Protein AF-A0A535X2G7-F1 (afdb_monomer_lite)

Sequence (741 aa):
MTVVRTGARASRVTGPAESAASYKRQLRITNAPHSSLSTTNTSLDGPLDIDTVLHLQRTVGNRAVSALLVQRRPAPASPAVHVAHQAKPRGATSKTAKPAKKKATPAPAKKKATDETEPTIETPAASVGGWTGATGINTGERDMLGIRRIPLAGIKSGYQDPDAAHQKAGVKDASRADTTESAEQEAVALVPSDVGSDDKPVEVLLHLHGYGIGYREQGPRPKGTPGWGPGEGKVRDVKIDMMERQIAESGRRIVGILPQGNLTSRFGEAFPVDDYVDQVFAKLTALKAWKIEPKRSGLILSGHSGGGLRISEMFGGPLEGSKAEQQKAPLAPQKLDLKELILFDAINNPSDLATISAWLLKKLDENRDAMKGKPAAERQTILSNGFRFRGYHTQIPAYKARYEALDASLAKWFKDKSNVKAVGGTYWATMLRSNYQVAPADKSETGYEAHEHVMGHGHRIAAALRALPPTEEQHAFLETVLKAAIAAKKTDYEKGKKDLPRDLEPDELDFVADTKIPMKKDAAAKATEMLTAARTALKSDRADAQKAVDAADADRQLKVKELAAATAAVKASKNADDLVALQDQKNAKEALATAAEQTYKAARNADVLHTTALGATSGYRAMAHQEELWRGYFFGHYYDTAKERANMKGGPHGPDAVAYMAWYVGQWVAPPGFSNHQNGMAIDLKQEREPGYPIRNSRDTSERNKWWKTWLWHWLDINAKSFTFKNYEKEPWHWDFRQAS

pLDDT: mean 79.98, std 22.62, range [23.5, 98.75]

Radius of gyration: 35.5 Å; chains: 1; bounding box: 120×79×98 Å

Structure (mmCIF, N/CA/C/O backbone):
data_AF-A0A535X2G7-F1
#
_entry.id   AF-A0A535X2G7-F1
#
loop_
_atom_site.group_PDB
_atom_site.id
_atom_site.type_symbol
_atom_site.label_atom_id
_atom_site.label_alt_id
_atom_site.label_comp_id
_atom_site.label_asym_id
_atom_site.label_entity_id
_atom_site.label_seq_id
_atom_site.pdbx_PDB_ins_code
_atom_site.Cartn_x
_atom_site.Cartn_y
_atom_site.Cartn_z
_atom_site.occupancy
_atom_site.B_iso_or_equiv
_atom_site.auth_seq_id
_atom_site.auth_comp_id
_atom_site.auth_asym_id
_atom_site.auth_atom_id
_atom_site.pdbx_PDB_model_num
ATOM 1 N N . MET A 1 1 ? -49.413 38.032 60.420 1.00 38.62 1 MET A N 1
ATOM 2 C CA . MET A 1 1 ? -48.737 39.105 59.660 1.00 38.62 1 MET A CA 1
ATOM 3 C C . MET A 1 1 ? -47.490 39.489 60.426 1.00 38.62 1 MET A C 1
ATOM 5 O O . MET A 1 1 ? -47.607 40.175 61.431 1.00 38.62 1 MET A O 1
ATOM 9 N N . THR A 1 2 ? -46.323 39.014 60.003 1.00 27.33 2 THR A N 1
ATOM 10 C CA . THR A 1 2 ? -45.068 39.374 60.669 1.00 27.33 2 THR A CA 1
ATOM 11 C C . THR A 1 2 ? -44.025 39.623 59.597 1.00 27.33 2 THR A C 1
ATOM 13 O O . THR A 1 2 ? -43.459 38.703 59.017 1.00 27.33 2 THR A O 1
ATOM 16 N N . VAL A 1 3 ? -43.863 40.907 59.294 1.00 26.45 3 VAL A N 1
ATOM 17 C CA . VAL A 1 3 ? -42.778 41.468 58.498 1.00 26.45 3 VAL A CA 1
ATOM 18 C C . VAL A 1 3 ? -41.729 41.940 59.493 1.00 26.45 3 VAL A C 1
ATOM 20 O O . VAL A 1 3 ? -42.040 42.749 60.363 1.00 26.45 3 VAL A O 1
ATOM 23 N N . VAL A 1 4 ? -40.489 41.481 59.344 1.00 26.20 4 VAL A N 1
ATOM 24 C CA . VAL A 1 4 ? -39.326 42.154 59.926 1.00 26.20 4 VAL A CA 1
ATOM 25 C C . VAL A 1 4 ? -38.319 42.380 58.807 1.00 26.20 4 VAL A C 1
ATOM 27 O O . VAL A 1 4 ? -37.791 41.439 58.220 1.00 26.20 4 VAL A O 1
ATOM 30 N N . ARG A 1 5 ? -38.095 43.661 58.501 1.00 29.56 5 ARG A N 1
ATOM 31 C CA . ARG A 1 5 ? -36.929 44.170 57.778 1.00 29.56 5 ARG A CA 1
ATOM 32 C C . ARG A 1 5 ? -35.825 44.437 58.795 1.00 29.56 5 ARG A C 1
ATOM 34 O O . ARG A 1 5 ? -36.075 45.159 59.755 1.00 29.56 5 ARG A O 1
ATOM 41 N N . THR A 1 6 ? -34.601 44.023 58.494 1.00 28.05 6 THR A N 1
ATOM 42 C CA . THR A 1 6 ? -33.389 44.737 58.916 1.00 28.05 6 THR A CA 1
ATOM 43 C C . THR A 1 6 ? -32.374 44.727 57.777 1.00 28.05 6 THR A C 1
ATOM 45 O O . THR A 1 6 ? -32.220 43.746 57.053 1.00 28.05 6 THR A O 1
ATOM 48 N N . GLY A 1 7 ? -31.770 45.896 57.564 1.00 26.81 7 GLY A N 1
ATOM 49 C CA . GLY A 1 7 ? -30.820 46.184 56.500 1.00 26.81 7 GLY A CA 1
ATOM 50 C C . GLY A 1 7 ? -29.367 45.890 56.874 1.00 26.81 7 GLY A C 1
ATOM 51 O O . GLY A 1 7 ? -29.033 45.534 58.001 1.00 26.81 7 GLY A O 1
ATOM 52 N N . ALA A 1 8 ? -28.525 46.062 55.861 1.00 27.05 8 ALA A N 1
ATOM 53 C CA . ALA A 1 8 ? -27.128 45.675 55.755 1.00 27.05 8 ALA A CA 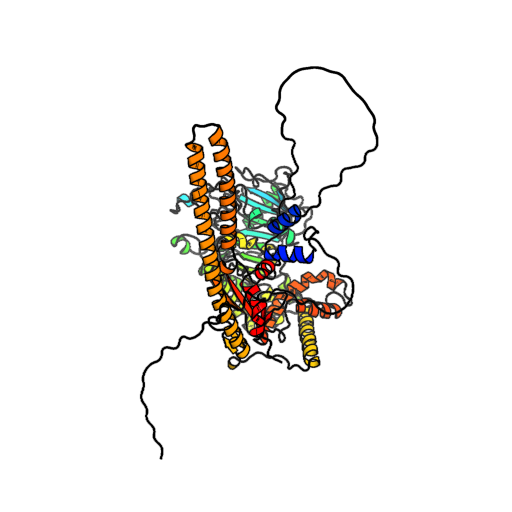1
ATOM 54 C C . ALA A 1 8 ? -26.130 46.451 56.638 1.00 27.05 8 ALA A C 1
ATOM 56 O O . ALA A 1 8 ? -26.227 47.670 56.775 1.00 27.05 8 ALA A O 1
ATOM 57 N N . ARG A 1 9 ? -25.042 45.769 57.035 1.00 25.42 9 ARG A N 1
ATOM 58 C CA . ARG A 1 9 ? -23.659 46.228 56.790 1.00 25.42 9 ARG A CA 1
ATOM 59 C C . ARG A 1 9 ? -22.645 45.079 56.883 1.00 25.42 9 ARG A C 1
ATOM 61 O O . ARG A 1 9 ? -22.890 44.055 57.504 1.00 25.42 9 ARG A O 1
ATOM 68 N N . ALA A 1 10 ? -21.543 45.282 56.170 1.00 27.25 10 ALA A N 1
ATOM 69 C CA . ALA A 1 10 ? -20.578 44.310 55.674 1.00 27.25 10 ALA A CA 1
ATOM 70 C C . ALA A 1 10 ? -19.782 43.527 56.733 1.00 27.25 10 ALA A C 1
ATOM 72 O O . ALA A 1 10 ? -19.371 44.068 57.756 1.00 27.25 10 ALA A O 1
ATOM 73 N N . SER A 1 11 ? -19.430 42.284 56.392 1.00 25.83 11 SER A N 1
ATOM 74 C CA . SER A 1 11 ? -18.232 41.618 56.905 1.00 25.83 11 SER A CA 1
ATOM 75 C C . SER A 1 11 ? -17.618 40.718 55.836 1.00 25.83 11 SER A C 1
ATOM 77 O O . SER A 1 11 ? -18.280 39.915 55.186 1.00 25.83 11 SER A O 1
ATOM 79 N N . ARG A 1 12 ? -16.324 40.948 55.638 1.00 28.98 12 ARG A N 1
ATOM 80 C CA . ARG A 1 12 ? -15.383 40.255 54.761 1.00 28.98 12 ARG A CA 1
ATOM 81 C C . ARG A 1 12 ? -15.244 38.811 55.257 1.00 28.98 12 ARG A C 1
ATOM 83 O O . ARG A 1 12 ? -14.848 38.628 56.403 1.00 28.98 12 ARG A O 1
ATOM 90 N N . VAL A 1 13 ? -15.519 37.808 54.422 1.00 29.30 13 VAL A N 1
ATOM 91 C CA . VAL A 1 13 ? -15.150 36.415 54.720 1.00 29.30 13 VAL A CA 1
ATOM 92 C C . VAL A 1 13 ? -14.452 35.810 53.510 1.00 29.30 13 VAL A C 1
ATOM 94 O O . VAL A 1 13 ? -15.001 35.682 52.421 1.00 29.30 13 VAL A O 1
ATOM 97 N N . THR A 1 14 ? -13.185 35.512 53.748 1.00 30.53 14 THR A N 1
ATOM 98 C CA . THR A 1 14 ? -12.239 34.739 52.954 1.00 30.53 14 THR A CA 1
ATOM 99 C C . THR A 1 14 ? -12.711 33.292 52.802 1.00 30.53 14 THR A C 1
ATOM 101 O O . THR A 1 14 ? -13.026 32.651 53.803 1.00 30.53 14 THR A O 1
ATOM 104 N N . GLY A 1 15 ? -12.721 32.758 51.579 1.00 29.52 15 GLY A N 1
ATOM 105 C CA . GLY A 1 15 ? -12.844 31.314 51.351 1.00 29.52 15 GLY A CA 1
ATOM 106 C C . GLY A 1 15 ? -11.526 30.586 51.657 1.00 29.52 15 GLY A C 1
ATOM 107 O O . GLY A 1 15 ? -10.464 31.196 51.492 1.00 29.52 15 GLY A O 1
ATOM 108 N N . PRO A 1 16 ? -11.542 29.307 52.073 1.00 33.97 16 PRO A N 1
ATOM 109 C CA . PRO A 1 16 ? -10.332 28.509 52.128 1.00 33.97 16 PRO A CA 1
ATOM 110 C C . PRO A 1 16 ? -10.111 27.760 50.811 1.00 33.97 16 PRO A C 1
ATOM 112 O O . PRO A 1 16 ? -10.971 27.044 50.300 1.00 33.97 16 PRO A O 1
ATOM 115 N N . ALA A 1 17 ? -8.907 27.953 50.282 1.00 32.72 17 ALA A N 1
ATOM 116 C CA . ALA A 1 17 ? -8.297 27.155 49.241 1.00 32.72 17 ALA A CA 1
ATOM 117 C C . ALA A 1 17 ? -7.908 25.780 49.807 1.00 32.72 17 ALA A C 1
ATOM 119 O O . ALA A 1 17 ? -6.912 25.657 50.516 1.00 32.72 17 ALA A O 1
ATOM 120 N N . GLU A 1 18 ? -8.658 24.741 49.455 1.00 30.05 18 GLU A N 1
ATOM 121 C CA . GLU A 1 18 ? -8.264 23.345 49.655 1.00 30.05 18 GLU A CA 1
ATOM 122 C C . GLU A 1 18 ? -8.344 22.593 48.323 1.00 30.05 18 GLU A C 1
ATOM 124 O O . GLU A 1 18 ? -9.323 21.927 48.010 1.00 30.05 18 GLU A O 1
ATOM 129 N N . SER A 1 19 ? -7.296 22.706 47.503 1.00 35.25 19 SER A N 1
ATOM 130 C CA . SER A 1 19 ? -7.071 21.763 46.393 1.00 35.25 19 SER A CA 1
ATOM 131 C C . SER A 1 19 ? -5.597 21.497 46.057 1.00 35.25 19 SER A C 1
ATOM 133 O O . SER A 1 19 ? -5.308 20.818 45.079 1.00 35.25 19 SER A O 1
ATOM 135 N N . ALA A 1 20 ? -4.639 21.938 46.883 1.00 30.95 20 ALA A N 1
ATOM 136 C CA . ALA A 1 20 ? -3.204 21.773 46.594 1.00 30.95 20 ALA A CA 1
ATOM 137 C C . ALA A 1 20 ? -2.409 20.950 47.633 1.00 30.95 20 ALA A C 1
ATOM 139 O O . ALA A 1 20 ? -1.199 20.788 47.489 1.00 30.95 20 ALA A O 1
ATOM 140 N N . ALA A 1 21 ? -3.052 20.405 48.675 1.00 29.72 21 ALA A N 1
ATOM 141 C CA . ALA A 1 21 ? -2.347 19.780 49.807 1.00 29.72 21 ALA A CA 1
ATOM 142 C C . ALA A 1 21 ? -2.521 18.252 49.956 1.00 29.72 21 ALA A C 1
ATOM 144 O O . ALA A 1 21 ? -1.873 17.656 50.815 1.00 29.72 21 ALA A O 1
ATOM 145 N N . SER A 1 22 ? -3.326 17.580 49.124 1.00 30.36 22 SER A N 1
ATOM 146 C CA . SER A 1 22 ? -3.628 16.148 49.329 1.00 30.36 22 SER A CA 1
ATOM 147 C C . SER A 1 22 ? -2.559 15.173 48.791 1.00 30.36 22 SER A C 1
ATOM 149 O O . SER A 1 22 ? -2.552 14.004 49.156 1.00 30.36 22 SER A O 1
ATOM 151 N N . TYR A 1 23 ? -1.566 15.627 48.016 1.00 27.92 23 TYR A N 1
ATOM 152 C CA . TYR A 1 23 ? -0.595 14.715 47.378 1.00 27.92 23 TYR A CA 1
ATOM 153 C C . TYR A 1 23 ? 0.729 14.491 48.139 1.00 27.92 23 TYR A C 1
ATOM 155 O O . TYR A 1 23 ? 1.629 13.829 47.629 1.00 27.92 23 TYR A O 1
ATOM 163 N N . LYS A 1 24 ? 0.897 15.032 49.358 1.00 31.77 24 LYS A N 1
ATOM 164 C CA . LYS A 1 24 ? 2.193 14.987 50.078 1.00 31.77 24 LYS A CA 1
ATOM 165 C C . LYS A 1 24 ? 2.218 14.247 51.415 1.00 31.77 24 LYS A C 1
ATOM 167 O O . LYS A 1 24 ? 3.230 14.317 52.112 1.00 31.77 24 LYS A O 1
ATOM 172 N N . ARG A 1 25 ? 1.170 13.518 51.812 1.00 29.89 25 ARG A N 1
ATOM 173 C CA . ARG A 1 25 ? 1.153 12.948 53.170 1.00 29.89 25 ARG A CA 1
ATOM 174 C C . ARG A 1 25 ? 0.404 11.627 53.318 1.00 29.89 25 ARG A C 1
ATOM 176 O O . ARG A 1 25 ? -0.444 11.526 54.187 1.00 29.89 25 ARG A O 1
ATOM 183 N N . GLN A 1 26 ? 0.740 10.604 52.530 1.00 29.92 26 GLN A N 1
ATOM 184 C CA . GLN A 1 26 ? 0.330 9.223 52.840 1.00 29.92 26 GLN A CA 1
ATOM 185 C C . GLN A 1 26 ? 1.201 8.172 52.128 1.00 29.92 26 GLN A C 1
ATOM 187 O O . GLN A 1 26 ? 0.733 7.343 51.364 1.00 29.92 26 GLN A O 1
ATOM 192 N N . LEU A 1 27 ? 2.507 8.199 52.404 1.00 27.30 27 LEU A N 1
ATOM 193 C CA . LEU A 1 27 ? 3.415 7.076 52.139 1.00 27.30 27 LEU A CA 1
ATOM 194 C C . LEU A 1 27 ? 4.328 6.877 53.357 1.00 27.30 27 LEU A C 1
ATOM 196 O O . LEU A 1 27 ? 5.512 7.198 53.341 1.00 27.30 27 LEU A O 1
ATOM 200 N N . ARG A 1 28 ? 3.734 6.378 54.450 1.00 27.75 28 ARG A N 1
ATOM 201 C CA . ARG A 1 28 ? 4.412 5.620 55.515 1.00 27.75 28 ARG A CA 1
ATOM 202 C C . ARG A 1 28 ? 3.454 4.549 56.064 1.00 27.75 28 ARG A C 1
ATOM 204 O O . ARG A 1 28 ? 2.634 4.832 56.924 1.00 27.75 28 ARG A O 1
ATOM 211 N N . ILE A 1 29 ? 3.600 3.354 55.487 1.00 28.22 29 ILE A N 1
ATOM 212 C CA . ILE A 1 29 ? 3.497 1.995 56.054 1.00 28.22 29 ILE A CA 1
ATOM 213 C C . ILE A 1 29 ? 2.235 1.633 56.863 1.00 28.22 29 ILE A C 1
ATOM 215 O O . ILE A 1 29 ? 2.133 1.959 58.038 1.00 28.22 29 ILE A O 1
ATOM 219 N N . THR A 1 30 ? 1.393 0.768 56.283 1.00 24.61 30 THR A N 1
ATOM 220 C CA . THR A 1 30 ? 0.819 -0.394 56.993 1.00 24.61 30 THR A CA 1
ATOM 221 C C . THR A 1 30 ? 0.869 -1.611 56.057 1.00 24.61 30 THR A C 1
ATOM 223 O O . THR A 1 30 ? 0.413 -1.539 54.920 1.00 24.61 30 THR A O 1
ATOM 226 N N . ASN A 1 31 ? 1.513 -2.692 56.509 1.00 29.86 31 ASN A N 1
ATOM 227 C CA . ASN A 1 31 ? 1.621 -3.982 55.816 1.00 29.86 31 ASN A CA 1
ATOM 228 C C . ASN A 1 31 ? 0.601 -4.988 56.388 1.00 29.86 31 ASN A C 1
ATOM 230 O O . ASN A 1 31 ? 0.178 -4.861 57.534 1.00 29.86 31 ASN A O 1
ATOM 234 N N . ALA A 1 32 ? 0.255 -5.963 55.542 1.00 31.34 32 ALA A N 1
ATOM 235 C CA . ALA A 1 32 ? -0.742 -7.043 55.634 1.00 31.34 32 ALA A CA 1
ATOM 236 C C . ALA A 1 32 ? -0.698 -7.970 56.880 1.00 31.34 32 ALA A C 1
ATOM 238 O O . ALA A 1 32 ? 0.276 -7.923 57.631 1.00 31.34 32 ALA A O 1
ATOM 239 N N . PRO A 1 33 ? -1.682 -8.887 57.075 1.00 32.94 33 PRO A N 1
ATOM 240 C CA . PRO A 1 33 ? -1.594 -9.911 58.113 1.00 32.94 33 PRO A CA 1
ATOM 241 C C . PRO A 1 33 ? -1.203 -11.325 57.617 1.00 32.94 33 PRO A C 1
ATOM 243 O O . PRO A 1 33 ? -1.647 -11.786 56.568 1.00 32.94 33 PRO A O 1
ATOM 246 N N . HIS A 1 34 ? -0.462 -11.994 58.519 1.00 25.92 34 HIS A N 1
ATOM 247 C CA . HIS A 1 34 ? -0.045 -13.409 58.657 1.00 25.92 34 HIS A CA 1
ATOM 248 C C . HIS A 1 34 ? 1.192 -13.870 57.847 1.00 25.92 34 HIS A C 1
ATOM 250 O O . HIS A 1 34 ? 1.191 -13.806 56.630 1.00 25.92 34 HIS A O 1
ATOM 256 N N . SER A 1 35 ? 2.290 -14.375 58.437 1.00 25.41 35 SER A N 1
ATOM 257 C CA . SER A 1 35 ? 2.546 -14.882 59.801 1.00 25.41 35 SER A CA 1
ATOM 258 C C . SER A 1 35 ? 4.051 -14.905 60.163 1.00 25.41 35 SER A C 1
ATOM 260 O O . SER A 1 35 ? 4.868 -15.364 59.375 1.00 25.41 35 SER A O 1
ATOM 262 N N . SER A 1 36 ? 4.357 -14.465 61.394 1.00 25.47 36 SER A N 1
ATOM 263 C CA . SER A 1 36 ? 5.417 -14.912 62.330 1.00 25.47 36 SER A CA 1
ATOM 264 C C . SER A 1 36 ? 6.869 -15.128 61.847 1.00 25.47 36 SER A C 1
ATOM 266 O O . SER A 1 36 ? 7.187 -16.184 61.310 1.00 25.47 36 SER A O 1
ATOM 268 N N . LEU A 1 37 ? 7.790 -14.229 62.232 1.00 23.50 37 LEU A N 1
ATOM 269 C CA . LEU A 1 37 ? 8.787 -14.449 63.307 1.00 23.50 37 LEU A CA 1
ATOM 270 C C . LEU A 1 37 ? 9.877 -13.352 63.339 1.00 23.50 37 LEU A C 1
ATOM 272 O O . LEU A 1 37 ? 10.495 -13.032 62.333 1.00 23.50 37 LEU A O 1
ATOM 276 N N . SER A 1 38 ? 10.149 -12.895 64.566 1.00 24.58 38 SER A N 1
ATOM 277 C CA . SER A 1 38 ? 11.411 -12.356 65.097 1.00 24.58 38 SER A CA 1
ATOM 278 C C . SER A 1 38 ? 11.921 -10.977 64.647 1.00 24.58 38 SER A C 1
ATOM 280 O O . SER A 1 38 ? 12.569 -10.795 63.622 1.00 24.58 38 SER A O 1
ATOM 282 N N . THR A 1 39 ? 11.734 -10.012 65.547 1.00 29.45 39 THR A N 1
ATOM 283 C CA . THR A 1 39 ? 12.455 -8.741 65.646 1.00 29.45 39 THR A CA 1
ATOM 284 C C . THR A 1 39 ? 13.922 -8.946 66.035 1.00 29.45 39 THR A C 1
ATOM 286 O O . THR A 1 39 ? 14.208 -9.309 67.174 1.00 29.45 39 THR A O 1
ATOM 289 N N . THR A 1 40 ? 14.846 -8.593 65.141 1.00 25.48 40 THR A N 1
ATOM 290 C CA . THR A 1 40 ? 16.221 -8.197 65.491 1.00 25.48 40 THR A CA 1
ATOM 291 C C . THR A 1 40 ? 16.685 -7.076 64.562 1.00 25.48 40 THR A C 1
ATOM 293 O O . THR A 1 40 ? 16.530 -7.181 63.349 1.00 25.48 40 THR A O 1
ATOM 296 N N . ASN A 1 41 ? 17.234 -6.010 65.156 1.00 37.31 41 ASN A N 1
ATOM 297 C CA . ASN A 1 41 ? 17.892 -4.861 64.521 1.00 37.31 41 ASN A CA 1
ATOM 298 C C . ASN A 1 41 ? 18.563 -5.185 63.173 1.00 37.31 41 ASN A C 1
ATOM 300 O O . ASN A 1 41 ? 19.556 -5.909 63.145 1.00 37.31 41 ASN A O 1
ATOM 304 N N . THR A 1 42 ? 18.114 -4.563 62.082 1.00 29.64 42 THR A N 1
ATOM 305 C CA . THR A 1 42 ? 18.872 -4.524 60.823 1.00 29.64 42 THR A CA 1
ATOM 306 C C . THR A 1 42 ? 19.402 -3.118 60.580 1.00 29.64 42 THR A C 1
ATOM 308 O O . THR A 1 42 ? 18.651 -2.182 60.308 1.00 29.64 42 THR A O 1
ATOM 311 N N . SER A 1 43 ? 20.722 -3.008 60.715 1.00 34.06 43 SER A N 1
ATOM 312 C CA . SER A 1 43 ? 21.567 -1.896 60.287 1.00 34.06 43 SER A CA 1
ATOM 313 C C . SER A 1 43 ? 21.244 -1.429 58.853 1.00 34.06 43 SER A C 1
ATOM 315 O O . SER A 1 43 ? 20.885 -2.228 57.988 1.00 34.06 43 SER A O 1
ATOM 317 N N . LEU A 1 44 ? 21.428 -0.127 58.599 1.00 40.31 44 LEU A N 1
ATOM 318 C CA . LEU A 1 44 ? 21.320 0.533 57.289 1.00 40.31 44 LEU A CA 1
ATOM 319 C C . LEU A 1 44 ? 22.385 0.086 56.260 1.00 40.31 44 LEU A C 1
ATOM 321 O O . LEU A 1 44 ? 22.331 0.540 55.114 1.00 40.31 44 LEU A O 1
ATOM 325 N N . ASP A 1 45 ? 23.287 -0.826 56.629 1.00 41.81 45 ASP A N 1
ATOM 326 C CA . ASP A 1 45 ? 24.460 -1.226 55.837 1.00 41.81 45 ASP A CA 1
ATOM 327 C C . ASP A 1 45 ? 24.287 -2.545 55.052 1.00 41.81 45 ASP A C 1
ATOM 329 O O . ASP A 1 45 ? 25.257 -3.123 54.563 1.00 41.81 45 ASP A O 1
ATOM 333 N N . GLY A 1 46 ? 23.052 -3.036 54.903 1.00 45.94 46 GLY A N 1
ATOM 334 C CA . GLY A 1 46 ? 22.740 -4.236 54.115 1.00 45.94 46 GLY A CA 1
ATOM 335 C C . GLY A 1 46 ? 22.498 -3.979 52.612 1.00 45.94 46 GLY A C 1
ATOM 336 O O . GLY A 1 46 ? 22.136 -2.859 52.217 1.00 45.94 46 GLY A O 1
ATOM 337 N N . PRO A 1 47 ? 22.654 -5.012 51.753 1.00 53.00 47 PRO A N 1
ATOM 338 C CA . PRO A 1 47 ? 22.256 -4.936 50.349 1.00 53.00 47 PRO A CA 1
ATOM 339 C C . PRO A 1 47 ? 20.743 -4.701 50.234 1.00 53.00 47 PRO A C 1
ATOM 341 O O . PRO A 1 47 ? 19.956 -5.279 50.981 1.00 53.00 47 PRO A O 1
ATOM 344 N N . LEU A 1 48 ? 20.342 -3.835 49.301 1.00 60.19 48 LEU A N 1
ATOM 345 C CA . LEU A 1 48 ? 18.931 -3.546 49.032 1.00 60.19 48 LEU A CA 1
ATOM 346 C C . LEU A 1 48 ? 18.262 -4.754 48.369 1.00 60.19 48 LEU A C 1
ATOM 348 O O . LEU A 1 48 ? 18.855 -5.377 47.485 1.00 60.19 48 LEU A O 1
ATOM 352 N N . ASP A 1 49 ? 17.027 -5.054 48.768 1.00 68.88 49 ASP A N 1
ATOM 353 C CA . ASP A 1 49 ? 16.228 -6.100 48.136 1.00 68.88 49 ASP A CA 1
ATOM 354 C C . ASP A 1 49 ? 15.816 -5.709 46.703 1.00 68.88 49 ASP A C 1
ATOM 356 O O . ASP A 1 49 ? 15.817 -4.535 46.313 1.00 68.88 49 ASP A O 1
ATOM 360 N N . ILE A 1 50 ? 15.483 -6.717 45.897 1.00 49.56 50 ILE A N 1
ATOM 361 C CA . ILE A 1 50 ? 15.274 -6.551 44.457 1.00 49.56 50 ILE A CA 1
ATOM 362 C C . ILE A 1 50 ? 14.035 -5.715 44.118 1.00 49.56 50 ILE A C 1
ATOM 364 O O . ILE A 1 50 ? 14.058 -4.985 43.125 1.00 49.56 50 ILE A O 1
ATOM 368 N N . ASP A 1 51 ? 12.998 -5.743 44.954 1.00 50.03 51 ASP A N 1
ATOM 369 C CA . ASP A 1 51 ? 11.778 -4.970 44.729 1.00 50.03 51 ASP A CA 1
ATOM 370 C C . ASP A 1 51 ? 12.024 -3.486 45.011 1.00 50.03 51 ASP A C 1
ATOM 372 O O . ASP A 1 51 ? 11.611 -2.620 44.232 1.00 50.03 51 ASP A O 1
ATOM 376 N N . THR A 1 52 ? 12.815 -3.182 46.043 1.00 54.09 52 THR A N 1
ATOM 377 C CA . THR A 1 52 ? 13.300 -1.825 46.322 1.00 54.09 52 THR A CA 1
ATOM 378 C C . THR A 1 52 ? 14.211 -1.308 45.203 1.00 54.09 52 THR A C 1
ATOM 380 O O . THR A 1 52 ? 14.086 -0.155 44.780 1.00 54.09 52 THR A O 1
ATOM 383 N N . VAL A 1 53 ? 15.096 -2.152 44.660 1.00 50.59 53 VAL A N 1
ATOM 384 C CA . VAL A 1 53 ? 15.962 -1.798 43.519 1.00 50.59 53 VAL A CA 1
ATOM 385 C C . VAL A 1 53 ? 15.134 -1.501 42.270 1.00 50.59 53 VAL A C 1
ATOM 387 O O . VAL A 1 53 ? 15.365 -0.482 41.619 1.00 50.59 53 VAL A O 1
ATOM 390 N N . LEU A 1 54 ? 14.146 -2.338 41.949 1.00 48.62 54 LEU A N 1
ATOM 391 C CA . LEU A 1 54 ? 13.275 -2.153 40.788 1.00 48.62 54 LEU A CA 1
ATOM 392 C C . LEU A 1 54 ? 12.375 -0.923 40.934 1.00 48.62 54 LEU A C 1
ATOM 394 O O . LEU A 1 54 ? 12.183 -0.186 39.965 1.00 48.62 54 LEU A O 1
ATOM 398 N N . HIS A 1 55 ? 11.858 -0.658 42.135 1.00 51.56 55 HIS A N 1
ATOM 399 C CA . HIS A 1 55 ? 11.109 0.563 42.413 1.00 51.56 55 HIS A CA 1
ATOM 400 C C . HIS A 1 55 ? 11.991 1.800 42.203 1.00 51.56 55 HIS A C 1
ATOM 402 O O . HIS A 1 55 ? 11.642 2.673 41.415 1.00 51.56 55 HIS A O 1
ATOM 408 N N . LEU A 1 56 ? 13.187 1.847 42.796 1.00 45.28 56 LEU A N 1
ATOM 409 C CA . LEU A 1 56 ? 14.111 2.969 42.608 1.00 45.28 56 LEU A CA 1
ATOM 410 C C . LEU A 1 56 ? 14.554 3.123 41.142 1.00 45.28 56 LEU A C 1
ATOM 412 O O . LEU A 1 56 ? 14.712 4.243 40.663 1.00 45.28 56 LEU A O 1
ATOM 416 N N . GLN A 1 57 ? 14.704 2.029 40.392 1.00 50.31 57 GLN A N 1
ATOM 417 C CA . GLN A 1 57 ? 15.040 2.087 38.965 1.00 50.31 57 GLN A CA 1
ATOM 418 C C . GLN A 1 57 ? 13.935 2.758 38.149 1.00 50.31 57 GLN A C 1
ATOM 420 O O . GLN A 1 57 ? 14.232 3.525 37.231 1.00 50.31 57 GLN A O 1
ATOM 425 N N . ARG A 1 58 ? 12.673 2.513 38.514 1.00 48.28 58 ARG A N 1
ATOM 426 C CA . ARG A 1 58 ? 11.495 3.126 37.888 1.00 48.28 58 ARG A CA 1
ATOM 427 C C . ARG A 1 58 ? 11.332 4.594 38.275 1.00 48.28 58 ARG A C 1
ATOM 429 O O . ARG A 1 58 ? 10.907 5.382 37.440 1.00 48.28 58 ARG A O 1
ATOM 436 N N . THR A 1 59 ? 11.699 4.963 39.501 1.00 45.19 59 THR A N 1
ATOM 437 C CA . THR A 1 59 ? 11.434 6.309 40.035 1.00 45.19 59 THR A CA 1
ATOM 438 C C . THR A 1 59 ? 12.581 7.294 39.799 1.00 45.19 59 THR A C 1
ATOM 440 O O . THR A 1 59 ? 12.334 8.459 39.507 1.00 45.19 59 THR A O 1
ATOM 443 N N . VAL A 1 60 ? 13.840 6.856 39.915 1.00 47.75 60 VAL A N 1
ATOM 444 C CA . VAL A 1 60 ? 15.026 7.738 39.816 1.00 47.75 60 VAL A CA 1
ATOM 445 C C . VAL A 1 60 ? 16.019 7.319 38.727 1.00 47.75 60 VAL A C 1
ATOM 447 O O . VAL A 1 60 ? 17.047 7.969 38.526 1.00 47.75 60 VAL A O 1
ATOM 450 N N . GLY A 1 61 ? 15.706 6.256 37.984 1.00 46.03 61 GLY A N 1
ATOM 451 C CA . GLY A 1 61 ? 16.480 5.793 36.839 1.00 46.03 61 GLY A CA 1
ATOM 452 C C . GLY A 1 61 ? 17.684 4.916 37.200 1.00 46.03 61 GLY A C 1
ATOM 453 O O . GLY A 1 61 ? 18.337 5.057 38.236 1.00 46.03 61 GLY A O 1
ATOM 454 N N . ASN A 1 62 ? 18.036 4.018 36.276 1.00 49.38 62 ASN A N 1
ATOM 455 C CA . ASN A 1 62 ? 19.055 2.976 36.474 1.00 49.38 62 ASN A CA 1
ATOM 456 C C . ASN A 1 62 ? 20.440 3.506 36.869 1.00 49.38 62 ASN A C 1
ATOM 458 O O . ASN A 1 62 ? 21.195 2.809 37.547 1.00 49.38 62 ASN A O 1
ATOM 462 N N . ARG A 1 63 ? 20.787 4.734 36.468 1.00 50.72 63 ARG A N 1
ATOM 463 C CA . ARG A 1 63 ? 22.094 5.339 36.762 1.00 50.72 63 ARG A CA 1
ATOM 464 C C . ARG A 1 63 ? 22.231 5.738 38.234 1.00 50.72 63 ARG A C 1
ATOM 466 O O . ARG A 1 63 ? 23.280 5.481 38.819 1.00 50.72 63 ARG A O 1
ATOM 473 N N . ALA A 1 64 ? 21.181 6.302 38.833 1.00 51.44 64 ALA A N 1
ATOM 474 C CA . ALA A 1 64 ? 21.164 6.663 40.251 1.00 51.44 64 ALA A CA 1
ATOM 475 C C . ALA A 1 64 ? 21.169 5.409 41.138 1.00 51.44 64 ALA A C 1
ATOM 477 O O . ALA A 1 64 ? 21.929 5.329 42.100 1.00 51.44 64 ALA A O 1
ATOM 478 N N . VAL A 1 65 ? 20.408 4.381 40.748 1.00 55.25 65 VAL A N 1
ATOM 479 C CA . VAL A 1 65 ? 20.396 3.093 41.458 1.00 55.25 65 VAL A CA 1
ATOM 480 C C . VAL A 1 65 ? 21.736 2.373 41.359 1.00 55.25 65 VAL A C 1
ATOM 482 O O . VAL A 1 65 ? 22.218 1.838 42.352 1.00 55.25 65 VAL A O 1
ATOM 485 N N . SER A 1 66 ? 22.393 2.418 40.198 1.00 53.03 66 SER A N 1
ATOM 486 C CA . SER A 1 66 ? 23.735 1.844 40.040 1.00 53.03 66 SER A CA 1
ATOM 487 C C . SER A 1 66 ? 24.762 2.537 40.942 1.00 53.03 66 SER A C 1
ATOM 489 O O . SER A 1 66 ? 25.592 1.862 41.541 1.00 53.03 66 SER A O 1
ATOM 491 N N . ALA A 1 67 ? 24.689 3.865 41.096 1.00 55.53 67 ALA A N 1
ATOM 492 C CA . ALA A 1 67 ? 25.563 4.602 42.011 1.00 55.53 67 ALA A CA 1
ATOM 493 C C . ALA A 1 67 ? 25.306 4.234 43.486 1.00 55.53 67 ALA A C 1
ATOM 495 O O . ALA A 1 67 ? 26.256 4.031 44.241 1.00 55.53 67 ALA A O 1
ATOM 496 N N . LEU A 1 68 ? 24.036 4.070 43.871 1.00 57.09 68 LEU A N 1
ATOM 497 C CA . LEU A 1 68 ? 23.633 3.665 45.220 1.00 57.09 68 LEU A CA 1
ATOM 498 C C . LEU A 1 68 ? 24.095 2.235 45.563 1.00 57.09 68 LEU A C 1
ATOM 500 O O . LEU A 1 68 ? 24.570 1.982 46.667 1.00 57.09 68 LEU A O 1
ATOM 504 N N . LEU A 1 69 ? 24.004 1.305 44.607 1.00 61.84 69 LEU A N 1
ATOM 505 C CA . LEU A 1 69 ? 24.460 -0.082 44.772 1.00 61.84 69 LEU A CA 1
ATOM 506 C C . LEU A 1 69 ? 25.990 -0.196 44.828 1.00 61.84 69 LEU A C 1
ATOM 508 O O . LEU A 1 69 ? 26.519 -1.047 45.539 1.00 61.84 69 LEU A O 1
ATOM 512 N N . VAL A 1 70 ? 26.712 0.678 44.120 1.00 61.12 70 VAL A N 1
ATOM 513 C CA . VAL A 1 70 ? 28.181 0.756 44.186 1.00 61.12 70 VAL A CA 1
ATOM 514 C C . VAL A 1 70 ? 28.653 1.290 45.542 1.00 61.12 70 VAL A C 1
ATOM 516 O O . VAL A 1 70 ? 29.641 0.786 46.068 1.00 61.12 70 VAL A O 1
ATOM 519 N N . GLN A 1 71 ? 27.931 2.245 46.137 1.00 57.03 71 GLN A N 1
ATOM 520 C CA . GLN A 1 71 ? 28.234 2.781 47.472 1.00 57.03 71 GLN A CA 1
ATOM 521 C C . GLN A 1 71 ? 27.971 1.786 48.613 1.00 57.03 71 GLN A C 1
ATOM 523 O O . GLN A 1 71 ? 28.540 1.940 49.687 1.00 57.03 71 GLN A O 1
ATOM 528 N N . ARG A 1 72 ? 27.141 0.760 48.385 1.00 57.00 72 ARG A N 1
ATOM 529 C CA . ARG A 1 72 ? 26.748 -0.245 49.391 1.00 57.00 72 ARG A CA 1
ATOM 530 C C . ARG A 1 72 ? 27.466 -1.594 49.249 1.00 57.00 72 ARG A C 1
ATOM 532 O O . ARG A 1 72 ? 27.028 -2.589 49.820 1.00 57.00 72 ARG A O 1
ATOM 539 N N . ARG A 1 73 ? 28.553 -1.666 48.475 1.00 46.38 73 ARG A N 1
ATOM 540 C CA . ARG A 1 73 ? 29.366 -2.889 48.374 1.00 46.38 73 ARG A CA 1
ATOM 541 C C . ARG A 1 73 ? 30.138 -3.135 49.682 1.00 46.38 73 ARG A C 1
ATOM 543 O O . ARG A 1 73 ? 30.879 -2.243 50.089 1.00 46.38 73 ARG A O 1
ATOM 550 N N . PRO A 1 74 ? 30.061 -4.328 50.301 1.00 43.28 74 PRO A N 1
ATOM 551 C CA . PRO A 1 74 ? 30.956 -4.674 51.400 1.00 43.28 74 PRO A CA 1
ATOM 552 C C . PRO A 1 74 ? 32.397 -4.853 50.889 1.00 43.28 74 PRO A C 1
ATOM 554 O O . PRO A 1 74 ? 32.620 -5.277 49.750 1.00 43.28 74 PRO A O 1
ATOM 557 N N . ALA A 1 75 ? 33.377 -4.505 51.728 1.00 38.97 75 ALA A N 1
ATOM 558 C CA . ALA A 1 75 ? 34.800 -4.613 51.409 1.00 38.97 75 ALA A CA 1
ATOM 559 C C . ALA A 1 75 ? 35.209 -6.077 51.121 1.00 38.97 75 ALA A C 1
ATOM 561 O O . ALA A 1 75 ? 34.727 -6.986 51.801 1.00 38.97 75 ALA A O 1
ATOM 562 N N . PRO A 1 76 ? 36.092 -6.336 50.138 1.00 37.06 76 PRO A N 1
ATOM 563 C CA . PRO A 1 76 ? 36.541 -7.691 49.836 1.00 37.06 76 PRO A CA 1
ATOM 564 C C . PRO A 1 76 ? 37.433 -8.238 50.960 1.00 37.06 76 PRO A C 1
ATOM 566 O O . PRO A 1 76 ? 38.377 -7.577 51.391 1.00 37.06 76 PRO A O 1
ATOM 569 N N . ALA A 1 77 ? 37.153 -9.462 51.408 1.00 32.75 77 ALA A N 1
ATOM 570 C CA . ALA A 1 77 ? 38.026 -10.211 52.308 1.00 32.75 77 ALA A CA 1
ATOM 571 C C . ALA A 1 77 ? 39.337 -10.603 51.594 1.00 32.75 77 ALA A C 1
ATOM 573 O O . ALA A 1 77 ? 39.318 -11.052 50.446 1.00 32.75 77 ALA A O 1
ATOM 574 N N . SER A 1 78 ? 40.472 -10.422 52.278 1.00 31.73 78 SER A N 1
ATOM 575 C CA . SER A 1 78 ? 41.815 -10.785 51.799 1.00 31.73 78 SER A CA 1
ATOM 576 C C . SER A 1 78 ? 41.981 -12.298 51.561 1.00 31.73 78 SER A C 1
ATOM 578 O O . SER A 1 78 ? 41.370 -13.097 52.273 1.00 31.73 78 SER A O 1
ATOM 580 N N . PRO A 1 79 ? 42.835 -12.711 50.602 1.00 32.81 79 PRO A N 1
ATOM 581 C CA . PRO A 1 79 ? 42.962 -14.102 50.177 1.00 32.81 79 PRO A CA 1
ATOM 582 C C . PRO A 1 79 ? 43.951 -14.897 51.042 1.00 32.81 79 PRO A C 1
ATOM 584 O O . PRO A 1 79 ? 45.043 -14.422 51.359 1.00 32.81 79 PRO A O 1
ATOM 587 N N . ALA A 1 80 ? 43.592 -16.141 51.364 1.00 28.55 80 ALA A N 1
ATOM 588 C CA . ALA A 1 80 ? 44.518 -17.128 51.908 1.00 28.55 80 ALA A CA 1
ATOM 589 C C . ALA A 1 80 ? 45.360 -17.771 50.789 1.00 28.55 80 ALA A C 1
ATOM 591 O O . ALA A 1 80 ? 44.883 -18.064 49.694 1.00 28.55 80 ALA A O 1
ATOM 592 N N . VAL A 1 81 ? 46.637 -17.932 51.120 1.00 29.38 81 VAL A N 1
ATOM 593 C CA . VAL A 1 81 ? 47.793 -18.394 50.339 1.00 29.38 81 VAL A CA 1
ATOM 594 C C . VAL A 1 81 ? 47.785 -19.911 50.126 1.00 29.38 81 VAL A C 1
ATOM 596 O O . VAL A 1 81 ? 47.287 -20.611 50.998 1.00 29.38 81 VAL A O 1
ATOM 599 N N . HIS A 1 82 ? 48.399 -20.385 49.023 1.00 27.20 82 HIS A N 1
ATOM 600 C CA . HIS A 1 82 ? 49.280 -21.580 48.888 1.00 27.20 82 HIS A CA 1
ATOM 601 C C . HIS A 1 82 ? 49.442 -21.956 47.387 1.00 27.20 82 HIS A C 1
ATOM 603 O O . HIS A 1 82 ? 48.454 -21.906 46.669 1.00 27.20 82 HIS A O 1
ATOM 609 N N . VAL A 1 83 ? 50.576 -22.336 46.769 1.00 27.77 83 VAL A N 1
ATOM 610 C CA . VAL A 1 83 ? 52.020 -22.480 47.076 1.00 27.77 83 VAL A CA 1
ATOM 611 C C . VAL A 1 83 ? 52.813 -22.336 45.746 1.00 27.77 83 VAL A C 1
ATOM 613 O O . VAL A 1 83 ? 52.265 -22.469 44.658 1.00 27.77 83 VAL A O 1
ATOM 616 N N . ALA A 1 84 ? 54.103 -22.023 45.902 1.00 27.38 84 ALA A N 1
ATOM 617 C CA . ALA A 1 84 ? 55.195 -21.662 44.990 1.00 27.38 84 ALA A CA 1
ATOM 618 C C . ALA A 1 84 ? 55.659 -22.651 43.887 1.00 27.38 84 ALA A C 1
ATOM 620 O O . ALA A 1 84 ? 55.447 -23.851 43.990 1.00 27.38 84 ALA A O 1
ATOM 621 N N . HIS A 1 85 ? 56.421 -22.125 42.905 1.00 28.30 85 HIS A N 1
ATOM 622 C CA . HIS A 1 85 ? 57.884 -22.334 42.686 1.00 28.30 85 HIS A CA 1
ATOM 623 C C . HIS A 1 85 ? 58.387 -21.372 41.567 1.00 28.30 85 HIS A C 1
ATOM 625 O O . HIS A 1 85 ? 57.758 -21.283 40.521 1.00 28.30 85 HIS A O 1
ATOM 631 N N . GLN A 1 86 ? 59.282 -20.398 41.841 1.00 30.48 86 GLN A N 1
ATOM 632 C CA . GLN A 1 86 ? 60.771 -20.399 41.709 1.00 30.48 86 GLN A CA 1
ATOM 633 C C . GLN A 1 86 ? 61.295 -20.633 40.263 1.00 30.48 86 GLN A C 1
ATOM 635 O O . GLN A 1 86 ? 60.825 -21.552 39.620 1.00 30.48 86 GLN A O 1
ATOM 640 N N . ALA A 1 87 ? 62.295 -19.950 39.669 1.00 26.83 87 ALA A N 1
ATOM 641 C CA . ALA A 1 87 ? 63.168 -18.813 40.010 1.00 26.83 87 ALA A CA 1
ATOM 642 C C . ALA A 1 87 ? 64.011 -18.363 38.760 1.00 26.83 87 ALA A C 1
ATOM 644 O O . ALA A 1 87 ? 64.444 -19.222 38.009 1.00 26.83 87 ALA A O 1
ATOM 645 N N . LYS A 1 88 ? 64.215 -17.033 38.575 1.00 25.22 88 LYS A N 1
ATOM 646 C CA . LYS A 1 88 ? 65.443 -16.205 38.270 1.00 25.22 88 LYS A CA 1
ATOM 647 C C . LYS A 1 88 ? 66.647 -16.723 37.387 1.00 25.22 88 LYS A C 1
ATOM 649 O O . LYS A 1 88 ? 66.874 -17.919 37.361 1.00 25.22 88 LYS A O 1
ATOM 654 N N . PRO A 1 89 ? 67.644 -15.871 36.968 1.00 47.25 89 PRO A N 1
ATOM 655 C CA . PRO A 1 89 ? 67.648 -14.543 36.282 1.00 47.25 89 PRO A CA 1
ATOM 656 C C . PRO A 1 89 ? 68.875 -14.290 35.306 1.00 47.25 89 PRO A C 1
ATOM 658 O O . PRO A 1 89 ? 69.702 -15.175 35.119 1.00 47.25 89 PRO A O 1
ATOM 661 N N . ARG A 1 90 ? 69.057 -13.023 34.836 1.00 27.53 90 ARG A N 1
ATOM 662 C CA . ARG A 1 90 ? 70.248 -12.298 34.243 1.00 27.53 90 ARG A CA 1
ATOM 663 C C . ARG A 1 90 ? 70.113 -11.937 32.742 1.00 27.53 90 ARG A C 1
ATOM 665 O O . ARG A 1 90 ? 69.753 -12.800 31.966 1.00 27.53 90 ARG A O 1
ATOM 672 N N . GLY A 1 91 ? 70.413 -10.727 32.236 1.00 25.95 91 GLY A N 1
ATOM 673 C CA . GLY A 1 91 ? 70.842 -9.433 32.804 1.00 25.95 91 GLY A CA 1
ATOM 674 C C . GLY A 1 91 ? 71.114 -8.365 31.702 1.00 25.95 91 GLY A C 1
ATOM 675 O O . GLY A 1 91 ? 71.419 -8.753 30.584 1.00 25.95 91 GLY A O 1
ATOM 676 N N . ALA A 1 92 ? 71.039 -7.065 32.078 1.00 27.80 92 ALA A N 1
ATOM 677 C CA . ALA A 1 92 ? 71.609 -5.825 31.464 1.00 27.80 92 ALA A CA 1
ATOM 678 C C . ALA A 1 92 ? 71.158 -5.396 30.028 1.00 27.80 92 ALA A C 1
ATOM 680 O O . ALA A 1 92 ? 71.023 -6.238 29.162 1.00 27.80 92 ALA A O 1
ATOM 681 N N . THR A 1 93 ? 70.917 -4.128 29.630 1.00 27.58 93 THR A N 1
ATOM 682 C CA . THR A 1 93 ? 71.157 -2.777 30.199 1.00 27.58 93 THR A CA 1
ATOM 683 C C . THR A 1 93 ? 70.368 -1.669 29.450 1.00 27.58 93 THR A C 1
ATOM 685 O O . THR A 1 93 ? 70.117 -1.768 28.257 1.00 27.58 93 THR A O 1
ATOM 688 N N . SER A 1 94 ? 70.090 -0.582 30.191 1.00 26.39 94 SER A N 1
ATOM 689 C CA . SER A 1 94 ? 69.843 0.837 29.822 1.00 26.39 94 SER A CA 1
ATOM 690 C C . SER A 1 94 ? 68.594 1.333 29.047 1.00 26.39 94 SER A C 1
ATOM 692 O O . SER A 1 94 ? 68.535 1.296 27.827 1.00 26.39 94 SER A O 1
ATOM 694 N N . LYS A 1 95 ? 67.740 2.018 29.834 1.00 27.50 95 LYS A N 1
ATOM 695 C CA . LYS A 1 95 ? 67.234 3.416 29.737 1.00 27.50 95 LYS A CA 1
ATOM 696 C C . LYS A 1 95 ? 66.066 3.807 28.788 1.00 27.50 95 LYS A C 1
ATOM 698 O O . LYS A 1 95 ? 66.195 3.921 27.579 1.00 27.50 95 LYS A O 1
ATOM 703 N N . THR A 1 96 ? 64.980 4.199 29.480 1.00 26.86 96 THR A N 1
ATOM 704 C CA . THR A 1 96 ? 64.005 5.300 29.247 1.00 26.86 96 THR A CA 1
ATOM 705 C C . THR A 1 96 ? 62.897 5.192 28.179 1.00 26.86 96 THR A C 1
ATOM 707 O O . THR A 1 96 ? 62.999 5.710 27.080 1.00 26.86 96 THR A O 1
ATOM 710 N N . ALA A 1 97 ? 61.772 4.612 28.628 1.00 24.97 97 ALA A N 1
ATOM 711 C CA . ALA A 1 97 ? 60.408 5.176 28.731 1.00 24.97 97 ALA A CA 1
ATOM 712 C C . ALA A 1 97 ? 59.658 5.786 27.514 1.00 24.97 97 ALA A C 1
ATOM 714 O O . ALA A 1 97 ? 59.755 6.979 27.238 1.00 24.97 97 ALA A O 1
ATOM 715 N N . LYS A 1 98 ? 58.691 5.010 26.985 1.00 26.48 98 LYS A N 1
ATOM 716 C CA . LYS A 1 98 ? 57.234 5.325 26.944 1.00 26.48 98 LYS A CA 1
ATOM 717 C C . LYS A 1 98 ? 56.440 4.073 26.498 1.00 26.48 98 LYS A C 1
ATOM 719 O O . LYS A 1 98 ? 56.621 3.652 25.359 1.00 26.48 98 LYS A O 1
ATOM 724 N N . PRO A 1 99 ? 55.568 3.452 27.322 1.00 27.28 99 PRO A N 1
ATOM 725 C CA . PRO A 1 99 ? 54.784 2.306 26.871 1.00 27.28 99 PRO A CA 1
ATOM 726 C C . PRO A 1 99 ? 53.458 2.725 26.224 1.00 27.28 99 PRO A C 1
ATOM 728 O O . PRO A 1 99 ? 52.696 3.545 26.740 1.00 27.28 99 PRO A O 1
ATOM 731 N N . ALA A 1 100 ? 53.207 2.102 25.077 1.00 26.14 100 ALA A N 1
ATOM 732 C CA . ALA A 1 100 ? 51.986 2.161 24.300 1.00 26.14 100 ALA A CA 1
ATOM 733 C C . ALA A 1 100 ? 50.805 1.484 25.017 1.00 26.14 100 ALA A C 1
ATOM 735 O O . ALA A 1 100 ? 50.939 0.453 25.678 1.00 26.14 100 ALA A O 1
ATOM 736 N N . LYS A 1 101 ? 49.622 2.072 24.818 1.00 27.70 101 LYS A N 1
ATOM 737 C CA . LYS A 1 101 ? 48.312 1.556 25.224 1.00 27.70 101 LYS A CA 1
ATOM 738 C C . LYS A 1 101 ? 48.055 0.188 24.580 1.00 27.70 101 LYS A C 1
ATOM 740 O O . LYS A 1 101 ? 47.969 0.089 23.357 1.00 27.70 101 LYS A O 1
ATOM 745 N N . LYS A 1 102 ? 47.848 -0.850 25.396 1.00 27.44 102 LYS A N 1
ATOM 746 C CA . LYS A 1 102 ? 47.187 -2.083 24.949 1.00 27.44 102 LYS A CA 1
ATOM 747 C C . LYS A 1 102 ? 45.677 -1.846 24.862 1.00 27.44 102 LYS A C 1
ATOM 749 O O . LYS A 1 102 ? 45.049 -1.384 25.811 1.00 27.44 102 LYS A O 1
ATOM 754 N N . LYS A 1 103 ? 45.153 -2.164 23.676 1.00 31.25 103 LYS A N 1
ATOM 755 C CA . LYS A 1 103 ? 43.746 -2.274 23.275 1.00 31.25 103 LYS A CA 1
ATOM 756 C C . LYS A 1 103 ? 42.914 -3.008 24.333 1.00 31.25 103 LYS A C 1
ATOM 758 O O . LYS A 1 103 ? 43.164 -4.180 24.596 1.00 31.25 103 LYS A O 1
ATOM 763 N N . ALA A 1 104 ? 41.891 -2.331 24.847 1.00 25.56 104 ALA A N 1
ATOM 764 C CA . ALA A 1 104 ? 40.702 -2.971 25.388 1.00 25.56 104 ALA A CA 1
ATOM 765 C C . ALA A 1 104 ? 39.657 -3.081 24.266 1.00 25.56 104 ALA A C 1
ATOM 767 O O . ALA A 1 104 ? 39.430 -2.141 23.503 1.00 25.56 104 ALA A O 1
ATOM 768 N N . THR A 1 105 ? 39.087 -4.270 24.164 1.00 25.50 105 THR A N 1
ATOM 769 C CA . THR A 1 105 ? 37.963 -4.707 23.332 1.00 25.50 105 THR A CA 1
ATOM 770 C C . THR A 1 105 ? 36.752 -3.763 23.410 1.00 25.50 105 THR A C 1
ATOM 772 O O . THR A 1 105 ? 36.370 -3.371 24.514 1.00 25.50 105 THR A O 1
ATOM 775 N N . PRO A 1 106 ? 36.079 -3.437 22.288 1.00 28.23 106 PRO A N 1
ATOM 776 C CA . PRO A 1 106 ? 34.776 -2.785 22.331 1.00 28.23 106 PRO A CA 1
ATOM 777 C C . PRO A 1 106 ? 33.674 -3.779 22.720 1.00 28.23 106 PRO A C 1
ATOM 779 O O . PRO A 1 106 ? 33.551 -4.857 22.140 1.00 28.23 106 PRO A O 1
ATOM 782 N N . ALA A 1 107 ? 32.862 -3.369 23.693 1.00 25.70 107 ALA A N 1
ATOM 783 C CA . ALA A 1 107 ? 31.568 -3.943 24.047 1.00 25.70 107 ALA A CA 1
ATOM 784 C C . ALA A 1 107 ? 30.526 -3.722 22.916 1.00 25.70 107 ALA A C 1
ATOM 786 O O . ALA A 1 107 ? 30.693 -2.808 22.103 1.00 25.70 107 ALA A O 1
ATOM 787 N N . PRO A 1 108 ? 29.460 -4.545 22.842 1.00 23.75 108 PRO A N 1
ATOM 788 C CA . PRO A 1 108 ? 28.633 -4.698 21.648 1.00 23.75 108 PRO A CA 1
ATOM 789 C C . PRO A 1 108 ? 27.744 -3.482 21.368 1.00 23.75 108 PRO A C 1
ATOM 791 O O . PRO A 1 108 ? 27.104 -2.913 22.255 1.00 23.75 108 PRO A O 1
ATOM 794 N N . ALA A 1 109 ? 27.705 -3.105 20.092 1.00 27.47 109 ALA A N 1
ATOM 795 C CA . ALA A 1 109 ? 26.932 -1.995 19.568 1.00 27.47 109 ALA A CA 1
ATOM 796 C C . ALA A 1 109 ? 25.413 -2.225 19.678 1.00 27.47 109 ALA A C 1
ATOM 798 O O . ALA A 1 109 ? 24.891 -3.323 19.489 1.00 27.47 109 ALA A O 1
ATOM 799 N N . LYS A 1 110 ? 24.716 -1.122 19.959 1.00 27.80 110 LYS A N 1
ATOM 800 C CA . LYS A 1 110 ? 23.260 -0.963 19.988 1.00 27.80 110 LYS A CA 1
ATOM 801 C C . LYS A 1 110 ? 22.652 -1.367 18.637 1.00 27.80 110 LYS A C 1
ATOM 803 O O . LYS A 1 110 ? 22.998 -0.777 17.617 1.00 27.80 110 LYS A O 1
ATOM 808 N N . LYS A 1 111 ? 21.714 -2.320 18.632 1.00 25.19 111 LYS A N 1
ATOM 809 C CA . LYS A 1 111 ? 20.929 -2.672 17.439 1.00 25.19 111 LYS A CA 1
ATOM 810 C C . LYS A 1 111 ? 19.835 -1.630 17.191 1.00 25.19 111 LYS A C 1
ATOM 812 O O . LYS A 1 111 ? 18.888 -1.504 17.963 1.00 25.19 111 LYS A O 1
ATOM 817 N N . LYS A 1 112 ? 20.020 -0.887 16.104 1.00 26.88 112 LYS A N 1
ATOM 818 C CA . LYS A 1 112 ? 19.036 -0.080 15.377 1.00 26.88 112 LYS A CA 1
ATOM 819 C C . LYS A 1 112 ? 18.095 -1.062 14.650 1.00 26.88 112 LYS A C 1
ATOM 821 O O . LYS A 1 112 ? 18.584 -2.006 14.039 1.00 26.88 112 LYS A O 1
ATOM 826 N N . ALA A 1 113 ? 16.783 -0.872 14.727 1.00 27.05 113 ALA A N 1
ATOM 827 C CA . ALA A 1 113 ? 15.814 -1.493 13.819 1.00 27.05 113 ALA A CA 1
ATOM 828 C C . ALA A 1 113 ? 15.249 -0.339 12.977 1.00 27.05 113 ALA A C 1
ATOM 830 O O . ALA A 1 113 ? 14.834 0.655 13.563 1.00 27.05 113 ALA A O 1
ATOM 831 N N . THR A 1 114 ? 15.288 -0.320 11.650 1.00 31.34 114 THR A N 1
ATOM 832 C CA . THR A 1 114 ? 15.557 -1.350 10.641 1.00 31.34 114 THR A CA 1
ATOM 833 C C . THR A 1 114 ? 16.686 -0.883 9.711 1.00 31.34 114 THR A C 1
ATOM 835 O O . THR A 1 114 ? 16.483 0.016 8.901 1.00 31.34 114 THR A O 1
ATOM 838 N N . ASP A 1 115 ? 17.874 -1.486 9.796 1.00 29.95 115 ASP A N 1
ATOM 839 C CA . ASP A 1 115 ? 18.617 -1.727 8.554 1.00 29.95 115 ASP A CA 1
ATOM 840 C C . ASP A 1 115 ? 17.915 -2.934 7.933 1.00 29.95 115 ASP A C 1
ATOM 842 O O . ASP A 1 115 ? 18.172 -4.077 8.311 1.00 29.95 115 ASP A O 1
ATOM 846 N N . GLU A 1 116 ? 16.947 -2.683 7.050 1.00 43.81 116 GLU A N 1
ATOM 847 C CA . GLU A 1 116 ? 16.699 -3.656 5.994 1.00 43.81 116 GLU A CA 1
ATOM 848 C C . GLU A 1 116 ? 17.974 -3.654 5.167 1.00 43.81 116 GLU A C 1
ATOM 850 O O . GLU A 1 116 ? 18.277 -2.689 4.465 1.00 43.81 116 GLU A O 1
ATOM 855 N N . THR A 1 117 ? 18.809 -4.658 5.409 1.00 42.81 117 THR A N 1
ATOM 856 C CA . THR A 1 117 ? 20.144 -4.732 4.836 1.00 42.81 117 THR A CA 1
ATOM 857 C C . THR A 1 117 ? 20.025 -4.663 3.323 1.00 42.81 117 THR A C 1
ATOM 859 O O . THR A 1 117 ? 19.352 -5.507 2.728 1.00 42.81 117 THR A O 1
ATOM 862 N N . GLU A 1 118 ? 20.673 -3.656 2.723 1.00 51.72 118 GLU A N 1
ATOM 863 C CA . GLU A 1 118 ? 20.928 -3.618 1.282 1.00 51.72 118 GLU A CA 1
ATOM 864 C C . GLU A 1 118 ? 21.404 -5.011 0.836 1.00 51.72 118 GLU A C 1
ATOM 866 O O . GLU A 1 118 ? 22.177 -5.643 1.574 1.00 51.72 118 GLU A O 1
ATOM 871 N N . PRO A 1 119 ? 20.942 -5.520 -0.322 1.00 54.41 119 PRO A N 1
ATOM 872 C CA . PRO A 1 119 ? 21.445 -6.785 -0.837 1.00 54.41 119 PRO A CA 1
ATOM 873 C C . PRO A 1 119 ? 22.976 -6.730 -0.875 1.00 54.41 119 PRO A C 1
ATOM 875 O O . PRO A 1 119 ? 23.575 -5.726 -1.268 1.00 54.41 119 PRO A O 1
ATOM 878 N N . THR A 1 120 ? 23.616 -7.786 -0.371 1.00 48.81 120 THR A N 1
ATOM 879 C CA . THR A 1 120 ? 25.079 -7.833 -0.293 1.00 48.81 120 THR A CA 1
ATOM 880 C C . THR A 1 120 ? 25.629 -7.869 -1.713 1.00 48.81 120 THR A C 1
ATOM 882 O O . THR A 1 120 ? 25.270 -8.749 -2.485 1.00 48.81 120 THR A O 1
ATOM 885 N N . ILE A 1 121 ? 26.466 -6.890 -2.062 1.00 54.72 121 ILE A N 1
ATOM 886 C CA . ILE A 1 121 ? 27.098 -6.809 -3.380 1.00 54.72 121 ILE A CA 1
ATOM 887 C C . ILE A 1 121 ? 28.189 -7.878 -3.434 1.00 54.72 121 ILE A C 1
ATOM 889 O O . ILE A 1 121 ? 29.214 -7.747 -2.761 1.00 54.72 121 ILE A O 1
ATOM 893 N N . GLU A 1 122 ? 27.975 -8.932 -4.217 1.00 52.03 122 GLU A N 1
ATOM 894 C CA . GLU A 1 122 ? 28.989 -9.963 -4.430 1.00 52.03 122 GLU A CA 1
ATOM 895 C C . GLU A 1 122 ? 30.040 -9.518 -5.472 1.00 52.03 122 GLU A C 1
ATOM 897 O O . GLU A 1 122 ? 29.766 -8.775 -6.423 1.00 52.03 122 GLU A O 1
ATOM 902 N N . THR A 1 123 ? 31.292 -9.929 -5.247 1.00 48.34 123 THR A N 1
ATOM 903 C CA . THR A 1 123 ? 32.475 -9.641 -6.083 1.00 48.34 123 THR A CA 1
ATOM 904 C C . THR A 1 123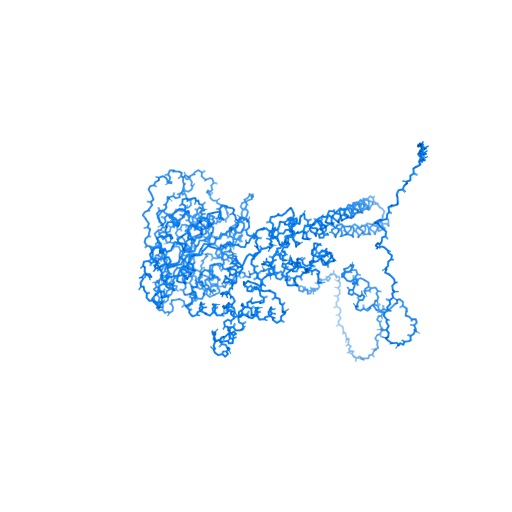 ? 32.259 -10.153 -7.518 1.00 48.34 123 THR A C 1
ATOM 906 O O . THR A 1 123 ? 31.689 -11.230 -7.677 1.00 48.34 123 THR A O 1
ATOM 909 N N . PRO A 1 124 ? 32.696 -9.433 -8.574 1.00 43.88 124 PRO A N 1
ATOM 910 C CA . PRO A 1 124 ? 32.255 -9.726 -9.937 1.00 43.88 124 PRO A CA 1
ATOM 911 C C . PRO A 1 124 ? 32.698 -11.116 -10.414 1.00 43.88 124 PRO A C 1
ATOM 913 O O . PRO A 1 124 ? 33.891 -11.427 -10.428 1.00 43.88 124 PRO A O 1
ATOM 916 N N . ALA A 1 125 ? 31.738 -11.917 -10.884 1.00 45.12 125 ALA A N 1
ATOM 917 C CA . ALA A 1 125 ? 31.999 -12.880 -11.950 1.00 45.12 125 ALA A CA 1
ATOM 918 C C . ALA A 1 125 ? 32.374 -12.090 -13.225 1.00 45.12 125 ALA A C 1
ATOM 920 O O . ALA A 1 125 ? 32.019 -10.919 -13.334 1.00 45.12 125 ALA A O 1
ATOM 921 N N . ALA A 1 126 ? 33.151 -12.678 -14.142 1.00 51.50 126 ALA A N 1
ATOM 922 C CA . ALA A 1 126 ? 33.695 -12.019 -15.344 1.00 51.50 126 ALA A CA 1
ATOM 923 C C . ALA A 1 126 ? 32.751 -10.962 -15.973 1.00 51.50 126 ALA A C 1
ATOM 925 O O . ALA A 1 126 ? 31.560 -11.218 -16.102 1.00 51.50 126 ALA A O 1
ATOM 926 N N . SER A 1 127 ? 33.274 -9.787 -16.361 1.00 59.53 127 SER A N 1
ATOM 927 C CA . SER A 1 127 ? 32.474 -8.597 -16.708 1.00 59.53 127 SER A CA 1
ATOM 928 C C . SER A 1 127 ? 31.527 -8.821 -17.898 1.00 59.53 127 SER A C 1
ATOM 930 O O . SER A 1 127 ? 31.913 -8.667 -19.059 1.00 59.53 127 SER A O 1
ATOM 932 N N . VAL A 1 128 ? 30.278 -9.172 -17.606 1.00 80.62 128 VAL A N 1
ATOM 933 C CA . VAL A 1 128 ? 29.161 -9.165 -18.554 1.00 80.62 128 VAL A CA 1
ATOM 934 C C . VAL A 1 128 ? 28.489 -7.791 -18.477 1.00 80.62 128 VAL A C 1
ATOM 936 O O . VAL A 1 128 ? 28.131 -7.334 -17.391 1.00 80.62 128 VAL A O 1
ATOM 939 N N . GLY A 1 129 ? 28.318 -7.123 -19.621 1.00 88.38 129 GLY A N 1
ATOM 940 C CA . GLY A 1 129 ? 27.713 -5.786 -19.685 1.00 88.38 129 GLY A CA 1
ATOM 941 C C . GLY A 1 129 ? 28.598 -4.668 -19.115 1.00 88.38 129 GLY A C 1
ATOM 942 O O . GLY A 1 129 ? 29.812 -4.829 -18.997 1.00 88.38 129 GLY A O 1
ATOM 943 N N . GLY A 1 130 ? 27.975 -3.533 -18.789 1.00 91.56 130 GLY A N 1
ATOM 944 C CA . GLY A 1 130 ? 28.620 -2.330 -18.251 1.00 91.56 130 GLY A CA 1
ATOM 945 C C . GLY A 1 130 ? 28.313 -1.062 -19.054 1.00 91.56 130 GLY A C 1
ATOM 946 O O . GLY A 1 130 ? 28.158 -1.105 -20.277 1.00 91.56 130 GLY A O 1
ATOM 947 N N . TRP A 1 131 ? 28.223 0.071 -18.359 1.00 90.88 131 TRP A N 1
ATOM 948 C CA . TRP A 1 131 ? 28.032 1.397 -18.955 1.00 90.88 131 TRP A CA 1
ATOM 949 C C . TRP A 1 131 ? 29.357 2.126 -19.158 1.00 90.88 131 TRP A C 1
ATOM 951 O O . TRP A 1 131 ? 30.313 1.958 -18.396 1.00 90.88 131 TRP A O 1
ATOM 961 N N . THR A 1 132 ? 29.420 2.957 -20.197 1.00 81.62 132 THR A N 1
ATOM 962 C CA . THR A 1 132 ? 30.641 3.715 -20.493 1.00 81.62 132 THR A CA 1
ATOM 963 C C . THR A 1 132 ? 30.783 4.858 -19.493 1.00 81.62 132 THR A C 1
ATOM 965 O O . THR A 1 132 ? 29.883 5.674 -19.349 1.00 81.62 132 THR A O 1
ATOM 968 N N . GLY A 1 133 ? 31.926 4.938 -18.809 1.00 75.50 133 GLY A N 1
ATOM 969 C CA . GLY A 1 133 ? 32.197 5.996 -17.827 1.00 75.50 133 GLY A CA 1
ATOM 970 C C . GLY A 1 133 ? 31.650 5.731 -16.418 1.00 75.50 133 GLY A C 1
ATOM 971 O O . GLY A 1 133 ? 31.883 6.547 -15.528 1.00 75.50 133 GLY A O 1
ATOM 972 N N . ALA A 1 134 ? 30.991 4.591 -16.190 1.00 86.19 134 ALA A N 1
ATOM 973 C CA . ALA A 1 134 ? 30.612 4.146 -14.852 1.00 86.19 134 ALA A CA 1
ATOM 974 C C . ALA A 1 134 ? 31.851 3.768 -14.021 1.00 86.19 134 ALA A C 1
ATOM 976 O O . ALA A 1 134 ? 32.821 3.213 -14.543 1.00 86.19 134 ALA A O 1
ATOM 977 N N . THR A 1 135 ? 31.817 4.034 -12.714 1.00 83.81 135 THR A N 1
ATOM 978 C CA . THR A 1 135 ? 32.917 3.711 -11.781 1.00 83.81 135 THR A CA 1
ATOM 979 C C . THR A 1 135 ? 32.497 2.802 -10.629 1.00 83.81 135 THR A C 1
ATOM 981 O O . THR A 1 135 ? 33.360 2.164 -10.024 1.00 83.81 135 THR A O 1
ATOM 984 N N . GLY A 1 136 ? 31.198 2.684 -10.351 1.00 86.75 136 GLY A N 1
ATOM 985 C CA . GLY A 1 136 ? 30.672 1.803 -9.315 1.00 86.75 136 GLY A CA 1
ATOM 986 C C . GLY A 1 136 ? 29.830 0.663 -9.874 1.00 86.75 136 GLY A C 1
ATOM 987 O O . GLY A 1 136 ? 30.315 -0.161 -10.656 1.00 86.75 136 GLY A O 1
ATOM 988 N N . ILE A 1 137 ? 28.585 0.530 -9.425 1.00 89.88 137 ILE A N 1
ATOM 989 C CA . ILE A 1 137 ? 27.822 -0.715 -9.629 1.00 89.88 137 ILE A CA 1
ATOM 990 C C . ILE A 1 137 ? 27.365 -0.938 -11.079 1.00 89.88 137 ILE A C 1
ATOM 992 O O . ILE A 1 137 ? 27.108 -2.075 -11.468 1.00 89.88 137 ILE A O 1
ATOM 996 N N . ASN A 1 138 ? 27.342 0.122 -11.891 1.00 94.19 138 ASN A N 1
ATOM 997 C CA . ASN A 1 138 ? 26.999 0.074 -13.314 1.00 94.19 138 ASN A CA 1
ATOM 998 C C . ASN A 1 138 ? 28.185 -0.308 -14.231 1.00 94.19 138 ASN A C 1
ATOM 1000 O O . ASN A 1 138 ? 28.033 -0.374 -15.449 1.00 94.19 138 ASN A O 1
ATOM 1004 N N . THR A 1 139 ? 29.360 -0.626 -13.669 1.00 93.12 139 THR A N 1
ATOM 1005 C CA . THR A 1 139 ? 30.549 -1.085 -14.426 1.00 93.12 139 THR A CA 1
ATOM 1006 C C . THR A 1 139 ? 30.414 -2.480 -15.040 1.00 93.12 139 THR A C 1
ATOM 1008 O O . THR A 1 139 ? 31.189 -2.833 -15.924 1.00 93.12 139 THR A O 1
ATOM 1011 N N . GLY A 1 140 ? 29.456 -3.286 -14.581 1.00 91.56 140 GLY A N 1
ATOM 1012 C CA . GLY A 1 140 ? 29.239 -4.645 -15.069 1.00 91.56 140 GLY A CA 1
ATOM 1013 C C . GLY A 1 140 ? 28.282 -5.429 -14.181 1.00 91.56 140 GLY A C 1
ATOM 1014 O O . GLY A 1 140 ? 27.768 -4.906 -13.191 1.00 91.56 140 GLY A O 1
ATOM 1015 N N . GLU A 1 141 ? 28.042 -6.683 -14.553 1.00 93.69 141 GLU A N 1
ATOM 1016 C CA . GLU A 1 141 ? 27.123 -7.582 -13.856 1.00 93.69 141 GLU A CA 1
ATOM 1017 C C . GLU A 1 141 ? 27.417 -7.738 -12.351 1.00 93.69 141 GLU A C 1
ATOM 1019 O O . GLU A 1 141 ? 28.570 -7.841 -11.920 1.00 93.69 141 GLU A O 1
ATOM 1024 N N . ARG A 1 142 ? 26.342 -7.809 -11.554 1.00 91.25 142 ARG A N 1
ATOM 1025 C CA . ARG A 1 142 ? 26.351 -8.163 -10.126 1.00 91.25 142 ARG A CA 1
ATOM 1026 C C . ARG A 1 142 ? 25.279 -9.207 -9.835 1.00 91.25 142 ARG A C 1
ATOM 1028 O O . ARG A 1 142 ? 24.169 -9.075 -10.339 1.00 91.25 142 ARG A O 1
ATOM 1035 N N . ASP A 1 143 ? 25.574 -10.182 -8.980 1.00 87.69 143 ASP A N 1
ATOM 1036 C CA . ASP A 1 143 ? 24.528 -11.006 -8.365 1.00 87.69 143 ASP A CA 1
ATOM 1037 C C . ASP A 1 143 ? 23.985 -10.290 -7.122 1.00 87.69 143 ASP A C 1
ATOM 1039 O O . ASP A 1 143 ? 24.744 -9.765 -6.300 1.00 87.69 143 ASP A O 1
ATOM 1043 N N . MET A 1 144 ? 22.662 -10.236 -7.014 1.00 84.81 144 MET A N 1
ATOM 1044 C CA . MET A 1 144 ? 21.922 -9.703 -5.883 1.00 84.81 144 MET A CA 1
ATOM 1045 C C . MET A 1 144 ? 20.765 -10.632 -5.553 1.00 84.81 144 MET A C 1
ATOM 1047 O O . MET A 1 144 ? 19.710 -10.577 -6.180 1.00 84.81 144 MET A O 1
ATOM 1051 N N . LEU A 1 145 ? 20.940 -11.457 -4.518 1.00 82.12 145 LEU A N 1
ATOM 1052 C CA . LEU A 1 145 ? 19.895 -12.365 -4.028 1.00 82.12 145 LEU A CA 1
ATOM 1053 C C . LEU A 1 145 ? 19.407 -13.360 -5.102 1.00 82.12 145 LEU A C 1
ATOM 1055 O O . LEU A 1 145 ? 18.219 -13.677 -5.157 1.00 82.12 145 LEU A O 1
ATOM 1059 N N . GLY A 1 146 ? 20.312 -13.856 -5.953 1.00 84.44 146 GLY A N 1
ATOM 1060 C CA . GLY A 1 146 ? 19.965 -14.766 -7.047 1.00 84.44 146 GLY A CA 1
ATOM 1061 C C . GLY A 1 146 ? 19.348 -14.056 -8.253 1.00 84.44 146 GLY A C 1
ATOM 1062 O O . GLY A 1 146 ? 18.714 -14.708 -9.084 1.00 84.44 146 GLY A O 1
ATOM 1063 N N . ILE A 1 147 ? 19.510 -12.733 -8.341 1.00 92.19 147 ILE A N 1
ATOM 1064 C CA . ILE A 1 147 ? 19.176 -11.911 -9.502 1.00 92.19 147 ILE A CA 1
ATOM 1065 C C . ILE A 1 147 ? 20.466 -11.313 -10.050 1.00 92.19 147 ILE A C 1
ATOM 1067 O O . ILE A 1 147 ? 21.159 -10.551 -9.380 1.00 92.19 147 ILE A O 1
ATOM 1071 N N . ARG A 1 148 ? 20.751 -11.597 -11.314 1.00 94.88 148 ARG A N 1
ATOM 1072 C CA . ARG A 1 148 ? 21.854 -11.003 -12.058 1.00 94.88 148 ARG A CA 1
ATOM 1073 C C . ARG A 1 148 ? 21.424 -9.636 -12.567 1.00 94.88 148 ARG A C 1
ATOM 1075 O O . ARG A 1 148 ? 20.603 -9.532 -13.479 1.00 94.88 148 ARG A O 1
ATOM 1082 N N . ARG A 1 149 ? 21.972 -8.589 -11.963 1.00 96.25 149 ARG A N 1
ATOM 1083 C CA . ARG A 1 149 ? 21.818 -7.193 -12.366 1.00 96.25 149 ARG A CA 1
ATOM 1084 C C . ARG A 1 149 ? 22.875 -6.859 -13.412 1.00 96.25 149 ARG A C 1
ATOM 1086 O O . ARG A 1 149 ? 24.052 -6.759 -13.080 1.00 96.25 149 ARG A O 1
ATOM 1093 N N . ILE A 1 150 ? 22.461 -6.675 -14.660 1.00 97.25 150 ILE A N 1
ATOM 1094 C CA . ILE A 1 150 ? 23.336 -6.504 -15.824 1.00 97.25 150 ILE A CA 1
ATOM 1095 C C . ILE A 1 150 ? 23.085 -5.119 -16.442 1.00 97.25 150 ILE A C 1
ATOM 1097 O O . ILE A 1 150 ? 22.053 -4.921 -17.086 1.00 97.25 150 ILE A O 1
ATOM 1101 N N . PRO A 1 151 ? 24.007 -4.154 -16.285 1.00 97.25 151 PRO A N 1
ATOM 1102 C CA . PRO A 1 151 ? 23.962 -2.892 -17.018 1.00 97.25 151 PRO A CA 1
ATOM 1103 C C . PRO A 1 151 ? 24.183 -3.135 -18.518 1.00 97.25 151 PRO A C 1
ATOM 1105 O O . PRO A 1 151 ? 25.137 -3.805 -18.919 1.00 97.25 151 PRO A O 1
ATOM 1108 N N . LEU A 1 152 ? 23.303 -2.597 -19.356 1.00 96.69 152 LEU A N 1
ATOM 1109 C CA . LEU A 1 152 ? 23.316 -2.735 -20.812 1.00 96.69 152 LEU A CA 1
ATOM 1110 C C . LEU A 1 152 ? 23.454 -1.367 -21.475 1.00 96.69 152 LEU A C 1
ATOM 1112 O O . LEU A 1 152 ? 22.811 -0.412 -21.048 1.00 96.69 152 LEU A O 1
ATOM 1116 N N . ALA A 1 153 ? 24.237 -1.304 -22.550 1.00 93.06 153 ALA A N 1
ATOM 1117 C CA . ALA A 1 153 ? 24.419 -0.111 -23.373 1.00 93.06 153 ALA A CA 1
ATOM 1118 C C . ALA A 1 153 ? 24.144 -0.396 -24.863 1.00 93.06 153 ALA A C 1
ATOM 1120 O O . ALA A 1 153 ? 24.229 -1.537 -25.347 1.00 93.06 153 ALA A O 1
ATOM 1121 N N . GLY A 1 154 ? 23.844 0.663 -25.617 1.00 91.56 154 GLY A N 1
ATOM 1122 C CA . GLY A 1 154 ? 23.576 0.605 -27.054 1.00 91.56 154 GLY A CA 1
ATOM 1123 C C . GLY A 1 154 ? 22.187 0.064 -27.410 1.00 91.56 154 GLY A C 1
ATOM 1124 O O . GLY A 1 154 ? 22.070 -0.669 -28.397 1.00 91.56 154 GLY A O 1
ATOM 1125 N N . ILE A 1 155 ? 21.168 0.366 -26.594 1.00 94.06 155 ILE A N 1
ATOM 1126 C CA . ILE A 1 155 ? 19.745 0.123 -26.882 1.00 94.06 155 ILE A CA 1
ATOM 1127 C C . ILE A 1 155 ? 19.169 1.323 -27.656 1.00 94.06 155 ILE A C 1
ATOM 1129 O O . ILE A 1 155 ? 18.810 2.351 -27.081 1.00 94.06 155 ILE A O 1
ATOM 1133 N N . LYS A 1 156 ? 19.082 1.207 -28.983 1.00 91.81 156 LYS A N 1
ATOM 1134 C CA . LYS A 1 156 ? 18.760 2.311 -29.914 1.00 91.81 156 LYS A CA 1
ATOM 1135 C C . LYS A 1 156 ? 17.297 2.755 -29.901 1.00 91.81 156 LYS A C 1
ATOM 1137 O O . LYS A 1 156 ? 16.962 3.808 -30.427 1.00 91.81 156 LYS A O 1
ATOM 1142 N N . SER A 1 157 ? 16.413 1.947 -29.339 1.00 91.25 157 SER A N 1
ATOM 1143 C CA . SER A 1 157 ? 15.010 2.314 -29.114 1.00 91.25 157 SER A CA 1
ATOM 1144 C C . SER A 1 157 ? 14.775 3.025 -27.781 1.00 91.25 157 SER A C 1
ATOM 1146 O O . SER A 1 157 ? 13.654 3.452 -27.507 1.00 91.25 157 SER A O 1
ATOM 1148 N N . GLY A 1 158 ? 15.820 3.154 -26.955 1.00 89.38 158 GLY A N 1
ATOM 1149 C CA . GLY A 1 158 ? 15.805 3.924 -25.715 1.00 89.38 158 GLY A CA 1
ATOM 1150 C C . GLY A 1 158 ? 16.039 5.413 -25.928 1.00 89.38 158 GLY A C 1
ATOM 1151 O O . GLY A 1 158 ? 15.888 5.945 -27.030 1.00 89.38 158 GLY A O 1
ATOM 1152 N N . TYR A 1 159 ? 16.472 6.094 -24.872 1.00 89.06 159 TYR A N 1
ATOM 1153 C CA . TYR A 1 159 ? 16.810 7.508 -24.945 1.00 89.06 159 TYR A CA 1
ATOM 1154 C C . TYR A 1 159 ? 18.044 7.718 -25.839 1.00 89.06 159 TYR A C 1
ATOM 1156 O O . TYR A 1 159 ? 19.060 7.066 -25.635 1.00 89.06 159 TYR A O 1
ATOM 1164 N N . GLN A 1 160 ? 17.948 8.578 -26.857 1.00 82.06 160 GLN A N 1
ATOM 1165 C CA . GLN A 1 160 ? 18.992 8.733 -27.890 1.00 82.06 160 GLN A CA 1
ATOM 1166 C C . GLN A 1 160 ? 19.826 10.010 -27.757 1.00 82.06 160 GLN A C 1
ATOM 1168 O O . GLN A 1 160 ? 20.738 10.218 -28.548 1.00 82.06 160 GLN A O 1
ATOM 1173 N N . ASP A 1 161 ? 19.491 10.903 -26.826 1.00 71.81 161 ASP A N 1
ATOM 1174 C CA . ASP A 1 161 ? 20.158 12.199 -26.735 1.00 71.81 161 ASP A CA 1
ATOM 1175 C C . ASP A 1 161 ? 21.195 12.189 -25.597 1.00 71.81 161 ASP A C 1
ATOM 1177 O O . ASP A 1 161 ? 20.822 11.889 -24.461 1.00 71.81 161 ASP A O 1
ATOM 1181 N N . PRO A 1 162 ? 22.472 12.520 -25.846 1.00 56.44 162 PRO A N 1
ATOM 1182 C CA . PRO A 1 162 ? 23.474 12.700 -24.797 1.00 56.44 162 PRO A CA 1
ATOM 1183 C C . PRO A 1 162 ? 23.197 13.983 -23.996 1.00 56.44 162 PRO A C 1
ATOM 1185 O O . PRO A 1 162 ? 23.889 14.981 -24.155 1.00 56.44 162 PRO A O 1
ATOM 1188 N N . ASP A 1 163 ? 22.149 13.991 -23.166 1.00 54.47 163 ASP A N 1
ATOM 1189 C CA . ASP A 1 163 ? 21.746 15.088 -22.264 1.00 54.47 163 ASP A CA 1
ATOM 1190 C C . ASP A 1 163 ? 21.678 16.515 -22.896 1.00 54.47 163 ASP A C 1
ATOM 1192 O O . ASP A 1 163 ? 21.491 17.510 -22.188 1.00 54.47 163 ASP A O 1
ATOM 1196 N N . ALA A 1 164 ? 21.742 16.658 -24.227 1.00 40.38 164 ALA A N 1
ATOM 1197 C CA . ALA A 1 164 ? 21.899 17.923 -24.944 1.00 40.38 164 ALA A CA 1
ATOM 1198 C C . ALA A 1 164 ? 20.559 18.537 -25.388 1.00 40.38 164 ALA A C 1
ATOM 1200 O O . ALA A 1 164 ? 20.455 19.765 -25.479 1.00 40.38 164 ALA A O 1
ATOM 1201 N N . ALA A 1 165 ? 19.493 17.747 -25.573 1.00 38.81 165 ALA A N 1
ATOM 1202 C CA . ALA A 1 165 ? 18.150 18.272 -25.878 1.00 38.81 165 ALA A CA 1
ATOM 1203 C C . ALA A 1 165 ? 17.597 19.238 -24.813 1.00 38.81 165 ALA A C 1
ATOM 1205 O O . ALA A 1 165 ? 16.806 20.126 -25.146 1.00 38.81 165 ALA A O 1
ATOM 1206 N N . HIS A 1 166 ? 18.038 19.147 -23.554 1.00 42.59 166 HIS A N 1
ATOM 1207 C CA . HIS A 1 166 ? 17.598 20.070 -22.498 1.00 42.59 166 HIS A CA 1
ATOM 1208 C C . HIS A 1 166 ? 18.267 21.446 -22.556 1.00 42.59 166 HIS A C 1
ATOM 1210 O O . HIS A 1 166 ? 17.760 22.390 -21.952 1.00 42.59 166 HIS A O 1
ATOM 1216 N N . GLN A 1 167 ? 19.311 21.628 -23.375 1.00 41.38 167 GLN A N 1
ATOM 1217 C CA . GLN A 1 167 ? 19.849 22.965 -23.653 1.00 41.38 167 GLN A CA 1
ATOM 1218 C C . GLN A 1 167 ? 18.874 23.834 -24.469 1.00 41.38 167 GLN A C 1
ATOM 1220 O O . GLN A 1 167 ? 18.959 25.060 -24.416 1.00 41.38 167 GLN A O 1
ATOM 1225 N N . LYS A 1 168 ? 17.917 23.238 -25.201 1.00 35.34 168 LYS A N 1
ATOM 1226 C CA . LYS A 1 168 ? 16.972 23.986 -26.055 1.00 35.34 168 LYS A CA 1
ATOM 1227 C C . LYS A 1 168 ? 15.666 24.394 -25.368 1.00 35.34 168 LYS A C 1
ATOM 1229 O O . LYS A 1 168 ? 14.950 25.230 -25.910 1.00 35.34 168 LYS A O 1
ATOM 1234 N N . ALA A 1 169 ? 15.363 23.870 -24.180 1.00 38.47 169 ALA A N 1
ATOM 1235 C CA . ALA A 1 169 ? 14.079 24.090 -23.510 1.00 38.47 169 ALA A CA 1
ATOM 1236 C C . ALA A 1 169 ? 14.132 25.103 -22.353 1.00 38.47 169 ALA A C 1
ATOM 1238 O O . ALA A 1 169 ? 13.296 25.035 -21.466 1.00 38.47 169 ALA A O 1
ATOM 1239 N N . GLY A 1 170 ? 15.103 26.024 -22.287 1.00 36.81 170 GLY A N 1
ATOM 1240 C CA . GLY A 1 170 ? 15.131 27.065 -21.239 1.00 36.81 170 GLY A CA 1
ATOM 1241 C C . GLY A 1 170 ? 15.180 26.544 -19.788 1.00 36.81 170 GLY A C 1
ATOM 1242 O O . GLY A 1 170 ? 15.074 27.333 -18.848 1.00 36.81 170 GLY A O 1
ATOM 1243 N N . VAL A 1 171 ? 15.366 25.234 -19.598 1.00 36.47 171 VAL A N 1
ATOM 1244 C CA . VAL A 1 171 ? 15.604 24.587 -18.314 1.00 36.47 171 VAL A CA 1
ATOM 1245 C C . VAL A 1 171 ? 17.100 24.710 -18.045 1.00 36.47 171 VAL A C 1
ATOM 1247 O O . VAL A 1 171 ? 17.923 24.118 -18.737 1.00 36.47 171 VAL A O 1
ATOM 1250 N N . LYS A 1 172 ? 17.471 25.519 -17.050 1.00 34.28 172 LYS A N 1
ATOM 1251 C CA . LYS A 1 172 ? 18.848 25.628 -16.541 1.00 34.28 172 LYS A CA 1
ATOM 1252 C C . LYS A 1 172 ? 19.246 24.366 -15.756 1.00 34.28 172 LYS A C 1
ATOM 1254 O O . LYS A 1 172 ? 19.570 24.473 -14.581 1.00 34.28 172 LYS A O 1
ATOM 1259 N N . ASP A 1 173 ? 19.171 23.188 -16.364 1.00 41.53 173 ASP A N 1
ATOM 1260 C CA . ASP A 1 173 ? 19.519 21.928 -15.688 1.00 41.53 173 ASP A CA 1
ATOM 1261 C C . ASP A 1 173 ? 20.280 20.974 -16.621 1.00 41.53 173 ASP A C 1
ATOM 1263 O O . ASP A 1 173 ? 20.140 19.754 -16.582 1.00 41.53 173 ASP A O 1
ATOM 1267 N N . ALA A 1 174 ? 21.117 21.552 -17.490 1.00 40.12 174 ALA A N 1
ATOM 1268 C CA . ALA A 1 174 ? 22.243 20.822 -18.050 1.00 40.12 174 ALA A CA 1
ATOM 1269 C C . ALA A 1 174 ? 23.189 20.494 -16.883 1.00 40.12 174 ALA A C 1
ATOM 1271 O O . ALA A 1 174 ? 23.809 21.392 -16.312 1.00 40.12 174 ALA A O 1
ATOM 1272 N N . SER A 1 175 ? 23.269 19.212 -16.533 1.00 43.22 175 SER A N 1
ATOM 1273 C CA . SER A 1 175 ? 23.974 18.637 -15.383 1.00 43.22 175 SER A CA 1
ATOM 1274 C C . SER A 1 175 ? 23.337 18.939 -14.021 1.00 43.22 175 SER A C 1
ATOM 1276 O O . SER A 1 175 ? 23.712 19.882 -13.322 1.00 43.22 175 SER A O 1
ATOM 1278 N N . ARG A 1 176 ? 22.517 18.010 -13.512 1.00 53.97 176 ARG A N 1
ATOM 1279 C CA . ARG A 1 176 ? 22.730 17.716 -12.095 1.00 53.97 176 ARG A CA 1
ATOM 1280 C C . ARG A 1 176 ? 24.144 17.146 -12.012 1.00 53.97 176 ARG A C 1
ATOM 1282 O O . ARG A 1 176 ? 24.396 16.049 -12.495 1.00 53.97 176 ARG A O 1
ATOM 1289 N N . ALA A 1 177 ? 25.078 17.894 -11.426 1.00 58.16 177 ALA A N 1
ATOM 1290 C CA . ALA A 1 177 ? 26.455 17.434 -11.206 1.00 58.16 177 ALA A CA 1
ATOM 1291 C C . ALA A 1 177 ? 26.550 16.258 -10.203 1.00 58.16 177 ALA A C 1
ATOM 1293 O O . ALA A 1 177 ? 27.639 15.913 -9.754 1.00 58.16 177 ALA A O 1
ATOM 1294 N N . ASP A 1 178 ? 25.411 15.665 -9.834 1.00 71.69 178 ASP A N 1
ATOM 1295 C CA . ASP A 1 178 ? 25.295 14.519 -8.947 1.00 71.69 178 ASP A CA 1
ATOM 1296 C C . ASP A 1 178 ? 25.177 13.190 -9.704 1.00 71.69 178 ASP A C 1
ATOM 1298 O O . ASP A 1 178 ? 24.715 12.217 -9.124 1.00 71.69 178 ASP A O 1
ATOM 1302 N N . THR A 1 179 ? 25.616 13.118 -10.964 1.00 81.62 179 THR A N 1
ATOM 1303 C CA . THR A 1 179 ? 26.020 11.872 -11.636 1.00 81.62 179 THR A CA 1
ATOM 1304 C C . THR A 1 179 ? 26.953 12.170 -12.816 1.00 81.62 179 THR A C 1
ATOM 1306 O O . THR A 1 179 ? 26.882 13.244 -13.413 1.00 81.62 179 THR A O 1
ATOM 1309 N N . THR A 1 180 ? 27.847 11.233 -13.137 1.00 79.12 180 THR A N 1
ATOM 1310 C CA . THR A 1 180 ? 28.717 11.280 -14.330 1.00 79.12 180 THR A CA 1
ATOM 1311 C C . THR A 1 180 ? 28.284 10.295 -15.414 1.00 79.12 180 THR A C 1
ATOM 1313 O O . THR A 1 180 ? 28.913 10.236 -16.466 1.00 79.12 180 THR A O 1
ATOM 1316 N N . GLU A 1 181 ? 27.251 9.497 -15.151 1.00 85.38 181 GLU A N 1
ATOM 1317 C CA . GLU A 1 181 ? 26.760 8.467 -16.064 1.00 85.38 181 GLU A CA 1
ATOM 1318 C C . GLU A 1 181 ? 25.731 9.047 -17.047 1.00 85.38 181 GLU A C 1
ATOM 1320 O O . GLU A 1 181 ? 24.978 9.976 -16.721 1.00 85.38 181 GLU A O 1
ATOM 1325 N N . SER A 1 182 ? 25.703 8.501 -18.264 1.00 83.19 182 SER A N 1
ATOM 1326 C CA . SER A 1 182 ? 24.790 8.940 -19.323 1.00 83.19 182 SER A CA 1
ATOM 1327 C C . SER A 1 182 ? 23.387 8.361 -19.123 1.00 83.19 182 SER A C 1
ATOM 1329 O O . SER A 1 182 ? 23.175 7.435 -18.354 1.00 83.19 182 SER A O 1
ATOM 1331 N N . ALA A 1 183 ? 22.387 8.934 -19.790 1.00 85.56 183 ALA A N 1
ATOM 1332 C CA . ALA A 1 183 ? 21.101 8.260 -19.984 1.00 85.56 183 ALA A CA 1
ATOM 1333 C C . ALA A 1 183 ? 20.984 7.609 -21.372 1.00 85.56 183 ALA A C 1
ATOM 1335 O O . ALA A 1 183 ? 20.027 6.887 -21.648 1.00 85.56 183 ALA A O 1
ATOM 1336 N N . GLU A 1 184 ? 21.921 7.908 -22.269 1.00 87.75 184 GLU A N 1
ATOM 1337 C CA . GLU A 1 184 ? 21.843 7.559 -23.679 1.00 87.75 184 GLU A CA 1
ATOM 1338 C C . GLU A 1 184 ? 21.993 6.051 -23.895 1.00 87.75 184 GLU A C 1
ATOM 1340 O O . GLU A 1 184 ? 23.036 5.466 -23.619 1.00 87.75 184 GLU A O 1
ATOM 1345 N N . GLN A 1 185 ? 20.962 5.435 -24.475 1.00 91.94 185 GLN A N 1
ATOM 1346 C CA . GLN A 1 185 ? 20.960 4.047 -24.933 1.00 91.94 185 GLN A CA 1
ATOM 1347 C C . GLN A 1 185 ? 21.281 3.026 -23.828 1.00 91.94 185 GLN A C 1
ATOM 1349 O O . GLN A 1 185 ? 21.737 1.917 -24.125 1.00 91.94 185 GLN A O 1
ATOM 1354 N N . GLU A 1 186 ? 21.022 3.383 -22.571 1.00 93.38 186 GLU A N 1
ATOM 1355 C CA . GLU A 1 186 ? 21.352 2.588 -21.391 1.00 93.38 186 GLU A CA 1
ATOM 1356 C C . GLU A 1 186 ? 20.111 1.952 -20.744 1.00 93.38 186 GLU A C 1
ATOM 1358 O O . GLU A 1 186 ? 18.975 2.426 -20.861 1.00 93.38 186 GLU A O 1
ATOM 1363 N N . ALA A 1 187 ? 20.327 0.811 -20.093 1.00 97.31 187 ALA A N 1
ATOM 1364 C CA . ALA A 1 187 ? 19.320 0.066 -19.346 1.00 97.31 187 ALA A CA 1
ATOM 1365 C C . ALA A 1 187 ? 19.982 -0.792 -18.265 1.00 97.31 187 ALA A C 1
ATOM 1367 O O . ALA A 1 187 ? 21.162 -1.126 -18.371 1.00 97.31 187 ALA A O 1
ATOM 1368 N N . VAL A 1 188 ? 19.209 -1.230 -17.276 1.00 98.44 188 VAL A N 1
ATOM 1369 C CA . VAL A 1 188 ? 19.597 -2.328 -16.382 1.00 98.44 188 VAL A CA 1
ATOM 1370 C C . VAL A 1 188 ? 18.649 -3.502 -16.615 1.00 98.44 188 VAL A C 1
ATOM 1372 O O . VAL A 1 188 ? 17.430 -3.344 -16.578 1.00 98.44 188 VAL A O 1
ATOM 1375 N N . ALA A 1 189 ? 19.202 -4.684 -16.871 1.00 98.44 189 ALA A N 1
ATOM 1376 C CA . ALA A 1 189 ? 18.450 -5.931 -16.918 1.00 98.44 189 ALA A CA 1
ATOM 1377 C C . ALA A 1 189 ? 18.616 -6.698 -15.604 1.00 98.44 189 ALA A C 1
ATOM 1379 O O . ALA A 1 189 ? 19.724 -6.831 -15.092 1.00 98.44 189 ALA A O 1
ATOM 1380 N N . LEU A 1 190 ? 17.517 -7.222 -15.077 1.00 97.94 190 LEU A N 1
ATOM 1381 C CA . LEU A 1 190 ? 17.458 -8.028 -13.865 1.00 97.94 190 LEU A CA 1
ATOM 1382 C C . LEU A 1 190 ? 17.031 -9.442 -14.253 1.00 97.94 190 LEU A C 1
ATOM 1384 O O . LEU A 1 190 ? 15.868 -9.677 -14.584 1.00 97.94 190 LEU A O 1
ATOM 1388 N N . VAL A 1 191 ? 17.976 -10.376 -14.253 1.00 96.50 191 VAL A N 1
ATOM 1389 C CA . VAL A 1 191 ? 17.773 -11.742 -14.749 1.00 96.50 191 VAL A CA 1
ATOM 1390 C C . VAL A 1 191 ? 17.930 -12.725 -13.590 1.00 96.50 191 VAL A C 1
ATOM 1392 O O . VAL A 1 191 ? 19.038 -12.855 -13.074 1.00 96.50 191 VAL A O 1
ATOM 1395 N N . PRO A 1 192 ? 16.874 -13.438 -13.160 1.00 92.00 192 PRO A N 1
ATOM 1396 C CA . PRO A 1 192 ? 17.016 -14.493 -12.164 1.00 92.00 192 PRO A CA 1
ATOM 1397 C C . PRO A 1 192 ? 18.074 -15.518 -12.580 1.00 92.00 192 PRO A C 1
ATOM 1399 O O . PRO A 1 192 ? 18.136 -15.912 -13.744 1.00 92.00 192 PRO A O 1
ATOM 1402 N N . SER A 1 193 ? 18.912 -15.958 -11.643 1.00 88.12 193 SER A N 1
ATOM 1403 C CA . SER A 1 193 ? 20.076 -16.803 -11.943 1.00 88.12 193 SER A CA 1
ATOM 1404 C C . SER A 1 193 ? 19.712 -18.170 -12.540 1.00 88.12 193 SER A C 1
ATOM 1406 O O . SER A 1 193 ? 20.558 -18.815 -13.157 1.00 88.12 193 SER A O 1
ATOM 1408 N N . ASP A 1 194 ? 18.463 -18.620 -12.389 1.00 83.00 194 ASP A N 1
ATOM 1409 C CA . ASP A 1 194 ? 17.946 -19.860 -12.975 1.00 83.00 194 ASP A CA 1
ATOM 1410 C C . ASP A 1 194 ? 17.379 -19.687 -14.401 1.00 83.00 194 ASP A C 1
ATOM 1412 O O . ASP A 1 194 ? 17.168 -20.682 -15.108 1.00 83.00 194 ASP A O 1
ATOM 1416 N N . VAL A 1 195 ? 17.153 -18.446 -14.849 1.00 90.75 195 VAL A N 1
ATOM 1417 C CA . VAL A 1 195 ? 16.658 -18.119 -16.193 1.00 90.75 195 VAL A CA 1
ATOM 1418 C C . VAL A 1 195 ? 17.766 -18.293 -17.229 1.00 90.75 195 VAL A C 1
ATOM 1420 O O . VAL A 1 195 ? 18.908 -17.880 -17.042 1.00 90.75 195 VAL A O 1
ATOM 1423 N N . GLY A 1 196 ? 17.410 -18.909 -18.360 1.00 86.44 196 GLY A N 1
ATOM 1424 C CA . GLY A 1 196 ? 18.325 -19.115 -19.481 1.00 86.44 196 GLY A CA 1
ATOM 1425 C C . GLY A 1 196 ? 19.095 -20.436 -19.470 1.00 86.44 196 GLY A C 1
ATOM 1426 O O . GLY A 1 196 ? 19.990 -20.642 -20.296 1.00 86.44 196 GLY A O 1
ATOM 1427 N N . SER A 1 197 ? 18.760 -21.323 -18.528 1.00 87.69 197 SER A N 1
ATOM 1428 C CA . SER A 1 197 ? 19.226 -22.714 -18.467 1.00 87.69 197 SER A CA 1
ATOM 1429 C C . SER A 1 197 ? 18.288 -23.703 -19.178 1.00 87.69 197 SER A C 1
ATOM 1431 O O . SER A 1 197 ? 18.724 -24.793 -19.545 1.00 87.69 197 SER A O 1
ATOM 1433 N N . ASP A 1 198 ? 17.032 -23.311 -19.397 1.00 87.50 198 ASP A N 1
ATOM 1434 C CA . ASP A 1 198 ? 15.977 -24.057 -20.083 1.00 87.50 198 ASP A CA 1
ATOM 1435 C C . ASP A 1 198 ? 15.195 -23.136 -21.043 1.00 87.50 198 ASP A C 1
ATOM 1437 O O . ASP A 1 198 ? 15.464 -21.937 -21.124 1.00 87.50 198 ASP A O 1
ATOM 1441 N N . ASP A 1 199 ? 14.243 -23.694 -21.796 1.00 85.62 199 ASP A N 1
ATOM 1442 C CA . ASP A 1 199 ? 13.403 -22.973 -22.763 1.00 85.62 199 ASP A CA 1
ATOM 1443 C C . ASP A 1 199 ? 12.084 -22.451 -22.161 1.00 85.62 199 ASP A C 1
ATOM 1445 O O . ASP A 1 199 ? 11.187 -22.008 -22.891 1.00 85.62 199 ASP A O 1
ATOM 1449 N N . LYS A 1 200 ? 11.945 -22.503 -20.828 1.00 86.38 200 LYS A N 1
ATOM 1450 C CA . LYS A 1 200 ? 10.713 -22.088 -20.157 1.00 86.38 200 LYS A CA 1
ATOM 1451 C C . LYS A 1 200 ? 10.487 -20.592 -20.345 1.00 86.38 200 LYS A C 1
ATOM 1453 O O . LYS A 1 200 ? 11.433 -19.804 -20.256 1.00 86.38 200 LYS A O 1
ATOM 1458 N N . PRO A 1 201 ? 9.230 -20.180 -20.563 1.00 90.44 201 PRO A N 1
ATOM 1459 C CA . PRO A 1 201 ? 8.943 -18.786 -20.805 1.00 90.44 201 PRO A CA 1
ATOM 1460 C C . PRO A 1 201 ? 9.144 -17.928 -19.551 1.00 90.44 201 PRO A C 1
ATOM 1462 O O . PRO A 1 201 ? 9.002 -18.400 -18.421 1.00 90.44 201 PRO A O 1
ATOM 1465 N N . VAL A 1 202 ? 9.426 -16.649 -19.780 1.00 93.12 202 VAL A N 1
ATOM 1466 C CA . VAL A 1 202 ? 9.537 -15.602 -18.762 1.00 93.12 202 VAL A CA 1
ATOM 1467 C C . VAL A 1 202 ? 8.499 -14.517 -19.003 1.00 93.12 202 VAL A C 1
ATOM 1469 O O . VAL A 1 202 ? 8.075 -14.270 -20.137 1.00 93.12 202 VAL A O 1
ATOM 1472 N N . GLU A 1 203 ? 8.077 -13.861 -17.935 1.00 94.44 203 GLU A N 1
ATOM 1473 C CA . GLU A 1 203 ? 7.366 -12.587 -18.022 1.00 94.44 203 GLU A CA 1
ATOM 1474 C C . GLU A 1 203 ? 8.387 -11.446 -18.017 1.00 94.44 203 GLU A C 1
ATOM 1476 O O . GLU A 1 203 ? 9.459 -11.567 -17.422 1.00 94.44 203 GLU A O 1
ATOM 1481 N N . VAL A 1 204 ? 8.072 -10.338 -18.683 1.00 97.88 204 VAL A N 1
ATOM 1482 C CA . VAL A 1 204 ? 8.958 -9.169 -18.735 1.00 97.88 204 VAL A CA 1
ATOM 1483 C C . VAL A 1 204 ? 8.365 -8.055 -17.890 1.00 97.88 204 VAL A C 1
ATOM 1485 O O . VAL A 1 204 ? 7.283 -7.569 -18.204 1.00 97.88 204 VAL A O 1
ATOM 1488 N N . LEU A 1 205 ? 9.067 -7.630 -16.839 1.00 98.25 205 LEU A N 1
ATOM 1489 C CA . LEU A 1 205 ? 8.724 -6.426 -16.082 1.00 98.25 205 LEU A CA 1
ATOM 1490 C C . LEU A 1 205 ? 9.480 -5.236 -16.666 1.00 98.25 205 LEU A C 1
ATOM 1492 O O . LEU A 1 205 ? 10.681 -5.123 -16.460 1.00 98.25 205 LEU A O 1
ATOM 1496 N N . LEU A 1 206 ? 8.782 -4.336 -17.354 1.00 98.56 206 LEU A N 1
ATOM 1497 C CA . LEU A 1 206 ? 9.332 -3.072 -17.835 1.00 98.56 206 LEU A CA 1
ATOM 1498 C C . LEU A 1 206 ? 8.936 -1.955 -16.871 1.00 98.56 206 LEU A C 1
ATOM 1500 O O . LEU A 1 206 ? 7.751 -1.629 -16.770 1.00 98.56 206 LEU A O 1
ATOM 1504 N N . HIS A 1 207 ? 9.901 -1.374 -16.161 1.00 98.44 207 HIS A N 1
ATOM 1505 C CA . HIS A 1 207 ? 9.624 -0.335 -15.169 1.00 98.44 207 HIS A CA 1
ATOM 1506 C C . HIS A 1 207 ? 10.245 1.017 -15.544 1.00 98.44 207 HIS A C 1
ATOM 1508 O O . HIS A 1 207 ? 11.452 1.118 -15.726 1.00 98.44 207 HIS A O 1
ATOM 1514 N N . LEU A 1 208 ? 9.409 2.056 -15.634 1.00 97.88 208 LEU A N 1
ATOM 1515 C CA . LEU A 1 208 ? 9.797 3.426 -15.969 1.00 97.88 208 LEU A CA 1
ATOM 1516 C C . LEU A 1 208 ? 9.960 4.280 -14.704 1.00 97.88 208 LEU A C 1
ATOM 1518 O O . LEU A 1 208 ? 8.990 4.514 -13.974 1.00 97.88 208 LEU A O 1
ATOM 1522 N N . HIS A 1 209 ? 11.176 4.779 -14.472 1.00 95.19 209 HIS A N 1
ATOM 1523 C CA . HIS A 1 209 ? 11.491 5.626 -13.321 1.00 95.19 209 HIS A CA 1
ATOM 1524 C C . HIS A 1 209 ? 10.857 7.028 -13.395 1.00 95.19 209 HIS A C 1
ATOM 1526 O O . HIS A 1 209 ? 10.582 7.564 -14.473 1.00 95.19 209 HIS A O 1
ATOM 1532 N N . GLY A 1 210 ? 10.686 7.646 -12.223 1.00 91.56 210 GLY A N 1
ATOM 1533 C CA . GLY A 1 210 ? 10.260 9.037 -12.046 1.00 91.56 210 GLY A CA 1
ATOM 1534 C C . GLY A 1 210 ? 11.348 10.075 -12.325 1.00 91.56 210 GLY A C 1
ATOM 1535 O O . GLY A 1 210 ? 12.459 9.734 -12.731 1.00 91.56 210 GLY A O 1
ATOM 1536 N N . TYR A 1 211 ? 11.032 11.355 -12.118 1.00 86.69 211 TYR A N 1
ATOM 1537 C CA . TYR A 1 211 ? 11.973 12.444 -12.390 1.00 86.69 211 TYR A CA 1
ATOM 1538 C C . TYR A 1 211 ? 13.258 12.272 -11.571 1.00 86.69 211 TYR A C 1
ATOM 1540 O O . TYR A 1 211 ? 13.230 11.867 -10.409 1.00 86.69 211 TYR A O 1
ATOM 1548 N N . GLY A 1 212 ? 14.393 12.617 -12.171 1.00 84.44 212 GLY A N 1
ATOM 1549 C CA . GLY A 1 212 ? 15.714 12.479 -11.566 1.00 84.44 212 GLY A CA 1
ATOM 1550 C C . GLY A 1 212 ? 16.661 11.609 -12.382 1.00 84.44 212 GLY A C 1
ATOM 1551 O O . GLY A 1 212 ? 16.441 11.330 -13.557 1.00 84.44 212 GLY A O 1
ATOM 1552 N N . ILE A 1 213 ? 17.758 11.192 -11.754 1.00 86.00 213 ILE A N 1
ATOM 1553 C CA . ILE A 1 213 ? 18.871 10.534 -12.450 1.00 86.00 213 ILE A CA 1
ATOM 1554 C C . ILE A 1 213 ? 18.586 9.075 -12.855 1.00 86.00 213 ILE A C 1
ATOM 1556 O O . ILE A 1 213 ? 19.460 8.433 -13.426 1.00 86.00 213 ILE A O 1
ATOM 1560 N N . GLY A 1 214 ? 17.392 8.535 -12.599 1.00 91.31 214 GLY A N 1
ATOM 1561 C CA . GLY A 1 214 ? 17.052 7.143 -12.912 1.00 91.31 214 GLY A CA 1
ATOM 1562 C C . GLY A 1 214 ? 17.937 6.141 -12.165 1.00 91.31 214 GLY A C 1
ATOM 1563 O O . GLY A 1 214 ? 18.128 6.270 -10.954 1.00 91.31 214 GLY A O 1
ATOM 1564 N N . TYR A 1 215 ? 18.482 5.160 -12.886 1.00 94.81 215 TYR A N 1
ATOM 1565 C CA . TYR A 1 215 ? 19.324 4.083 -12.334 1.00 94.81 215 TYR A CA 1
ATOM 1566 C C . TYR A 1 215 ? 20.826 4.385 -12.373 1.00 94.81 215 TYR A C 1
ATOM 1568 O O . TYR A 1 215 ? 21.653 3.508 -12.113 1.00 94.81 215 TYR A O 1
ATOM 1576 N N . ARG A 1 216 ? 21.178 5.635 -12.680 1.00 92.12 216 ARG A N 1
ATOM 1577 C CA . ARG A 1 216 ? 22.552 6.122 -12.611 1.00 92.12 216 ARG A CA 1
ATOM 1578 C C . ARG A 1 216 ? 23.049 6.202 -11.180 1.00 92.12 216 ARG A C 1
ATOM 1580 O O . ARG A 1 216 ? 22.287 6.487 -10.252 1.00 92.12 216 ARG A O 1
ATOM 1587 N N . GLU A 1 217 ? 24.343 5.978 -11.013 1.00 91.00 217 GLU A N 1
ATOM 1588 C CA . GLU A 1 217 ? 25.019 6.153 -9.741 1.00 91.00 217 GLU A CA 1
ATOM 1589 C C . GLU A 1 217 ? 25.051 7.634 -9.365 1.00 91.00 217 GLU A C 1
ATOM 1591 O O . GLU A 1 217 ? 25.461 8.499 -10.148 1.00 91.00 217 GLU A O 1
ATOM 1596 N N . GLN A 1 218 ? 24.591 7.934 -8.152 1.00 87.44 218 GLN A N 1
ATOM 1597 C CA . GLN A 1 218 ? 24.569 9.301 -7.663 1.00 87.44 218 GLN A CA 1
ATOM 1598 C C . GLN A 1 218 ? 25.979 9.718 -7.219 1.00 87.44 218 GLN A C 1
ATOM 1600 O O . GLN A 1 218 ? 26.543 9.156 -6.285 1.00 87.44 218 GLN A O 1
ATOM 1605 N N . GLY A 1 219 ? 26.532 10.747 -7.842 1.00 83.88 219 GLY A N 1
ATOM 1606 C CA . GLY A 1 219 ? 27.704 11.476 -7.380 1.00 83.88 219 GLY A CA 1
ATOM 1607 C C . GLY A 1 219 ? 27.401 12.484 -6.257 1.00 83.88 219 GLY A C 1
ATOM 1608 O O . GLY A 1 219 ? 26.293 12.527 -5.697 1.00 83.88 219 GLY A O 1
ATOM 1609 N N . PRO A 1 220 ? 28.392 13.327 -5.915 1.00 79.94 220 PRO A N 1
ATOM 1610 C CA . PRO A 1 220 ? 28.249 14.364 -4.901 1.00 79.94 220 PRO A CA 1
ATOM 1611 C C . PRO A 1 220 ? 27.165 15.380 -5.278 1.00 79.94 220 PRO A C 1
ATOM 1613 O O . PRO A 1 220 ? 27.172 15.945 -6.370 1.00 79.94 220 PRO A O 1
ATOM 1616 N N . ARG A 1 221 ? 26.238 15.672 -4.356 1.00 73.12 221 ARG A N 1
ATOM 1617 C CA . ARG A 1 221 ? 25.185 16.668 -4.618 1.00 73.12 221 ARG A CA 1
ATOM 1618 C C . ARG A 1 221 ? 25.736 18.097 -4.612 1.00 73.12 221 ARG A C 1
ATOM 1620 O O . ARG A 1 221 ? 26.457 18.461 -3.677 1.00 73.12 221 ARG A O 1
ATOM 1627 N N . PRO A 1 222 ? 25.317 18.959 -5.558 1.00 68.06 222 PRO A N 1
ATOM 1628 C CA . PRO A 1 222 ? 25.587 20.388 -5.473 1.00 68.06 222 PRO A CA 1
ATOM 1629 C C . PRO A 1 222 ? 25.019 20.986 -4.180 1.00 68.06 222 PRO A C 1
ATOM 1631 O O . PRO A 1 222 ? 23.881 20.696 -3.786 1.00 68.06 222 PRO A O 1
ATOM 1634 N N . LYS A 1 223 ? 25.801 21.853 -3.523 1.00 60.97 223 LYS A N 1
ATOM 1635 C CA . LYS A 1 223 ? 25.381 22.556 -2.300 1.00 60.97 223 LYS A CA 1
ATOM 1636 C C . LYS A 1 223 ? 24.082 23.335 -2.543 1.00 60.97 223 LYS A C 1
ATOM 1638 O O . LYS A 1 223 ? 23.998 24.107 -3.489 1.00 60.97 223 LYS A O 1
ATOM 1643 N N . GLY A 1 224 ? 23.104 23.174 -1.649 1.00 58.78 224 GLY A N 1
ATOM 1644 C CA . GLY A 1 224 ? 21.817 23.886 -1.703 1.00 58.78 224 GLY A CA 1
ATOM 1645 C C . GLY A 1 224 ? 20.703 23.162 -2.466 1.00 58.78 224 GLY A C 1
ATOM 1646 O O . GLY A 1 224 ? 19.570 23.634 -2.452 1.00 58.78 224 GLY A O 1
ATOM 1647 N N . THR A 1 225 ? 20.985 22.008 -3.076 1.00 58.84 225 THR A N 1
ATOM 1648 C CA . THR A 1 225 ? 19.960 21.190 -3.743 1.00 58.84 225 THR A CA 1
ATOM 1649 C C . THR A 1 225 ? 19.188 20.364 -2.705 1.00 58.84 225 THR A C 1
ATOM 1651 O O . THR A 1 225 ? 19.829 19.665 -1.910 1.00 58.84 225 THR A O 1
ATOM 1654 N N . PRO A 1 226 ? 17.839 20.405 -2.676 1.00 56.03 226 PRO A N 1
ATOM 1655 C CA . PRO A 1 226 ? 17.036 19.531 -1.825 1.00 56.03 226 PRO A CA 1
ATOM 1656 C C . PRO A 1 226 ? 17.405 18.062 -2.052 1.00 56.03 226 PRO A C 1
ATOM 1658 O O . PRO A 1 226 ? 17.540 17.603 -3.186 1.00 56.03 226 PRO A O 1
ATOM 1661 N N . GLY A 1 227 ? 17.626 17.332 -0.964 1.00 56.06 227 GLY A N 1
ATOM 1662 C CA . GLY A 1 227 ? 18.235 16.016 -1.031 1.00 56.06 227 GLY A CA 1
ATOM 1663 C C . GLY A 1 227 ? 17.232 14.877 -1.124 1.00 56.06 227 GLY A C 1
ATOM 1664 O O . GLY A 1 227 ? 16.865 14.347 -0.086 1.00 56.06 227 GLY A O 1
ATOM 1665 N N . TRP A 1 228 ? 16.899 14.433 -2.336 1.00 67.19 228 TRP A N 1
ATOM 1666 C CA . TRP A 1 228 ? 16.178 13.174 -2.566 1.00 67.19 228 TRP A CA 1
ATOM 1667 C C . TRP A 1 228 ? 16.844 12.395 -3.709 1.00 67.19 228 TRP A C 1
ATOM 1669 O O . TRP A 1 228 ? 17.317 12.997 -4.675 1.00 67.19 228 TRP A O 1
ATOM 1679 N N . GLY A 1 229 ? 16.982 11.081 -3.540 1.00 75.31 229 GLY A N 1
ATOM 1680 C CA . GLY A 1 229 ? 17.810 10.202 -4.375 1.00 75.31 229 GLY A CA 1
ATOM 1681 C C . GLY A 1 229 ? 18.582 9.189 -3.519 1.00 75.31 229 GLY A C 1
ATOM 1682 O O . GLY A 1 229 ? 18.636 9.358 -2.296 1.00 75.31 229 GLY A O 1
ATOM 1683 N N . PRO A 1 230 ? 19.178 8.149 -4.125 1.00 83.81 230 PRO A N 1
ATOM 1684 C CA . PRO A 1 230 ? 19.695 6.979 -3.406 1.00 83.81 230 PRO A CA 1
ATOM 1685 C C . PRO A 1 230 ? 20.880 7.287 -2.471 1.00 83.81 230 PRO A C 1
ATOM 1687 O O . PRO A 1 230 ? 21.184 6.496 -1.581 1.00 83.81 230 PRO A O 1
ATOM 1690 N N . GLY A 1 231 ? 21.513 8.453 -2.614 1.00 85.25 231 GLY A N 1
ATOM 1691 C CA . GLY A 1 231 ? 22.701 8.838 -1.853 1.00 85.25 231 GLY A CA 1
ATOM 1692 C C . GLY A 1 231 ? 23.981 8.599 -2.648 1.00 85.25 231 GLY A C 1
ATOM 1693 O O . GLY A 1 231 ? 23.984 7.850 -3.615 1.00 85.25 231 GLY A O 1
ATOM 1694 N N . GLU A 1 232 ? 25.057 9.285 -2.264 1.00 87.31 232 GLU A N 1
ATOM 1695 C CA . GLU A 1 232 ? 26.338 9.237 -2.981 1.00 87.31 232 GLU A CA 1
ATOM 1696 C C . GLU A 1 232 ? 26.882 7.798 -3.087 1.00 87.31 232 GLU A C 1
ATOM 1698 O O . GLU A 1 232 ? 26.893 7.061 -2.098 1.00 87.31 232 GLU A O 1
ATOM 1703 N N . GLY A 1 233 ? 27.306 7.401 -4.291 1.00 87.56 233 GLY A N 1
ATOM 1704 C CA . GLY A 1 233 ? 27.791 6.058 -4.621 1.00 87.56 233 GLY A CA 1
ATOM 1705 C C . GLY A 1 233 ? 26.703 4.980 -4.654 1.00 87.56 233 GLY A C 1
ATOM 1706 O O . GLY A 1 233 ? 27.008 3.795 -4.515 1.00 87.56 233 GLY A O 1
ATOM 1707 N N . LYS A 1 234 ? 25.423 5.364 -4.746 1.00 91.75 234 LYS A N 1
ATOM 1708 C CA . LYS A 1 234 ? 24.277 4.442 -4.750 1.00 91.75 234 LYS A CA 1
ATOM 1709 C C . LYS A 1 234 ? 23.402 4.646 -5.985 1.00 91.75 234 LYS A C 1
ATOM 1711 O O . LYS A 1 234 ? 23.353 5.735 -6.554 1.00 91.75 234 LYS A O 1
ATOM 1716 N N . VAL A 1 235 ? 22.667 3.594 -6.342 1.00 93.44 235 VAL A N 1
ATOM 1717 C CA . VAL A 1 235 ? 21.693 3.555 -7.446 1.00 93.44 235 VAL A CA 1
ATOM 1718 C C . VAL A 1 235 ? 20.275 3.337 -6.914 1.00 93.44 235 VAL A C 1
ATOM 1720 O O . VAL A 1 235 ? 20.078 2.756 -5.839 1.00 93.44 235 VAL A O 1
ATOM 1723 N N . ARG A 1 236 ? 19.280 3.848 -7.645 1.00 93.75 236 ARG A N 1
ATOM 1724 C CA . ARG A 1 236 ? 17.875 3.898 -7.212 1.00 93.75 236 ARG A CA 1
ATOM 1725 C C . ARG A 1 236 ? 17.237 2.514 -7.066 1.00 93.75 236 ARG A C 1
ATOM 1727 O O . ARG A 1 236 ? 16.599 2.256 -6.044 1.00 93.75 236 ARG A O 1
ATOM 1734 N N . ASP A 1 237 ? 17.424 1.650 -8.057 1.00 95.06 237 ASP A N 1
ATOM 1735 C CA . ASP A 1 237 ? 16.851 0.302 -8.136 1.00 95.06 237 ASP A CA 1
ATOM 1736 C C . ASP A 1 237 ? 17.228 -0.556 -6.931 1.00 95.06 237 ASP A C 1
ATOM 1738 O O . ASP A 1 237 ? 16.363 -1.216 -6.362 1.00 95.06 237 ASP A O 1
ATOM 1742 N N . VAL A 1 238 ? 18.474 -0.447 -6.470 1.00 93.62 238 VAL A N 1
ATOM 1743 C CA . VAL A 1 238 ? 18.974 -1.197 -5.310 1.00 93.62 238 VAL A CA 1
ATOM 1744 C C . VAL A 1 238 ? 18.562 -0.541 -3.991 1.00 93.62 238 VAL A C 1
ATOM 1746 O O . VAL A 1 238 ? 18.106 -1.214 -3.066 1.00 93.62 238 VAL A O 1
ATOM 1749 N N . LYS A 1 239 ? 18.749 0.781 -3.866 1.00 90.25 239 LYS A N 1
ATOM 1750 C CA . LYS A 1 239 ? 18.648 1.466 -2.567 1.00 90.25 239 LYS A CA 1
ATOM 1751 C C . LYS A 1 239 ? 17.229 1.872 -2.184 1.00 90.25 239 LYS A C 1
ATOM 1753 O O . LYS A 1 239 ? 16.883 1.827 -1.004 1.00 90.25 239 LYS A O 1
ATOM 1758 N N . ILE A 1 240 ? 16.459 2.352 -3.153 1.00 90.88 240 ILE A N 1
ATOM 1759 C CA . ILE A 1 240 ? 15.142 2.954 -2.926 1.00 90.88 240 ILE A CA 1
ATOM 1760 C C . ILE A 1 240 ? 14.059 1.966 -3.330 1.00 90.88 240 ILE A C 1
ATOM 1762 O O . ILE A 1 240 ? 13.194 1.643 -2.519 1.00 90.88 240 ILE A O 1
ATOM 1766 N N . ASP A 1 241 ? 14.126 1.477 -4.567 1.00 93.69 241 ASP A N 1
ATOM 1767 C CA . ASP A 1 241 ? 13.070 0.633 -5.120 1.00 93.69 241 ASP A CA 1
ATOM 1768 C C . ASP A 1 241 ? 13.222 -0.829 -4.668 1.00 93.69 241 ASP A C 1
ATOM 1770 O O . ASP A 1 241 ? 12.231 -1.550 -4.611 1.00 93.69 241 ASP A O 1
ATOM 1774 N N . MET A 1 242 ? 14.434 -1.266 -4.305 1.00 93.69 242 MET A N 1
ATOM 1775 C CA . MET A 1 242 ? 14.773 -2.649 -3.933 1.00 93.69 242 MET A CA 1
ATOM 1776 C C . MET A 1 242 ? 14.290 -3.684 -4.966 1.00 93.69 242 MET A C 1
ATOM 1778 O O . MET A 1 242 ? 13.755 -4.738 -4.610 1.00 93.69 242 MET A O 1
ATOM 1782 N N . MET A 1 243 ? 14.424 -3.369 -6.255 1.00 95.00 243 MET A N 1
ATOM 1783 C CA . MET A 1 243 ? 13.775 -4.098 -7.347 1.00 95.00 243 MET A CA 1
ATOM 1784 C C . MET A 1 243 ? 14.210 -5.568 -7.418 1.00 95.00 243 MET A C 1
ATOM 1786 O O . MET A 1 243 ? 13.365 -6.448 -7.572 1.00 95.00 243 MET A O 1
ATOM 1790 N N . GLU A 1 244 ? 15.502 -5.854 -7.250 1.00 92.06 244 GLU A N 1
ATOM 1791 C CA . GLU A 1 244 ? 16.066 -7.208 -7.290 1.00 92.06 244 GLU A CA 1
ATOM 1792 C C . GLU A 1 244 ? 15.435 -8.087 -6.213 1.00 92.06 244 GLU A C 1
ATOM 1794 O O . GLU A 1 244 ? 14.913 -9.167 -6.494 1.00 92.06 244 GLU A O 1
ATOM 1799 N N . ARG A 1 245 ? 15.396 -7.574 -4.978 1.00 87.94 245 ARG A N 1
ATOM 1800 C CA . ARG A 1 245 ? 14.766 -8.255 -3.846 1.00 87.94 245 ARG A CA 1
ATOM 1801 C C . ARG A 1 245 ? 13.286 -8.507 -4.115 1.00 87.94 245 ARG A C 1
ATOM 1803 O O . ARG A 1 245 ? 12.811 -9.609 -3.862 1.00 87.94 245 ARG A O 1
ATOM 1810 N N . GLN A 1 246 ? 12.562 -7.521 -4.643 1.00 92.31 246 GLN A N 1
ATOM 1811 C CA . GLN A 1 246 ? 11.130 -7.659 -4.908 1.00 92.31 246 GLN A CA 1
ATOM 1812 C C . GLN A 1 246 ? 10.819 -8.653 -6.040 1.00 92.31 246 GLN A C 1
ATOM 1814 O O . GLN A 1 246 ? 9.847 -9.404 -5.934 1.00 92.31 246 GLN A O 1
ATOM 1819 N N . ILE A 1 247 ? 11.646 -8.709 -7.091 1.00 89.56 247 ILE A N 1
ATOM 1820 C CA . ILE A 1 247 ? 11.539 -9.727 -8.147 1.00 89.56 247 ILE A CA 1
ATOM 1821 C C . ILE A 1 247 ? 11.830 -11.115 -7.570 1.00 89.56 247 ILE A C 1
ATOM 1823 O O . ILE A 1 247 ? 11.013 -12.017 -7.758 1.00 89.56 247 ILE A O 1
ATOM 1827 N N . ALA A 1 248 ? 12.922 -11.283 -6.817 1.00 83.94 248 ALA A N 1
ATOM 1828 C CA . ALA A 1 248 ? 13.270 -12.557 -6.184 1.00 83.94 248 ALA A CA 1
ATOM 1829 C C . ALA A 1 248 ? 12.159 -13.046 -5.240 1.00 83.94 248 ALA A C 1
ATOM 1831 O O . ALA A 1 248 ? 11.722 -14.195 -5.295 1.00 83.94 248 ALA A O 1
ATOM 1832 N N . GLU A 1 249 ? 11.634 -12.145 -4.411 1.00 81.31 249 GLU A N 1
ATOM 1833 C CA . GLU A 1 249 ? 10.542 -12.430 -3.489 1.00 81.31 249 GLU A CA 1
ATOM 1834 C C . GLU A 1 249 ? 9.236 -12.771 -4.223 1.00 81.31 249 GLU A C 1
ATOM 1836 O O . GLU A 1 249 ? 8.438 -13.557 -3.707 1.00 81.31 249 GLU A O 1
ATOM 1841 N N . SER A 1 250 ? 8.989 -12.239 -5.423 1.00 82.31 250 SER A N 1
ATOM 1842 C CA . SER A 1 250 ? 7.750 -12.518 -6.162 1.00 82.31 250 SER A CA 1
ATOM 1843 C C . SER A 1 250 ? 7.526 -14.013 -6.428 1.00 82.31 250 SER A C 1
ATOM 1845 O O . SER A 1 250 ? 6.376 -14.442 -6.521 1.00 82.31 250 SER A O 1
ATOM 1847 N N . GLY A 1 251 ? 8.605 -14.801 -6.534 1.00 75.75 251 GLY A N 1
ATOM 1848 C CA . GLY A 1 251 ? 8.561 -16.220 -6.897 1.00 75.75 251 GLY A CA 1
ATOM 1849 C C . GLY A 1 251 ? 8.129 -16.482 -8.346 1.00 75.75 251 GLY A C 1
ATOM 1850 O O . GLY A 1 251 ? 7.935 -17.636 -8.725 1.00 75.75 251 GLY A O 1
ATOM 1851 N N . ARG A 1 252 ? 7.961 -15.431 -9.159 1.00 83.00 252 ARG A N 1
ATOM 1852 C CA . ARG A 1 252 ? 7.624 -15.521 -10.584 1.00 83.00 252 ARG A CA 1
ATOM 1853 C C . ARG A 1 252 ? 8.896 -15.500 -11.425 1.00 83.00 252 ARG A C 1
ATOM 1855 O O . ARG A 1 252 ? 9.876 -14.843 -11.086 1.00 83.00 252 ARG A O 1
ATOM 1862 N N . ARG A 1 253 ? 8.861 -16.199 -12.561 1.00 87.62 253 ARG A N 1
ATOM 1863 C CA . ARG A 1 253 ? 9.965 -16.258 -13.529 1.00 87.62 253 ARG A CA 1
ATOM 1864 C C . ARG A 1 253 ? 9.947 -14.980 -14.383 1.00 87.62 253 ARG A C 1
ATOM 1866 O O . ARG A 1 253 ? 9.390 -14.963 -15.479 1.00 87.62 253 ARG A O 1
ATOM 1873 N N . ILE A 1 254 ? 10.478 -13.891 -13.826 1.00 93.75 254 ILE A N 1
ATOM 1874 C CA . ILE A 1 254 ? 10.417 -12.538 -14.401 1.00 93.75 254 ILE A CA 1
ATOM 1875 C C . ILE A 1 254 ? 11.815 -12.057 -14.781 1.00 93.75 254 ILE A C 1
ATOM 1877 O O . ILE A 1 254 ? 12.719 -12.099 -13.953 1.00 93.75 254 ILE A O 1
ATOM 1881 N N . VAL A 1 255 ? 11.964 -11.523 -15.994 1.00 97.81 255 VAL A N 1
ATOM 1882 C CA . VAL A 1 255 ? 13.103 -10.672 -16.364 1.00 97.81 255 VAL A CA 1
ATOM 1883 C C . VAL A 1 255 ? 12.687 -9.214 -16.183 1.00 97.81 255 VAL A C 1
ATOM 1885 O O . VAL A 1 255 ? 11.751 -8.743 -16.831 1.00 97.81 255 VAL A O 1
ATOM 1888 N N . GLY A 1 256 ? 13.362 -8.501 -15.283 1.00 98.19 256 GLY A N 1
ATOM 1889 C CA . GLY A 1 256 ? 13.185 -7.062 -15.109 1.00 98.19 256 GLY A CA 1
ATOM 1890 C C . GLY A 1 256 ? 13.998 -6.283 -16.138 1.00 98.19 256 GLY A C 1
ATOM 1891 O O . GLY A 1 256 ? 15.153 -6.604 -16.397 1.00 98.19 256 GLY A O 1
ATOM 1892 N N . ILE A 1 257 ? 13.405 -5.250 -16.719 1.00 98.75 257 ILE A N 1
ATOM 1893 C CA . ILE A 1 257 ? 14.047 -4.299 -17.618 1.00 98.75 257 ILE A CA 1
ATOM 1894 C C . ILE A 1 257 ? 13.771 -2.909 -17.063 1.00 98.75 257 ILE A C 1
ATOM 1896 O O . ILE A 1 257 ? 12.617 -2.508 -16.892 1.00 98.75 257 ILE A O 1
ATOM 1900 N N . LEU A 1 258 ? 14.851 -2.193 -16.783 1.00 98.56 258 LEU A N 1
ATOM 1901 C CA . LEU A 1 258 ? 14.868 -0.868 -16.189 1.00 98.56 258 LEU A CA 1
ATOM 1902 C C . LEU A 1 258 ? 15.474 0.101 -17.215 1.00 98.56 258 LEU A C 1
ATOM 1904 O O . LEU A 1 258 ? 16.700 0.246 -17.270 1.00 98.56 258 LEU A O 1
ATOM 1908 N N . PRO A 1 259 ? 14.655 0.700 -18.098 1.00 97.56 259 PRO A N 1
ATOM 1909 C CA . PRO A 1 259 ? 15.131 1.621 -19.117 1.00 97.56 259 PRO A CA 1
ATOM 1910 C C . PRO A 1 259 ? 15.669 2.888 -18.488 1.00 97.56 259 PRO A C 1
ATOM 1912 O O . PRO A 1 259 ? 15.103 3.380 -17.510 1.00 97.56 259 PRO A O 1
ATOM 1915 N N . GLN A 1 260 ? 16.701 3.461 -19.097 1.00 93.06 260 GLN A N 1
ATOM 1916 C CA . GLN A 1 260 ? 17.197 4.748 -18.663 1.00 93.06 260 GLN A CA 1
ATOM 1917 C C . GLN A 1 260 ? 16.528 5.891 -19.427 1.00 93.06 260 GLN A C 1
ATOM 1919 O O . GLN A 1 260 ? 16.495 5.931 -20.658 1.00 93.06 260 GLN A O 1
ATOM 1924 N N . GLY A 1 261 ? 15.944 6.806 -18.660 1.00 89.44 261 GLY A N 1
ATOM 1925 C CA . GLY A 1 261 ? 15.372 8.053 -19.132 1.00 89.44 261 GLY A CA 1
ATOM 1926 C C . GLY A 1 261 ? 16.188 9.249 -18.661 1.00 89.44 261 GLY A C 1
ATOM 1927 O O . GLY A 1 261 ? 17.073 9.162 -17.804 1.00 89.44 261 GLY A O 1
ATOM 1928 N N . ASN A 1 262 ? 15.877 10.408 -19.227 1.00 84.06 262 ASN A N 1
ATOM 1929 C CA . ASN A 1 262 ? 16.476 11.659 -18.777 1.00 84.06 262 ASN A CA 1
ATOM 1930 C C . ASN A 1 262 ? 15.891 12.138 -17.433 1.00 84.06 262 ASN A C 1
ATOM 1932 O O . ASN A 1 262 ? 15.035 11.492 -16.827 1.00 84.06 262 ASN A O 1
ATOM 1936 N N . LEU A 1 263 ? 16.325 13.322 -16.984 1.00 82.44 263 LEU A N 1
ATOM 1937 C CA . LEU A 1 263 ? 15.916 13.912 -15.701 1.00 82.44 263 LEU A CA 1
ATOM 1938 C C . LEU A 1 263 ? 14.406 14.157 -15.557 1.00 82.44 263 LEU A C 1
ATOM 1940 O O . LEU A 1 263 ? 13.923 14.328 -14.440 1.00 82.44 263 LEU A O 1
ATOM 1944 N N . THR A 1 264 ? 13.665 14.152 -16.662 1.00 81.62 264 THR A N 1
ATOM 1945 C CA . THR A 1 264 ? 12.215 14.359 -16.698 1.00 81.62 264 THR A CA 1
ATOM 1946 C C . THR A 1 264 ? 11.474 13.089 -17.123 1.00 81.62 264 THR A C 1
ATOM 1948 O O . THR A 1 264 ? 10.400 13.190 -17.699 1.00 81.62 264 THR A O 1
ATOM 1951 N N . SER A 1 265 ? 12.053 11.897 -16.926 1.00 87.50 265 SER A N 1
ATOM 1952 C CA . SER A 1 265 ? 11.430 10.611 -17.295 1.00 87.50 265 SER A CA 1
ATOM 1953 C C . SER A 1 265 ? 11.061 10.469 -18.778 1.00 87.50 265 SER A C 1
ATOM 1955 O O . SER A 1 265 ? 10.104 9.774 -19.123 1.00 87.50 265 SER A O 1
ATOM 1957 N N . ARG A 1 266 ? 11.815 11.091 -19.694 1.00 87.25 266 ARG A N 1
ATOM 1958 C CA . ARG A 1 266 ? 11.679 10.802 -21.131 1.00 87.25 266 ARG A CA 1
ATOM 1959 C C . ARG A 1 266 ? 12.627 9.676 -21.520 1.00 87.25 266 ARG A C 1
ATOM 1961 O O . ARG A 1 266 ? 13.829 9.781 -21.297 1.00 87.25 266 ARG A O 1
ATOM 1968 N N . PHE A 1 267 ? 12.080 8.647 -22.161 1.00 89.62 267 PHE A N 1
ATOM 1969 C CA . PHE A 1 267 ? 12.792 7.418 -22.545 1.00 89.62 267 PHE A CA 1
ATOM 1970 C C . PHE A 1 267 ? 13.063 7.323 -24.056 1.00 89.62 267 PHE A C 1
ATOM 1972 O O . PHE A 1 267 ? 13.456 6.280 -24.559 1.00 89.62 267 PHE A O 1
ATOM 1979 N N . GLY A 1 268 ? 12.823 8.410 -24.792 1.00 82.50 268 GLY A N 1
ATOM 1980 C CA . GLY A 1 268 ? 12.851 8.470 -26.254 1.00 82.50 268 GLY A CA 1
ATOM 1981 C C . GLY A 1 268 ? 11.624 9.216 -26.784 1.00 82.50 268 GLY A C 1
ATOM 1982 O O . GLY A 1 268 ? 10.720 9.546 -26.018 1.00 82.50 268 GLY A O 1
ATOM 1983 N N . GLU A 1 269 ? 11.582 9.511 -28.085 1.00 76.31 269 GLU A N 1
ATOM 1984 C CA . GLU A 1 269 ? 10.450 10.238 -28.683 1.00 76.31 269 GLU A CA 1
ATOM 1985 C C . GLU A 1 269 ? 9.167 9.391 -28.662 1.00 76.31 269 GLU A C 1
ATOM 1987 O O . GLU A 1 269 ? 8.170 9.812 -28.080 1.00 76.31 269 GLU A O 1
ATOM 1992 N N . ALA A 1 270 ? 9.218 8.166 -29.200 1.00 78.50 270 ALA A N 1
ATOM 1993 C CA . ALA A 1 270 ? 8.074 7.246 -29.260 1.00 78.50 270 ALA A CA 1
ATOM 1994 C C . ALA A 1 270 ? 8.136 6.077 -28.255 1.00 78.50 270 ALA A C 1
ATOM 1996 O O . ALA A 1 270 ? 7.103 5.472 -27.980 1.00 78.50 270 ALA A O 1
ATOM 1997 N N . PHE A 1 271 ? 9.331 5.760 -27.737 1.00 91.31 271 PHE A N 1
ATOM 1998 C CA . PHE A 1 271 ? 9.641 4.614 -26.866 1.00 91.31 271 PHE A CA 1
ATOM 1999 C C . PHE A 1 271 ? 8.848 3.329 -27.226 1.00 91.31 271 PHE A C 1
ATOM 2001 O O . PHE A 1 271 ? 7.883 2.967 -26.540 1.00 91.31 271 PHE A O 1
ATOM 2008 N N . PRO A 1 272 ? 9.196 2.668 -28.349 1.00 93.69 272 PRO A N 1
ATOM 2009 C CA . PRO A 1 272 ? 8.483 1.492 -28.843 1.00 93.69 272 PRO A CA 1
ATOM 2010 C C . PRO A 1 272 ? 8.779 0.276 -27.956 1.00 93.69 272 PRO A C 1
ATOM 2012 O O . PRO A 1 272 ? 9.874 -0.278 -28.000 1.00 93.69 272 PRO A O 1
ATOM 2015 N N . VAL A 1 273 ? 7.806 -0.142 -27.143 1.00 95.38 273 VAL A N 1
ATOM 2016 C CA . VAL A 1 273 ? 8.037 -1.112 -26.058 1.00 95.38 273 VAL A CA 1
ATOM 2017 C C . VAL A 1 273 ? 8.535 -2.463 -26.567 1.00 95.38 273 VAL A C 1
ATOM 2019 O O . VAL A 1 273 ? 9.529 -2.967 -26.052 1.00 95.38 273 VAL A O 1
ATOM 2022 N N . ASP A 1 274 ? 7.881 -3.044 -27.575 1.00 94.25 274 ASP A N 1
ATOM 2023 C CA . ASP A 1 274 ? 8.250 -4.379 -28.062 1.00 94.25 274 ASP A CA 1
ATOM 2024 C C . ASP A 1 274 ? 9.660 -4.392 -28.663 1.00 94.25 274 ASP A C 1
ATOM 2026 O O . ASP A 1 274 ? 10.467 -5.244 -28.296 1.00 94.25 274 ASP A O 1
ATOM 2030 N N . ASP A 1 275 ? 9.985 -3.395 -29.495 1.00 95.62 275 ASP A N 1
ATOM 2031 C CA . ASP A 1 275 ? 11.321 -3.226 -30.082 1.00 95.62 275 ASP A CA 1
ATOM 2032 C C . ASP A 1 275 ? 12.388 -2.947 -29.008 1.00 95.62 275 ASP A C 1
ATOM 2034 O O . ASP A 1 275 ? 13.502 -3.462 -29.078 1.00 95.62 275 ASP A O 1
ATOM 2038 N N . TYR A 1 276 ? 12.054 -2.187 -27.962 1.00 97.25 276 TYR A N 1
ATOM 2039 C CA . TYR A 1 276 ? 12.944 -1.983 -26.819 1.00 97.25 276 TYR A CA 1
ATOM 2040 C C . TYR A 1 276 ? 13.260 -3.283 -26.085 1.00 97.25 276 TYR A C 1
ATOM 2042 O O . TYR A 1 276 ? 14.428 -3.599 -25.845 1.00 97.25 276 TYR A O 1
ATOM 2050 N N . VAL A 1 277 ? 12.233 -4.072 -25.770 1.00 97.44 277 VAL A N 1
ATOM 2051 C CA . VAL A 1 277 ? 12.404 -5.374 -25.119 1.00 97.44 277 VAL A CA 1
ATOM 2052 C C . VAL A 1 277 ? 13.195 -6.332 -26.017 1.00 97.44 277 VAL A C 1
ATOM 2054 O O . VAL A 1 277 ? 14.090 -7.015 -25.522 1.00 97.44 277 VAL A O 1
ATOM 2057 N N . ASP A 1 278 ? 12.920 -6.354 -27.323 1.00 97.12 278 ASP A N 1
ATOM 2058 C CA . ASP A 1 278 ? 13.644 -7.184 -28.291 1.00 97.12 278 ASP A CA 1
ATOM 2059 C C . ASP A 1 278 ? 15.130 -6.825 -28.373 1.00 97.12 278 ASP A C 1
ATOM 2061 O O . ASP A 1 278 ? 15.989 -7.709 -28.344 1.00 97.12 278 ASP A O 1
ATOM 2065 N N . GLN A 1 279 ? 15.465 -5.534 -28.387 1.00 97.69 279 GLN A N 1
ATOM 2066 C CA . GLN A 1 279 ? 16.859 -5.096 -28.364 1.00 97.69 279 GLN A CA 1
ATOM 2067 C C . GLN A 1 279 ? 17.566 -5.472 -27.057 1.00 97.69 279 GLN A C 1
ATOM 2069 O O . GLN A 1 279 ? 18.728 -5.879 -27.093 1.00 97.69 279 GLN A O 1
ATOM 2074 N N . VAL A 1 280 ? 16.884 -5.394 -25.910 1.00 98.25 280 VAL A N 1
ATOM 2075 C CA . VAL A 1 280 ? 17.441 -5.836 -24.620 1.00 98.25 280 VAL A CA 1
ATOM 2076 C C . VAL A 1 280 ? 17.722 -7.341 -24.623 1.00 98.25 280 VAL A C 1
ATOM 2078 O O . VAL A 1 280 ? 18.821 -7.752 -24.246 1.00 98.25 280 VAL A O 1
ATOM 2081 N N . PHE A 1 281 ? 16.783 -8.165 -25.096 1.00 97.75 281 PHE A N 1
ATOM 2082 C CA . PHE A 1 281 ? 16.978 -9.615 -25.206 1.00 97.75 281 PHE A CA 1
ATOM 2083 C C . PHE A 1 281 ? 18.124 -9.949 -26.166 1.00 97.75 281 PHE A C 1
ATOM 2085 O O . PHE A 1 281 ? 19.024 -10.706 -25.804 1.00 97.75 281 PHE A O 1
ATOM 2092 N N . ALA A 1 282 ? 18.180 -9.297 -27.330 1.00 97.31 282 ALA A N 1
ATOM 2093 C CA . ALA A 1 282 ? 19.279 -9.461 -28.276 1.00 97.31 282 ALA A CA 1
ATOM 2094 C C . ALA A 1 282 ? 20.643 -9.097 -27.657 1.00 97.31 282 ALA A C 1
ATOM 2096 O O . ALA A 1 282 ? 21.633 -9.799 -27.885 1.00 97.31 282 ALA A O 1
ATOM 2097 N N . LYS A 1 283 ? 20.716 -8.038 -26.834 1.00 97.00 283 LYS A N 1
ATOM 2098 C CA . LYS A 1 283 ? 21.943 -7.683 -26.099 1.00 97.00 283 LYS A CA 1
ATOM 2099 C C . LYS A 1 283 ? 22.328 -8.739 -25.074 1.00 97.00 283 LYS A C 1
ATOM 2101 O O . LYS A 1 283 ? 23.498 -9.107 -25.016 1.00 97.00 283 LYS A O 1
ATOM 2106 N N . LEU A 1 284 ? 21.376 -9.239 -24.294 1.00 96.75 284 LEU A N 1
ATOM 2107 C CA . LEU A 1 284 ? 21.621 -10.289 -23.305 1.00 96.75 284 LEU A CA 1
ATOM 2108 C C . LEU A 1 284 ? 22.100 -11.588 -23.976 1.00 96.75 284 LEU A C 1
ATOM 2110 O O . LEU A 1 284 ? 23.076 -12.183 -23.517 1.00 96.75 284 LEU A O 1
ATOM 2114 N N . THR A 1 285 ? 21.517 -11.968 -25.117 1.00 95.94 285 THR A N 1
ATOM 2115 C CA . THR A 1 285 ? 21.986 -13.092 -25.946 1.00 95.94 285 THR A CA 1
ATOM 2116 C C . THR A 1 285 ? 23.411 -12.862 -26.455 1.00 95.94 285 THR A C 1
ATOM 2118 O O . THR A 1 285 ? 24.267 -13.737 -26.309 1.00 95.94 285 THR A O 1
ATOM 2121 N N . ALA A 1 286 ? 23.711 -11.676 -26.994 1.00 95.44 286 ALA A N 1
ATOM 2122 C CA . ALA A 1 286 ? 25.049 -11.336 -27.488 1.00 95.44 286 ALA A CA 1
ATOM 2123 C C . ALA A 1 286 ? 26.116 -11.362 -26.379 1.00 95.44 286 ALA A C 1
ATOM 2125 O O . ALA A 1 286 ? 27.243 -11.806 -26.601 1.00 95.44 286 ALA A O 1
ATOM 2126 N N . LEU A 1 287 ? 25.740 -10.939 -25.172 1.00 94.19 287 LEU A N 1
ATOM 2127 C CA . LEU A 1 287 ? 26.564 -10.992 -23.966 1.00 94.19 287 LEU A CA 1
ATOM 2128 C C . LEU A 1 287 ? 26.665 -12.399 -23.354 1.00 94.19 287 LEU A C 1
ATOM 2130 O O . LEU A 1 287 ? 27.371 -12.579 -22.364 1.00 94.19 287 LEU A O 1
ATOM 2134 N N . LYS A 1 288 ? 25.980 -13.397 -23.931 1.00 93.06 288 LYS A N 1
ATOM 2135 C CA . LYS A 1 288 ? 25.872 -14.765 -23.399 1.00 93.06 288 LYS A CA 1
ATOM 2136 C C . LYS A 1 288 ? 25.349 -14.786 -21.962 1.00 93.06 288 LYS A C 1
ATOM 2138 O O . LYS A 1 288 ? 25.737 -15.638 -21.162 1.00 93.06 288 LYS A O 1
ATOM 2143 N N . ALA A 1 289 ? 24.442 -13.863 -21.639 1.00 91.69 289 ALA A N 1
ATOM 2144 C CA . ALA A 1 289 ? 23.772 -13.828 -20.348 1.00 91.69 289 ALA A CA 1
ATOM 2145 C C . ALA A 1 289 ? 22.897 -15.072 -20.126 1.00 91.69 289 ALA A C 1
ATOM 2147 O O . ALA A 1 289 ? 22.567 -15.391 -18.996 1.00 91.69 289 ALA A O 1
ATOM 2148 N N . TRP A 1 290 ? 22.565 -15.835 -21.160 1.00 92.56 290 TRP A N 1
ATOM 2149 C CA . TRP A 1 290 ? 21.888 -17.121 -21.039 1.00 92.56 290 TRP A CA 1
ATOM 2150 C C . TRP A 1 290 ? 22.407 -18.112 -22.075 1.00 92.56 290 TRP A C 1
ATOM 2152 O O . TRP A 1 290 ? 22.962 -17.721 -23.102 1.00 92.56 290 TRP A O 1
ATOM 2162 N N . LYS A 1 291 ? 22.228 -19.410 -21.801 1.00 91.81 291 LYS A N 1
ATOM 2163 C CA . LYS A 1 291 ? 22.565 -20.485 -22.748 1.00 91.81 291 LYS A CA 1
ATOM 2164 C C . LYS A 1 291 ? 21.465 -20.663 -23.788 1.00 91.81 291 LYS A C 1
ATOM 2166 O O . LYS A 1 291 ? 21.757 -20.913 -24.952 1.00 91.81 291 LYS A O 1
ATOM 2171 N N . ILE A 1 292 ? 20.217 -20.547 -23.341 1.00 92.56 292 ILE A N 1
ATOM 2172 C CA . ILE A 1 292 ? 19.008 -20.627 -24.155 1.00 92.56 292 ILE A CA 1
ATOM 2173 C C . ILE A 1 292 ? 18.233 -19.335 -23.913 1.00 92.56 292 ILE A C 1
ATOM 2175 O O . ILE A 1 292 ? 17.938 -19.006 -22.767 1.00 92.56 292 ILE A O 1
ATOM 2179 N N . GLU A 1 293 ? 17.937 -18.588 -24.974 1.00 94.31 293 GLU A N 1
ATOM 2180 C CA . GLU A 1 293 ? 17.122 -17.378 -24.862 1.00 94.31 293 GLU A CA 1
ATOM 2181 C C . GLU A 1 293 ? 15.686 -17.755 -24.450 1.00 94.31 293 GLU A C 1
ATOM 2183 O O . GLU A 1 293 ? 15.046 -18.561 -25.137 1.00 94.31 293 GLU A O 1
ATOM 2188 N N . PRO A 1 294 ? 15.164 -17.220 -23.331 1.00 93.38 294 PRO A N 1
ATOM 2189 C CA . PRO A 1 294 ? 13.835 -17.575 -22.858 1.00 93.38 294 PRO A CA 1
ATOM 2190 C C . PRO A 1 294 ? 12.739 -16.932 -23.718 1.00 93.38 294 PRO A C 1
ATOM 2192 O O . PRO A 1 294 ? 12.837 -15.778 -24.133 1.00 93.38 294 PRO A O 1
ATOM 2195 N N . LYS A 1 295 ? 11.630 -17.650 -23.929 1.00 93.00 295 LYS A N 1
ATOM 2196 C CA . LYS A 1 295 ? 10.457 -17.098 -24.630 1.00 93.00 295 LYS A CA 1
ATOM 2197 C C . LYS A 1 295 ? 9.722 -16.076 -23.760 1.00 93.00 295 LYS A C 1
ATOM 2199 O O . LYS A 1 295 ? 9.518 -16.303 -22.571 1.00 93.00 295 LYS A O 1
ATOM 2204 N N . ARG A 1 296 ? 9.234 -14.988 -24.357 1.00 92.75 296 ARG A N 1
ATOM 2205 C CA . ARG A 1 296 ? 8.370 -14.007 -23.677 1.00 92.75 296 ARG A CA 1
ATOM 2206 C C . ARG A 1 296 ? 6.940 -14.558 -23.562 1.00 92.75 296 ARG A C 1
ATOM 2208 O O . ARG A 1 296 ? 6.374 -14.994 -24.559 1.00 92.75 296 ARG A O 1
ATOM 2215 N N . SER A 1 297 ? 6.358 -14.544 -22.361 1.00 89.31 297 SER A N 1
ATOM 2216 C CA . SER A 1 297 ? 4.957 -14.956 -22.105 1.00 89.31 297 SER A CA 1
ATOM 2217 C C . SER A 1 297 ? 3.991 -13.797 -21.858 1.00 89.31 297 SER A C 1
ATOM 2219 O O . SER A 1 297 ? 2.775 -14.002 -21.853 1.00 89.31 297 SER A O 1
ATOM 2221 N N . GLY A 1 298 ? 4.513 -12.588 -21.659 1.00 90.94 298 GLY A N 1
ATOM 2222 C CA . GLY A 1 298 ? 3.710 -11.393 -21.444 1.00 90.94 298 GLY A CA 1
ATOM 2223 C C . GLY A 1 298 ? 4.511 -10.232 -20.870 1.00 90.94 298 GLY A C 1
ATOM 2224 O O . GLY A 1 298 ? 5.624 -10.416 -20.368 1.00 90.94 298 GLY A O 1
ATOM 2225 N N . LEU A 1 299 ? 3.917 -9.042 -20.940 1.00 96.00 299 LEU A N 1
ATOM 2226 C CA . LEU A 1 299 ? 4.481 -7.805 -20.412 1.00 96.00 299 LEU A CA 1
ATOM 2227 C C . LEU A 1 299 ? 3.803 -7.412 -19.092 1.00 96.00 299 LEU A C 1
ATOM 2229 O O . LEU A 1 299 ? 2.578 -7.449 -18.964 1.00 96.00 299 LEU A O 1
ATOM 2233 N N . ILE A 1 300 ? 4.606 -6.969 -18.135 1.00 97.50 300 ILE A N 1
ATOM 2234 C CA . ILE A 1 300 ? 4.194 -6.251 -16.934 1.00 97.50 300 ILE A CA 1
ATOM 2235 C C . ILE A 1 300 ? 4.765 -4.842 -17.071 1.00 97.50 300 ILE A C 1
ATOM 2237 O O . ILE A 1 300 ? 5.980 -4.665 -17.083 1.00 97.50 300 ILE A O 1
ATOM 2241 N N . LEU A 1 301 ? 3.900 -3.842 -17.205 1.00 98.31 301 LEU A N 1
ATOM 2242 C CA . LEU A 1 301 ? 4.307 -2.446 -17.331 1.00 98.31 301 LEU A CA 1
ATOM 2243 C C . LEU A 1 301 ? 4.183 -1.771 -15.974 1.00 98.31 301 LEU A C 1
ATOM 2245 O O . LEU A 1 301 ? 3.140 -1.850 -15.324 1.00 98.31 301 LEU A O 1
ATOM 2249 N N . SER A 1 302 ? 5.244 -1.100 -15.548 1.00 98.38 302 SER A N 1
ATOM 2250 C CA . SER A 1 302 ? 5.289 -0.404 -14.273 1.00 98.38 302 SER A CA 1
ATOM 2251 C C . SER A 1 302 ? 5.812 1.017 -14.440 1.00 98.38 302 SER A C 1
ATOM 2253 O O . SER A 1 302 ? 6.701 1.257 -15.251 1.00 98.38 302 SER A O 1
ATOM 2255 N N . GLY A 1 303 ? 5.300 1.964 -13.659 1.00 97.75 303 GLY A N 1
ATOM 2256 C CA . GLY A 1 303 ? 5.767 3.349 -13.691 1.00 97.75 303 GLY A CA 1
ATOM 2257 C C . GLY A 1 303 ? 5.702 4.021 -12.329 1.00 97.75 303 GLY A C 1
ATOM 2258 O O . GLY A 1 303 ? 4.752 3.810 -11.573 1.00 97.75 303 GLY A O 1
ATOM 2259 N N . HIS A 1 304 ? 6.701 4.850 -12.034 1.00 97.12 304 HIS A N 1
ATOM 2260 C CA . HIS A 1 304 ? 6.737 5.710 -10.851 1.00 97.12 304 HIS A CA 1
ATOM 2261 C C . HIS A 1 304 ? 6.714 7.178 -11.249 1.00 97.12 304 HIS A C 1
ATOM 2263 O O . HIS A 1 304 ? 7.464 7.575 -12.137 1.00 97.12 304 HIS A O 1
ATOM 2269 N N . SER A 1 305 ? 5.890 7.989 -10.574 1.00 94.06 305 SER A N 1
ATOM 2270 C CA . SER A 1 305 ? 5.889 9.448 -10.748 1.00 94.06 305 SER A CA 1
ATOM 2271 C C . SER A 1 305 ? 5.793 9.842 -12.236 1.00 94.06 305 SER A C 1
ATOM 2273 O O . SER A 1 305 ? 4.876 9.404 -12.939 1.00 94.06 305 SER A O 1
ATOM 2275 N N . GLY A 1 306 ? 6.770 10.592 -12.756 1.00 90.62 306 GLY A N 1
ATOM 2276 C CA . GLY A 1 306 ? 6.894 10.957 -14.171 1.00 90.62 306 GLY A CA 1
ATOM 2277 C C . GLY A 1 306 ? 6.875 9.791 -15.167 1.00 90.62 306 GLY A C 1
ATOM 2278 O O . GLY A 1 306 ? 6.403 9.970 -16.285 1.00 90.62 306 GLY A O 1
ATOM 2279 N N . GLY A 1 307 ? 7.264 8.572 -14.775 1.00 94.06 307 GLY A N 1
ATOM 2280 C CA . GLY A 1 307 ? 7.166 7.387 -15.636 1.00 94.06 307 GLY A CA 1
ATOM 2281 C C . GLY A 1 307 ? 5.739 7.106 -16.127 1.00 94.06 307 GLY A C 1
ATOM 2282 O O . GLY A 1 307 ? 5.546 6.538 -17.200 1.00 94.06 307 GLY A O 1
ATOM 2283 N N . GLY A 1 308 ? 4.719 7.564 -15.393 1.00 94.62 308 GLY A N 1
ATOM 2284 C CA . GLY A 1 308 ? 3.326 7.456 -15.821 1.00 94.62 308 GLY A CA 1
ATOM 2285 C C . GLY A 1 308 ? 2.915 8.383 -16.964 1.00 94.62 308 GLY A C 1
ATOM 2286 O O . GLY A 1 308 ? 1.964 8.061 -17.673 1.00 94.62 308 GLY A O 1
ATOM 2287 N N . LEU A 1 309 ? 3.646 9.478 -17.203 1.00 91.19 309 LEU A N 1
ATOM 2288 C CA . LEU A 1 309 ? 3.418 10.363 -18.355 1.00 91.19 309 LEU A CA 1
ATOM 2289 C C . LEU A 1 309 ? 3.667 9.589 -19.652 1.00 91.19 309 LEU A C 1
ATOM 2291 O O . LEU A 1 309 ? 2.814 9.535 -20.535 1.00 91.19 309 LEU A O 1
ATOM 2295 N N . ARG A 1 310 ? 4.787 8.862 -19.700 1.00 92.56 310 ARG A N 1
ATOM 2296 C CA . ARG A 1 310 ? 5.130 7.994 -20.827 1.00 92.56 310 ARG A CA 1
ATOM 2297 C C . ARG A 1 310 ? 4.128 6.848 -21.015 1.00 92.56 310 ARG A C 1
ATOM 2299 O O . ARG A 1 310 ? 3.789 6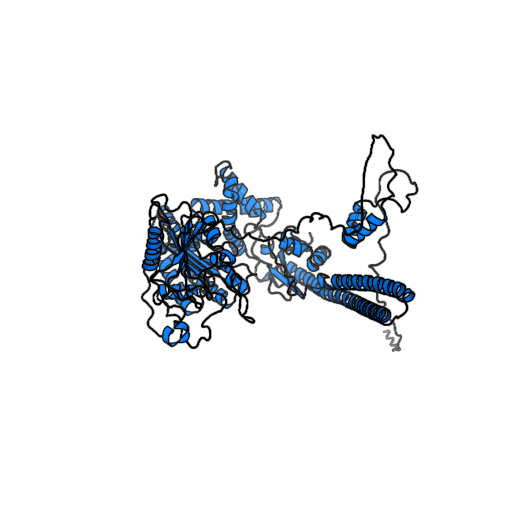.515 -22.145 1.00 92.56 310 ARG A O 1
ATOM 2306 N N . ILE A 1 311 ? 3.616 6.266 -19.929 1.00 95.88 311 ILE A N 1
ATOM 2307 C CA . ILE A 1 311 ? 2.560 5.238 -19.999 1.00 95.88 311 ILE A CA 1
ATOM 2308 C C . ILE A 1 311 ? 1.254 5.825 -20.559 1.00 95.88 311 ILE A C 1
ATOM 2310 O O . ILE A 1 311 ? 0.595 5.189 -21.378 1.00 95.88 311 ILE A O 1
ATOM 2314 N N . SER A 1 312 ? 0.887 7.042 -20.154 1.00 94.56 312 SER A N 1
ATOM 2315 C CA . SER A 1 312 ? -0.283 7.755 -20.681 1.00 94.56 312 SER A CA 1
ATOM 2316 C C . SER A 1 312 ? -0.177 7.939 -22.201 1.00 94.56 312 SER A C 1
ATOM 2318 O O . SER A 1 312 ? -1.101 7.582 -22.932 1.00 94.56 312 SER A O 1
ATOM 2320 N N . GLU A 1 313 ? 0.981 8.379 -22.703 1.00 92.62 313 GLU A N 1
ATOM 2321 C CA . GLU A 1 313 ? 1.251 8.501 -24.145 1.00 92.62 313 GLU A CA 1
ATOM 2322 C C . GLU A 1 313 ? 1.131 7.160 -24.887 1.00 92.62 313 GLU A C 1
ATOM 2324 O O . GLU A 1 313 ? 0.509 7.102 -25.948 1.00 92.62 313 GLU A O 1
ATOM 2329 N N . MET A 1 314 ? 1.650 6.060 -24.320 1.00 94.12 314 MET A N 1
ATOM 2330 C CA . MET A 1 314 ? 1.501 4.714 -24.903 1.00 94.12 314 MET A CA 1
ATOM 2331 C C . MET A 1 314 ? 0.037 4.303 -25.072 1.00 94.12 314 MET A C 1
ATOM 2333 O O . MET A 1 314 ? -0.276 3.481 -25.932 1.00 94.12 314 MET A O 1
ATOM 2337 N N . PHE A 1 315 ? -0.864 4.854 -24.260 1.00 94.69 315 PHE A N 1
ATOM 2338 C CA . PHE A 1 315 ? -2.299 4.592 -24.322 1.00 94.69 315 PHE A CA 1
ATOM 2339 C C . PHE A 1 315 ? -3.075 5.629 -25.148 1.00 94.69 315 PHE A C 1
ATOM 2341 O O . PHE A 1 315 ? -4.304 5.564 -25.195 1.00 94.69 315 PHE A O 1
ATOM 2348 N N . GLY A 1 316 ? -2.378 6.528 -25.852 1.00 92.00 316 GLY A N 1
ATOM 2349 C CA . GLY A 1 316 ? -2.971 7.566 -26.702 1.00 92.00 316 GLY A CA 1
ATOM 2350 C C . GLY A 1 316 ? -3.261 8.881 -25.983 1.00 92.00 316 GLY A C 1
ATOM 2351 O O . GLY A 1 316 ? -4.055 9.682 -26.476 1.00 92.00 316 GLY A O 1
ATOM 2352 N N . GLY A 1 317 ? -2.660 9.093 -24.812 1.00 89.12 317 GLY A N 1
ATOM 2353 C CA . GLY A 1 317 ? -2.698 10.364 -24.098 1.00 89.12 317 GLY A CA 1
ATOM 2354 C C . GLY A 1 317 ? -1.911 11.469 -24.818 1.00 89.12 317 GLY A C 1
ATOM 2355 O O . GLY A 1 317 ? -1.129 11.192 -25.731 1.00 89.12 317 GLY A O 1
ATOM 2356 N N . PRO A 1 318 ? -2.115 12.740 -24.427 1.00 85.12 318 PRO A N 1
ATOM 2357 C CA . PRO A 1 318 ? -1.382 13.863 -25.003 1.00 85.12 318 PRO A CA 1
ATOM 2358 C C . PRO A 1 318 ? 0.123 13.745 -24.741 1.00 85.12 318 PRO A C 1
ATOM 2360 O O . PRO A 1 318 ? 0.534 13.231 -23.702 1.00 85.12 318 PRO A O 1
ATOM 2363 N N . LEU A 1 319 ? 0.924 14.280 -25.666 1.00 81.56 319 LEU A N 1
ATOM 2364 C CA . LEU A 1 319 ? 2.377 14.338 -25.516 1.00 81.56 319 LEU A CA 1
ATOM 2365 C C . LEU A 1 319 ? 2.780 15.207 -24.323 1.00 81.56 319 LEU A C 1
ATOM 2367 O O . LEU A 1 319 ? 2.255 16.305 -24.116 1.00 81.56 319 LEU A O 1
ATOM 2371 N N . GLU A 1 320 ? 3.760 14.734 -23.566 1.00 72.31 320 GLU A N 1
ATOM 2372 C CA . GLU A 1 320 ? 4.355 15.451 -22.456 1.00 72.31 320 GLU A CA 1
ATOM 2373 C C . GLU A 1 320 ? 5.243 16.603 -22.954 1.00 72.31 320 GLU A C 1
ATOM 2375 O O . GLU A 1 320 ? 5.953 16.499 -23.957 1.00 72.31 320 GLU A O 1
ATOM 2380 N N . GLY A 1 321 ? 5.266 17.711 -22.209 1.00 68.62 321 GLY A N 1
ATOM 2381 C CA . GLY A 1 321 ? 6.164 18.837 -22.456 1.00 68.62 321 GLY A CA 1
ATOM 2382 C C . GLY A 1 321 ? 5.485 20.194 -22.393 1.00 68.62 321 GLY A C 1
ATOM 2383 O O . GLY A 1 321 ? 4.513 20.398 -21.665 1.00 68.62 321 GLY A O 1
ATOM 2384 N N . SER A 1 322 ? 6.037 21.141 -23.144 1.00 68.56 322 SER A N 1
ATOM 2385 C CA . SER A 1 322 ? 5.503 22.487 -23.326 1.00 68.56 322 SER A CA 1
ATOM 2386 C C . SER A 1 322 ? 4.042 22.467 -23.790 1.00 68.56 322 SER A C 1
ATOM 2388 O O . SER A 1 322 ? 3.572 21.506 -24.395 1.00 68.56 322 SER A O 1
ATOM 2390 N N . LYS A 1 323 ? 3.315 23.575 -23.589 1.00 73.88 323 LYS A N 1
ATOM 2391 C CA . LYS A 1 323 ? 1.943 23.719 -24.118 1.00 73.88 323 LYS A CA 1
ATOM 2392 C C . LYS A 1 323 ? 1.859 23.430 -25.622 1.00 73.88 323 LYS A C 1
ATOM 2394 O O . LYS A 1 323 ? 0.852 22.905 -26.074 1.00 73.88 323 LYS A O 1
ATOM 2399 N N . ALA A 1 324 ? 2.906 23.762 -26.379 1.00 74.12 324 ALA A N 1
ATOM 2400 C CA . ALA A 1 324 ? 2.983 23.477 -27.807 1.00 74.12 324 ALA A CA 1
ATOM 2401 C C . ALA A 1 324 ? 3.129 21.973 -28.094 1.00 74.12 324 ALA A C 1
ATOM 2403 O O . ALA A 1 324 ? 2.504 21.478 -29.024 1.00 74.12 324 ALA A O 1
ATOM 2404 N N . GLU A 1 325 ? 3.909 21.233 -27.296 1.00 73.06 325 GLU A N 1
ATOM 2405 C CA . GLU A 1 325 ? 3.983 19.765 -27.388 1.00 73.06 325 GLU A CA 1
ATOM 2406 C C . GLU A 1 325 ? 2.643 19.118 -27.021 1.00 73.06 325 GLU A C 1
ATOM 2408 O O . GLU A 1 325 ? 2.161 18.281 -27.774 1.00 73.06 325 GLU A O 1
ATOM 2413 N N . GLN A 1 326 ? 1.984 19.583 -25.956 1.00 74.31 326 GLN A N 1
ATOM 2414 C CA . GLN A 1 326 ? 0.671 19.077 -25.524 1.00 74.31 326 GLN A CA 1
ATOM 2415 C C . GLN A 1 326 ? -0.458 19.341 -26.537 1.00 74.31 326 GLN A C 1
ATOM 2417 O O . GLN A 1 326 ? -1.491 18.679 -26.492 1.00 74.31 326 GLN A O 1
ATOM 2422 N N . GLN A 1 327 ? -0.286 20.317 -27.436 1.00 80.00 327 GLN A N 1
ATOM 2423 C CA . GLN A 1 327 ? -1.228 20.625 -28.519 1.00 80.00 327 GLN A CA 1
ATOM 2424 C C . GLN A 1 327 ? -1.001 19.783 -29.780 1.00 80.00 327 GLN A C 1
ATOM 2426 O O . GLN A 1 327 ? -1.849 19.793 -30.675 1.00 80.00 327 GLN A O 1
ATOM 2431 N N . LYS A 1 328 ? 0.128 19.072 -29.885 1.00 81.94 328 LYS A N 1
ATOM 2432 C CA . LYS A 1 328 ? 0.358 18.145 -30.995 1.00 81.94 328 LYS A CA 1
ATOM 2433 C C . LYS A 1 328 ? -0.603 16.963 -30.893 1.00 81.94 328 LYS A C 1
ATOM 2435 O O . LYS A 1 328 ? -1.075 16.609 -29.813 1.00 81.94 328 LYS A O 1
ATOM 2440 N N . ALA A 1 329 ? -0.867 16.337 -32.037 1.00 82.12 329 ALA A N 1
ATOM 2441 C CA . ALA A 1 329 ? -1.641 15.108 -32.072 1.00 82.12 329 ALA A CA 1
ATOM 2442 C C . ALA A 1 329 ? -0.968 14.034 -31.189 1.00 82.12 329 ALA A C 1
ATOM 2444 O O . ALA A 1 329 ? 0.252 13.862 -31.289 1.00 82.12 329 ALA A O 1
ATOM 2445 N N . PRO A 1 330 ? -1.736 13.318 -30.346 1.00 85.75 330 PRO A N 1
ATOM 2446 C CA . PRO A 1 330 ? -1.239 12.160 -29.615 1.00 85.75 330 PRO A CA 1
ATOM 2447 C C . PRO A 1 330 ? -0.605 11.120 -30.540 1.00 85.75 330 PRO A C 1
ATOM 2449 O O . PRO A 1 330 ? -1.004 10.974 -31.700 1.00 85.75 330 PRO A O 1
ATOM 2452 N N . LEU A 1 331 ? 0.342 10.350 -30.004 1.00 85.19 331 LEU A N 1
ATOM 2453 C CA . LEU A 1 331 ? 0.819 9.148 -30.681 1.00 85.19 331 LEU A CA 1
ATOM 2454 C C . LEU A 1 331 ? -0.306 8.110 -30.752 1.00 85.19 331 LEU A C 1
ATOM 2456 O O . LEU A 1 331 ? -1.194 8.060 -29.898 1.00 85.19 331 LEU A O 1
ATOM 2460 N N . ALA A 1 332 ? -0.262 7.259 -31.777 1.00 87.44 332 ALA A N 1
ATOM 2461 C CA . ALA A 1 332 ? -1.166 6.121 -31.846 1.00 87.44 332 ALA A CA 1
ATOM 2462 C C . ALA A 1 332 ? -0.936 5.201 -30.627 1.00 87.44 332 ALA A C 1
ATOM 2464 O O . ALA A 1 332 ? 0.223 4.901 -30.324 1.00 87.44 332 ALA A O 1
ATOM 2465 N N . PRO A 1 333 ? -2.001 4.724 -29.948 1.00 91.38 333 PRO A N 1
ATOM 2466 C CA . PRO A 1 333 ? -1.851 3.799 -28.832 1.00 91.38 333 PRO A CA 1
ATOM 2467 C C . PRO A 1 333 ? -1.057 2.554 -29.239 1.00 91.38 333 PRO A C 1
ATOM 2469 O O . PRO A 1 333 ? -1.366 1.915 -30.249 1.00 91.38 333 PRO A O 1
ATOM 2472 N N . GLN A 1 334 ? -0.065 2.178 -28.435 1.00 93.75 334 GLN A N 1
ATOM 2473 C CA . GLN A 1 334 ? 0.706 0.960 -28.659 1.00 93.75 334 GLN A CA 1
ATOM 2474 C C . GLN A 1 334 ? -0.146 -0.275 -28.337 1.00 93.75 334 GLN A C 1
ATOM 2476 O O . GLN A 1 334 ? -0.885 -0.321 -27.348 1.00 93.75 334 GLN A O 1
ATOM 2481 N N . LYS A 1 335 ? -0.036 -1.313 -29.171 1.00 91.06 335 LYS A N 1
ATOM 2482 C CA . LYS A 1 335 ? -0.716 -2.594 -28.959 1.00 91.06 335 LYS A CA 1
ATOM 2483 C C . LYS A 1 335 ? 0.186 -3.533 -28.157 1.00 91.06 335 LYS A C 1
ATOM 2485 O O . LYS A 1 335 ? 0.925 -4.313 -28.737 1.00 91.06 335 LYS A O 1
ATOM 2490 N N . LEU A 1 336 ? 0.088 -3.465 -26.833 1.00 91.00 336 LEU A N 1
ATOM 2491 C CA . LEU A 1 336 ? 0.918 -4.252 -25.915 1.00 91.00 336 LEU A CA 1
ATOM 2492 C C . LEU A 1 336 ? 0.216 -5.552 -25.478 1.00 91.00 336 LEU A C 1
ATOM 2494 O O . LEU A 1 336 ? -0.969 -5.513 -25.126 1.00 91.00 336 LEU A O 1
ATOM 2498 N N . ASP A 1 337 ? 0.937 -6.683 -25.414 1.00 89.81 337 ASP A N 1
ATOM 2499 C CA . ASP A 1 337 ? 0.477 -7.906 -24.714 1.00 89.81 337 ASP A CA 1
ATOM 2500 C C . ASP A 1 337 ? 0.642 -7.755 -23.194 1.00 89.81 337 ASP A C 1
ATOM 2502 O O . ASP A 1 337 ? 1.457 -8.407 -22.533 1.00 89.81 337 ASP A O 1
ATOM 2506 N N . LEU A 1 338 ? -0.112 -6.806 -22.644 1.00 93.38 338 LEU A N 1
ATOM 2507 C CA . LEU A 1 338 ? -0.011 -6.413 -21.252 1.00 93.38 338 LEU A CA 1
ATOM 2508 C C . LEU A 1 338 ? -0.793 -7.381 -20.356 1.00 93.38 338 LEU A C 1
ATOM 2510 O O . LEU A 1 338 ? -2.021 -7.452 -20.427 1.00 93.38 338 LEU A O 1
ATOM 2514 N N . LYS A 1 339 ? -0.080 -8.093 -19.480 1.00 92.38 339 LYS A N 1
ATOM 2515 C CA . LYS A 1 339 ? -0.661 -8.924 -18.414 1.00 92.38 339 LYS A CA 1
ATOM 2516 C C . LYS A 1 339 ? -0.963 -8.110 -17.170 1.00 92.38 339 LYS A C 1
ATOM 2518 O O . LYS A 1 339 ? -1.925 -8.400 -16.465 1.00 92.38 339 LYS A O 1
ATOM 2523 N N . GLU A 1 340 ? -0.156 -7.094 -16.884 1.00 95.50 340 GLU A N 1
ATOM 2524 C CA . GLU A 1 340 ? -0.302 -6.328 -15.654 1.00 95.50 340 GLU A CA 1
ATOM 2525 C C . GLU A 1 340 ? 0.220 -4.894 -15.794 1.00 95.50 340 GLU A C 1
ATOM 2527 O O . GLU A 1 340 ? 1.262 -4.668 -16.403 1.00 95.50 340 GLU A O 1
ATOM 2532 N N . LEU A 1 341 ? -0.516 -3.931 -15.236 1.00 98.00 341 LEU A N 1
ATOM 2533 C CA . LEU A 1 341 ? -0.132 -2.525 -15.122 1.00 98.00 341 LEU A CA 1
ATOM 2534 C C . LEU A 1 341 ? 0.014 -2.147 -13.645 1.00 98.00 341 LEU A C 1
ATOM 2536 O O . LEU A 1 341 ? -0.948 -2.265 -12.881 1.00 98.00 341 LEU A O 1
ATOM 2540 N N . ILE A 1 342 ? 1.182 -1.642 -13.258 1.00 98.06 342 ILE A N 1
ATOM 2541 C CA . ILE A 1 342 ? 1.481 -1.234 -11.883 1.00 98.06 342 ILE A CA 1
ATOM 2542 C C . ILE A 1 342 ? 1.887 0.242 -11.869 1.00 98.06 342 ILE A C 1
ATOM 2544 O O . ILE A 1 342 ? 2.868 0.631 -12.490 1.00 98.06 342 ILE A O 1
ATOM 2548 N N . LEU A 1 343 ? 1.142 1.087 -11.166 1.00 98.56 343 LEU A N 1
ATOM 2549 C CA . LEU A 1 343 ? 1.402 2.525 -11.110 1.00 98.56 343 LEU A CA 1
ATOM 2550 C C . LEU A 1 343 ? 1.703 2.954 -9.677 1.00 98.56 343 LEU A C 1
ATOM 2552 O O . LEU A 1 343 ? 0.972 2.592 -8.762 1.00 98.56 343 LEU A O 1
ATOM 2556 N N . PHE A 1 344 ? 2.758 3.745 -9.497 1.00 97.69 344 PHE A N 1
ATOM 2557 C CA . PHE A 1 344 ? 3.232 4.230 -8.201 1.00 97.69 344 PHE A CA 1
ATOM 2558 C C . PHE A 1 344 ? 3.290 5.752 -8.202 1.00 97.69 344 PHE A C 1
ATOM 2560 O O . PHE A 1 344 ? 4.217 6.330 -8.766 1.00 97.69 344 PHE A O 1
ATOM 2567 N N . ASP A 1 345 ? 2.276 6.420 -7.645 1.00 97.12 345 ASP A N 1
ATOM 2568 C CA . ASP A 1 345 ? 2.121 7.879 -7.770 1.00 97.12 345 ASP A CA 1
ATOM 2569 C C . ASP A 1 345 ? 2.272 8.365 -9.230 1.00 97.12 345 ASP A C 1
ATOM 2571 O O . ASP A 1 345 ? 2.695 9.475 -9.503 1.00 97.12 345 ASP A O 1
ATOM 2575 N N . ALA A 1 346 ? 1.941 7.519 -10.205 1.00 97.38 346 ALA A N 1
ATOM 2576 C CA . ALA A 1 346 ? 2.233 7.775 -11.613 1.00 97.38 346 ALA A CA 1
ATOM 2577 C C . ALA A 1 346 ? 1.067 8.414 -12.396 1.00 97.38 346 ALA A C 1
ATOM 2579 O O . ALA A 1 346 ? 1.069 8.443 -13.619 1.00 97.38 346 ALA A O 1
ATOM 2580 N N . ILE A 1 347 ? 0.041 8.925 -11.710 1.00 97.56 347 ILE A N 1
ATOM 2581 C CA . ILE A 1 347 ? -1.046 9.687 -12.346 1.00 97.56 347 ILE A CA 1
ATOM 2582 C C . ILE A 1 347 ? -0.810 11.156 -12.003 1.00 97.56 347 ILE A C 1
ATOM 2584 O O . ILE A 1 347 ? -1.147 11.615 -10.907 1.00 97.56 347 ILE A O 1
ATOM 2588 N N . ASN A 1 348 ? -0.173 11.891 -12.913 1.00 92.00 348 ASN A N 1
ATOM 2589 C CA . ASN A 1 348 ? 0.443 13.180 -12.590 1.00 92.00 348 ASN A CA 1
ATOM 2590 C C . ASN A 1 348 ? -0.492 14.361 -12.816 1.00 92.00 348 ASN A C 1
ATOM 2592 O O . ASN A 1 348 ? -0.363 15.398 -12.162 1.00 92.00 348 ASN A O 1
ATOM 2596 N N . ASN A 1 349 ? -1.449 14.225 -13.728 1.00 91.38 349 ASN A N 1
ATOM 2597 C CA . ASN A 1 349 ? -2.331 15.313 -14.124 1.00 91.38 349 ASN A CA 1
ATOM 2598 C C . ASN A 1 349 ? -3.736 14.793 -14.518 1.00 91.38 349 ASN A C 1
ATOM 2600 O O . ASN A 1 349 ? -3.953 13.581 -14.589 1.00 91.38 349 ASN A O 1
ATOM 2604 N N . PRO A 1 350 ? -4.723 15.686 -14.725 1.00 92.94 350 PRO A N 1
ATOM 2605 C CA . PRO A 1 350 ? -6.073 15.283 -15.126 1.00 92.94 350 PRO A CA 1
ATOM 2606 C C . PRO A 1 350 ? -6.151 14.536 -16.468 1.00 92.94 350 PRO A C 1
ATOM 2608 O O . PRO A 1 350 ? -7.011 13.672 -16.618 1.00 92.94 350 PRO A O 1
ATOM 2611 N N . SER A 1 351 ? -5.267 14.834 -17.424 1.00 91.25 351 SER A N 1
ATOM 2612 C CA . SER A 1 351 ? -5.225 14.152 -18.724 1.00 91.25 351 SER A CA 1
ATOM 2613 C C . SER A 1 351 ? -4.723 12.712 -18.596 1.00 91.25 351 SER A C 1
ATOM 2615 O O . SER A 1 351 ? -5.298 11.818 -19.216 1.00 91.25 351 SER A O 1
ATOM 2617 N N . ASP A 1 352 ? -3.722 12.463 -17.744 1.00 94.12 352 ASP A N 1
ATOM 2618 C CA . ASP A 1 352 ? -3.282 11.102 -17.402 1.00 94.12 352 ASP A CA 1
ATOM 2619 C C . ASP A 1 352 ? -4.426 10.320 -16.772 1.00 94.12 352 ASP A C 1
ATOM 2621 O O . ASP A 1 352 ? -4.720 9.201 -17.184 1.00 94.12 352 ASP A O 1
ATOM 2625 N N . LEU A 1 353 ? -5.109 10.929 -15.794 1.00 97.12 353 LEU A N 1
ATOM 2626 C CA . LEU A 1 353 ? -6.250 10.308 -15.135 1.00 97.12 353 LEU A CA 1
ATOM 2627 C C . LEU A 1 353 ? -7.326 9.928 -16.154 1.00 97.12 353 LEU A C 1
ATOM 2629 O O . LEU A 1 353 ? -7.820 8.803 -16.113 1.00 97.12 353 LEU A O 1
ATOM 2633 N N . ALA A 1 354 ? -7.678 10.833 -17.069 1.00 96.38 354 ALA A N 1
ATOM 2634 C CA . ALA A 1 354 ? -8.677 10.571 -18.099 1.00 96.38 354 ALA A CA 1
ATOM 2635 C C . ALA A 1 354 ? -8.253 9.422 -19.029 1.00 96.38 354 ALA A C 1
ATOM 2637 O O . ALA A 1 354 ? -9.032 8.493 -19.247 1.00 96.38 354 ALA A O 1
ATOM 2638 N N . THR A 1 355 ? -7.011 9.452 -19.516 1.00 96.19 355 THR A N 1
ATOM 2639 C CA . THR A 1 355 ? -6.462 8.455 -20.449 1.00 96.19 355 THR A CA 1
ATOM 2640 C C . THR A 1 355 ? -6.384 7.073 -19.803 1.00 96.19 355 THR A C 1
ATOM 2642 O O . THR A 1 355 ? -6.925 6.102 -20.332 1.00 96.19 355 THR A O 1
ATOM 2645 N N . ILE A 1 356 ? -5.777 6.987 -18.617 1.00 97.62 356 ILE A N 1
ATOM 2646 C CA . ILE A 1 356 ? -5.606 5.734 -17.874 1.00 97.62 356 ILE A CA 1
ATOM 2647 C C . ILE A 1 356 ? -6.968 5.176 -17.449 1.00 97.62 356 ILE A C 1
ATOM 2649 O O . ILE A 1 356 ? -7.206 3.979 -17.601 1.00 97.62 356 ILE A O 1
ATOM 2653 N N . SER A 1 357 ? -7.895 6.023 -16.981 1.00 98.31 357 SER A N 1
ATOM 2654 C CA . SER A 1 357 ? -9.252 5.579 -16.629 1.00 98.31 357 SER A CA 1
ATOM 2655 C C . SER A 1 357 ? -9.982 5.009 -17.841 1.00 98.31 357 SER A C 1
ATOM 2657 O O . SER A 1 357 ? -10.546 3.922 -17.750 1.00 98.31 357 SER A O 1
ATOM 2659 N N . ALA A 1 358 ? -9.956 5.702 -18.983 1.00 97.56 358 ALA A N 1
ATOM 2660 C CA . ALA A 1 358 ? -10.613 5.234 -20.201 1.00 97.56 358 ALA A CA 1
ATOM 2661 C C . ALA A 1 358 ? -10.028 3.899 -20.684 1.00 97.56 358 ALA A C 1
ATOM 2663 O O . ALA A 1 358 ? -10.774 2.981 -21.030 1.00 97.56 358 ALA A O 1
ATOM 2664 N N . TRP A 1 359 ? -8.701 3.763 -20.651 1.00 97.38 359 TRP A N 1
ATOM 2665 C CA . TRP A 1 359 ? -8.020 2.533 -21.037 1.00 97.38 359 TRP A CA 1
ATOM 2666 C C . TRP A 1 359 ? -8.366 1.362 -20.099 1.00 97.38 359 TRP A C 1
ATOM 2668 O O . TRP A 1 359 ? -8.702 0.275 -20.569 1.00 97.38 359 TRP A O 1
ATOM 2678 N N . LEU A 1 360 ? -8.374 1.583 -18.779 1.00 98.19 360 LEU A N 1
ATOM 2679 C CA . LEU A 1 360 ? -8.740 0.556 -17.794 1.00 98.19 360 LEU A CA 1
ATOM 2680 C C . LEU A 1 360 ? -10.217 0.155 -17.878 1.00 98.19 360 LEU A C 1
ATOM 2682 O O . LEU A 1 360 ? -10.532 -1.030 -17.778 1.00 98.19 360 LEU A O 1
ATOM 2686 N N . LEU A 1 361 ? -11.126 1.110 -18.094 1.00 98.38 361 LEU A N 1
ATOM 2687 C CA . LEU A 1 361 ? -12.548 0.819 -18.295 1.00 98.38 361 LEU A CA 1
ATOM 2688 C C . LEU A 1 361 ? -12.772 -0.011 -19.564 1.00 98.38 361 LEU A C 1
ATOM 2690 O O . LEU A 1 361 ? -13.548 -0.963 -19.537 1.00 98.38 361 LEU A O 1
ATOM 2694 N N . LYS A 1 362 ? -12.024 0.268 -20.639 1.00 96.88 362 LYS A N 1
ATOM 2695 C CA . LYS A 1 362 ? -12.031 -0.574 -21.840 1.00 96.88 362 LYS A CA 1
ATOM 2696 C C . LYS A 1 362 ? -11.549 -1.999 -21.541 1.00 96.88 362 LYS A C 1
ATOM 2698 O O . LYS A 1 362 ? -12.153 -2.950 -22.026 1.00 96.88 362 LYS A O 1
ATOM 2703 N N . LYS A 1 363 ? -10.510 -2.176 -20.715 1.00 96.38 363 LYS A N 1
ATOM 2704 C CA . LYS A 1 363 ? -10.067 -3.514 -20.276 1.00 96.38 363 LYS A CA 1
ATOM 2705 C C . LYS A 1 363 ? -11.115 -4.251 -19.445 1.00 96.38 363 LYS A C 1
ATOM 2707 O O . LYS A 1 363 ? -11.310 -5.450 -19.644 1.00 96.38 363 LYS A O 1
ATOM 2712 N N . LEU A 1 364 ? -11.838 -3.542 -18.581 1.00 97.62 364 LEU A N 1
ATOM 2713 C CA . LEU A 1 364 ? -12.970 -4.117 -17.856 1.00 97.62 364 LEU A CA 1
ATOM 2714 C C . LEU A 1 364 ? -14.092 -4.559 -18.802 1.00 97.62 364 LEU A C 1
ATOM 2716 O O . LEU A 1 364 ? -14.630 -5.652 -18.628 1.00 97.62 364 LEU A O 1
ATOM 2720 N N . ASP A 1 365 ? -14.408 -3.762 -19.823 1.00 97.94 365 ASP A N 1
ATOM 2721 C CA . ASP A 1 365 ? -15.382 -4.136 -20.852 1.00 97.94 365 ASP A CA 1
ATOM 2722 C C . ASP A 1 365 ? -14.931 -5.376 -21.643 1.00 97.94 365 ASP A C 1
ATOM 2724 O O . ASP A 1 365 ? -15.716 -6.310 -21.808 1.00 97.94 365 ASP A O 1
ATOM 2728 N N . GLU A 1 366 ? -13.654 -5.450 -22.036 1.00 96.38 366 GLU A N 1
ATOM 2729 C CA . GLU A 1 366 ? -13.062 -6.634 -22.680 1.00 96.38 366 GLU A CA 1
ATOM 2730 C C . GLU A 1 366 ? -13.175 -7.884 -21.783 1.00 96.38 366 GLU A C 1
ATOM 2732 O O . GLU A 1 366 ? -13.579 -8.953 -22.249 1.00 96.38 366 GLU A O 1
ATOM 2737 N N . ASN A 1 367 ? -12.878 -7.768 -20.481 1.00 95.50 367 ASN A N 1
ATOM 2738 C CA . ASN A 1 367 ? -13.045 -8.877 -19.538 1.00 95.50 367 ASN A CA 1
ATOM 2739 C C . ASN A 1 367 ? -14.511 -9.279 -19.372 1.00 95.50 367 ASN A C 1
ATOM 2741 O O . ASN A 1 367 ? -14.818 -10.473 -19.347 1.00 95.50 367 ASN A O 1
ATOM 2745 N N . ARG A 1 368 ? -15.425 -8.308 -19.281 1.00 97.06 368 ARG A N 1
ATOM 2746 C CA . ARG A 1 368 ? -16.861 -8.581 -19.198 1.00 97.06 368 ARG A CA 1
ATOM 2747 C C . ARG A 1 368 ? -17.343 -9.369 -20.392 1.00 97.06 368 ARG A C 1
ATOM 2749 O O . ARG A 1 368 ? -18.043 -10.364 -20.210 1.00 97.06 368 ARG A O 1
ATOM 2756 N N . ASP A 1 369 ? -16.964 -8.940 -21.584 1.00 97.44 369 ASP A N 1
ATOM 2757 C CA . ASP A 1 369 ? -17.405 -9.572 -22.817 1.00 97.44 369 ASP A CA 1
ATOM 2758 C C . ASP A 1 369 ? -16.808 -10.981 -22.951 1.00 97.44 369 ASP A C 1
ATOM 2760 O O . ASP A 1 369 ? -17.525 -11.906 -23.331 1.00 97.44 369 ASP A O 1
ATOM 2764 N N . ALA A 1 370 ? -15.560 -11.189 -22.513 1.00 96.56 370 ALA A N 1
ATOM 2765 C CA . ALA A 1 370 ? -14.938 -12.513 -22.453 1.00 96.56 370 ALA A CA 1
ATOM 2766 C C . ALA A 1 370 ? -15.621 -13.469 -21.453 1.00 96.56 370 ALA A C 1
ATOM 2768 O O . ALA A 1 370 ? -15.725 -14.666 -21.718 1.00 96.56 370 ALA A O 1
ATOM 2769 N N . MET A 1 371 ? -16.096 -12.964 -20.308 1.00 96.56 371 MET A N 1
ATOM 2770 C CA . MET A 1 371 ? -16.752 -13.762 -19.255 1.00 96.56 371 MET A CA 1
ATOM 2771 C C . MET A 1 371 ? -18.252 -13.994 -19.504 1.00 96.56 371 MET A C 1
ATOM 2773 O O . MET A 1 371 ? -18.878 -14.845 -18.850 1.00 96.56 371 MET A O 1
ATOM 2777 N N . LYS A 1 372 ? -18.851 -13.238 -20.428 1.00 97.38 372 LYS A N 1
ATOM 2778 C CA . LYS A 1 372 ? -20.290 -13.246 -20.686 1.00 97.38 372 LYS A CA 1
ATOM 2779 C C . LYS A 1 372 ? -20.768 -14.610 -21.168 1.00 97.38 372 LYS A C 1
ATOM 2781 O O . LYS A 1 372 ? -20.301 -15.143 -22.167 1.00 97.38 372 LYS A O 1
ATOM 2786 N N . GLY A 1 373 ? -21.726 -15.180 -20.435 1.00 93.81 373 GLY A N 1
ATOM 2787 C CA . GLY A 1 373 ? -22.311 -16.489 -20.751 1.00 93.81 373 GLY A CA 1
ATOM 2788 C C . GLY A 1 373 ? -21.379 -17.691 -20.547 1.00 93.81 373 GLY A C 1
ATOM 2789 O O . GLY A 1 373 ? -21.782 -18.808 -20.848 1.00 93.81 373 GLY A O 1
ATOM 2790 N N . LYS A 1 374 ? -20.162 -17.494 -20.024 1.00 96.56 374 LYS A N 1
ATOM 2791 C CA . LYS A 1 374 ? -19.199 -18.579 -19.787 1.00 96.56 374 LYS A CA 1
ATOM 2792 C C . LYS A 1 374 ? -19.527 -19.411 -18.539 1.00 96.56 374 LYS A C 1
ATOM 2794 O O . LYS A 1 374 ? -20.156 -18.892 -17.623 1.00 96.56 374 LYS A O 1
ATOM 2799 N N . PRO A 1 375 ? -19.124 -20.685 -18.448 1.00 93.69 375 PRO A N 1
ATOM 2800 C CA . PRO A 1 375 ? -19.196 -21.445 -17.201 1.00 93.69 375 PRO A CA 1
ATOM 2801 C C . PRO A 1 375 ? -18.166 -20.951 -16.167 1.00 93.69 375 PRO A C 1
ATOM 2803 O O . PRO A 1 375 ? -17.218 -20.242 -16.501 1.00 93.69 375 PRO A O 1
ATOM 2806 N N . ALA A 1 376 ? -18.346 -21.343 -14.902 1.00 86.06 376 ALA A N 1
ATOM 2807 C CA . ALA A 1 376 ? -17.490 -20.947 -13.776 1.00 86.06 376 ALA A CA 1
ATOM 2808 C C . ALA A 1 376 ? -15.995 -21.228 -14.014 1.00 86.06 376 ALA A C 1
ATOM 2810 O O . ALA A 1 376 ? -15.170 -20.331 -13.869 1.00 86.06 376 ALA A O 1
ATOM 2811 N N . ALA A 1 377 ? -15.657 -22.437 -14.471 1.00 82.12 377 ALA A N 1
ATOM 2812 C CA . ALA A 1 377 ? -14.274 -22.820 -14.748 1.00 82.12 377 ALA A CA 1
ATOM 2813 C C . ALA A 1 377 ? -13.609 -21.911 -15.800 1.00 82.12 377 ALA A C 1
ATOM 2815 O O . ALA A 1 377 ? -12.505 -21.423 -15.577 1.00 82.12 377 ALA A O 1
ATOM 2816 N N . GLU A 1 378 ? -14.303 -21.604 -16.904 1.00 90.62 378 GLU A N 1
ATOM 2817 C CA . GLU A 1 378 ? -13.784 -20.684 -17.926 1.00 90.62 378 GLU A CA 1
ATOM 2818 C C . GLU A 1 378 ? -13.622 -19.259 -17.381 1.00 90.62 378 GLU A C 1
ATOM 2820 O O . GLU A 1 378 ? -12.620 -18.608 -17.664 1.00 90.62 378 GLU A O 1
ATOM 2825 N N . ARG A 1 379 ? -14.560 -18.772 -16.555 1.00 91.00 379 ARG A N 1
ATOM 2826 C CA . ARG A 1 379 ? -14.430 -17.462 -15.894 1.00 91.00 379 ARG A CA 1
ATOM 2827 C C . ARG A 1 379 ? -13.228 -17.409 -14.959 1.00 91.00 379 ARG A C 1
ATOM 2829 O O . ARG A 1 379 ? -12.500 -16.420 -14.982 1.00 91.00 379 ARG A O 1
ATOM 2836 N N . GLN A 1 380 ? -12.996 -18.464 -14.181 1.00 85.94 380 GLN A N 1
ATOM 2837 C CA . GLN A 1 380 ? -11.817 -18.574 -13.326 1.00 85.94 380 GLN A CA 1
ATOM 2838 C C . GLN A 1 380 ? -10.537 -18.525 -14.164 1.00 85.94 380 GLN A C 1
ATOM 2840 O O . GLN A 1 380 ? -9.634 -17.761 -13.838 1.00 85.94 380 GLN A O 1
ATOM 2845 N N . THR A 1 381 ? -10.467 -19.270 -15.272 1.00 86.06 381 THR A N 1
ATOM 2846 C CA . THR A 1 381 ? -9.316 -19.224 -16.187 1.00 86.06 381 THR A CA 1
ATOM 2847 C C . THR A 1 381 ? -9.107 -17.825 -16.769 1.00 86.06 381 THR A C 1
ATOM 2849 O O . THR A 1 381 ? -7.976 -17.339 -16.784 1.00 86.06 381 THR A O 1
ATOM 2852 N N . ILE A 1 382 ? -10.180 -17.150 -17.198 1.00 90.38 382 ILE A N 1
ATOM 2853 C CA . ILE A 1 382 ? -10.121 -15.771 -17.707 1.00 90.38 382 ILE A CA 1
ATOM 2854 C C . ILE A 1 382 ? -9.574 -14.817 -16.641 1.00 90.38 382 ILE A C 1
ATOM 2856 O O . ILE A 1 382 ? -8.767 -13.953 -16.961 1.00 90.38 382 ILE A O 1
ATOM 2860 N N . LEU A 1 383 ? -9.981 -14.966 -15.381 1.00 90.06 383 LEU A N 1
ATOM 2861 C CA . LEU A 1 383 ? -9.538 -14.096 -14.292 1.00 90.06 383 LEU A CA 1
ATOM 2862 C C . LEU A 1 383 ? -8.100 -14.367 -13.858 1.00 90.06 383 LEU A C 1
ATOM 2864 O O . LEU A 1 383 ? -7.340 -13.421 -13.657 1.00 90.06 383 LEU A O 1
ATOM 2868 N N . SER A 1 384 ? -7.722 -15.637 -13.722 1.00 83.12 384 SER A N 1
ATOM 2869 C CA . SER A 1 384 ? -6.382 -16.041 -13.288 1.00 83.12 384 SER A CA 1
ATOM 2870 C C . SER A 1 384 ? -5.304 -15.688 -14.316 1.00 83.12 384 SER A C 1
ATOM 2872 O O . SER A 1 384 ? -4.194 -15.337 -13.925 1.00 83.12 384 SER A O 1
ATOM 2874 N N . ASN A 1 385 ? -5.645 -15.721 -15.608 1.00 84.06 385 ASN A N 1
ATOM 2875 C CA . ASN A 1 385 ? -4.729 -15.391 -16.707 1.00 84.06 385 ASN A CA 1
ATOM 2876 C C . ASN A 1 385 ? -4.948 -13.981 -17.281 1.00 84.06 385 ASN A C 1
ATOM 2878 O O . ASN A 1 385 ? -4.243 -13.567 -18.202 1.00 84.06 385 ASN A O 1
ATOM 2882 N N . GLY A 1 386 ? -5.968 -13.276 -16.792 1.00 86.50 386 GLY A N 1
ATOM 2883 C CA . GLY A 1 386 ? -6.407 -11.994 -17.320 1.00 86.50 386 GLY A CA 1
ATOM 2884 C C . GLY A 1 386 ? -5.534 -10.828 -16.881 1.00 86.50 386 GLY A C 1
ATOM 2885 O O . GLY A 1 386 ? -4.679 -10.941 -16.004 1.00 86.50 386 GLY A O 1
ATOM 2886 N N . PHE A 1 387 ? -5.802 -9.678 -17.496 1.00 93.00 387 PHE A N 1
ATOM 2887 C CA . PHE A 1 387 ? -5.138 -8.425 -17.167 1.00 93.00 387 PHE A CA 1
ATOM 2888 C C . PHE A 1 387 ? -5.350 -8.027 -15.695 1.00 93.00 387 PHE A C 1
ATOM 2890 O O . PHE A 1 387 ? -6.452 -8.170 -15.153 1.00 93.00 387 PHE A O 1
ATOM 2897 N N . ARG A 1 388 ? -4.301 -7.480 -15.072 1.00 94.00 388 ARG A N 1
ATOM 2898 C CA . ARG A 1 388 ? -4.327 -6.919 -13.715 1.00 94.00 388 ARG A CA 1
ATOM 2899 C C . ARG A 1 388 ? -3.880 -5.460 -13.688 1.00 94.00 388 ARG A C 1
ATOM 2901 O O . ARG A 1 388 ? -2.968 -5.056 -14.395 1.00 94.00 388 ARG A O 1
ATOM 2908 N N . PHE A 1 389 ? -4.481 -4.680 -12.802 1.00 97.19 389 PHE A N 1
ATOM 2909 C CA . PHE A 1 389 ? -4.097 -3.314 -12.490 1.00 97.19 389 PHE A CA 1
ATOM 2910 C C . PHE A 1 389 ? -3.847 -3.141 -10.989 1.00 97.19 389 PHE A C 1
ATOM 2912 O O . PHE A 1 389 ? -4.652 -3.574 -10.155 1.00 97.19 389 PHE A O 1
ATOM 2919 N N . ARG A 1 390 ? -2.738 -2.487 -10.643 1.00 96.44 390 ARG A N 1
ATOM 2920 C CA . ARG A 1 390 ? -2.357 -2.133 -9.273 1.00 96.44 390 ARG A CA 1
ATOM 2921 C C . ARG A 1 390 ? -1.914 -0.673 -9.238 1.00 96.44 390 ARG A C 1
ATOM 2923 O O . ARG A 1 390 ? -0.831 -0.340 -9.702 1.00 96.44 390 ARG A O 1
ATOM 2930 N N . GLY A 1 391 ? -2.753 0.199 -8.697 1.00 97.19 391 GLY A N 1
ATOM 2931 C CA . GLY A 1 391 ? -2.421 1.597 -8.456 1.00 97.19 391 GLY A CA 1
ATOM 2932 C C . GLY A 1 391 ? -2.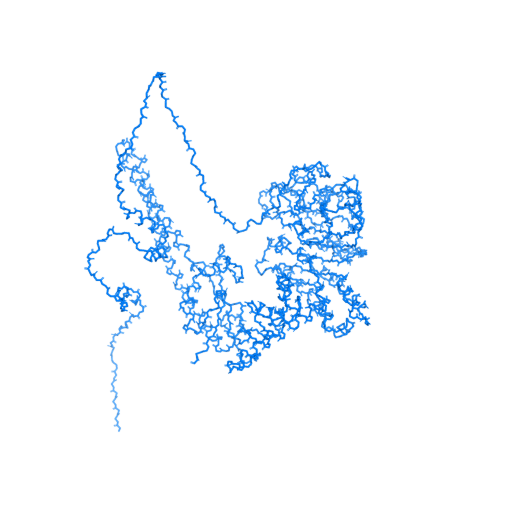066 1.833 -6.994 1.00 97.19 391 GLY A C 1
ATOM 2933 O O . GLY A 1 391 ? -2.926 1.680 -6.135 1.00 97.19 391 GLY A O 1
ATOM 2934 N N . TYR A 1 392 ? -0.835 2.235 -6.708 1.00 96.31 392 TYR A N 1
ATOM 2935 C CA . TYR A 1 392 ? -0.386 2.642 -5.383 1.00 96.31 392 TYR A CA 1
ATOM 2936 C C . TYR A 1 392 ? -0.186 4.147 -5.341 1.00 96.31 392 TYR A C 1
ATOM 2938 O O . TYR A 1 392 ? 0.420 4.719 -6.249 1.00 96.31 392 TYR A O 1
ATOM 2946 N N . HIS A 1 393 ? -0.658 4.784 -4.273 1.00 95.44 393 HIS A N 1
ATOM 2947 C CA . HIS A 1 393 ? -0.474 6.220 -4.112 1.00 95.44 393 HIS A CA 1
ATOM 2948 C C . HIS A 1 393 ? -0.121 6.618 -2.687 1.00 95.44 393 HIS A C 1
ATOM 2950 O O . HIS A 1 393 ? -0.632 6.055 -1.721 1.00 95.44 393 HIS A O 1
ATOM 2956 N N . THR A 1 394 ? 0.718 7.635 -2.547 1.00 93.38 394 THR A N 1
ATOM 2957 C CA . THR A 1 394 ? 1.004 8.256 -1.255 1.00 93.38 394 THR A CA 1
ATOM 2958 C C . THR A 1 394 ? -0.166 9.111 -0.774 1.00 93.38 394 THR A C 1
ATOM 2960 O O . THR A 1 394 ? -1.176 9.306 -1.459 1.00 93.38 394 THR A O 1
ATOM 2963 N N . GLN A 1 395 ? -0.043 9.650 0.438 1.00 90.25 395 GLN A N 1
ATOM 2964 C CA . GLN A 1 395 ? -1.022 10.584 0.994 1.00 90.25 395 GLN A CA 1
ATOM 2965 C C . GLN A 1 395 ? -0.817 12.023 0.490 1.00 90.25 395 GLN A C 1
ATOM 2967 O O . GLN A 1 395 ? -1.469 12.945 0.986 1.00 90.25 395 GLN A O 1
ATOM 2972 N N . ILE A 1 396 ? 0.071 12.240 -0.490 1.00 91.00 396 ILE A N 1
ATOM 2973 C CA . ILE A 1 396 ? 0.237 13.543 -1.137 1.00 91.00 396 ILE A CA 1
ATOM 2974 C C . ILE A 1 396 ? -1.090 13.923 -1.812 1.00 91.00 396 ILE A C 1
ATOM 2976 O O . ILE A 1 396 ? -1.572 13.163 -2.658 1.00 91.00 396 ILE A O 1
ATOM 2980 N N . PRO A 1 397 ? -1.678 15.098 -1.497 1.00 92.75 397 PRO A N 1
ATOM 2981 C CA . PRO A 1 397 ? -3.042 15.435 -1.909 1.00 92.75 397 PRO A CA 1
ATOM 2982 C C . PRO A 1 397 ? -3.309 15.288 -3.408 1.00 92.75 397 PRO A C 1
ATOM 2984 O O . PRO A 1 397 ? -4.365 14.800 -3.799 1.00 92.75 397 PRO A O 1
ATOM 2987 N N . ALA A 1 398 ? -2.345 15.676 -4.247 1.00 92.00 398 ALA A N 1
ATOM 2988 C CA . ALA A 1 398 ? -2.487 15.633 -5.697 1.00 92.00 398 ALA A CA 1
ATOM 2989 C C . ALA A 1 398 ? -2.587 14.197 -6.242 1.00 92.00 398 ALA A C 1
ATOM 2991 O O . ALA A 1 398 ? -3.469 13.917 -7.054 1.00 92.00 398 ALA A O 1
ATOM 2992 N N . TYR A 1 399 ? -1.721 13.283 -5.788 1.00 94.88 399 TYR A N 1
ATOM 2993 C CA . TYR A 1 399 ? -1.782 11.878 -6.195 1.00 94.88 399 TYR A CA 1
ATOM 2994 C C . TYR A 1 399 ? -3.007 11.200 -5.602 1.00 94.88 399 TYR A C 1
ATOM 2996 O O . TYR A 1 399 ? -3.805 10.633 -6.345 1.00 94.88 399 TYR A O 1
ATOM 3004 N N . LYS A 1 400 ? -3.223 11.360 -4.293 1.00 95.06 400 LYS A N 1
ATOM 3005 C CA . LYS A 1 400 ? -4.391 10.821 -3.599 1.00 95.06 400 LYS A CA 1
ATOM 3006 C C . LYS A 1 400 ? -5.696 11.150 -4.323 1.00 95.06 400 LYS A C 1
ATOM 3008 O O . LYS A 1 400 ? -6.434 10.237 -4.670 1.00 95.06 400 LYS A O 1
ATOM 3013 N N . ALA A 1 401 ? -5.941 12.424 -4.632 1.00 97.00 401 ALA A N 1
ATOM 3014 C CA . ALA A 1 401 ? -7.174 12.843 -5.294 1.00 97.00 401 ALA A CA 1
ATOM 3015 C C . ALA A 1 401 ? -7.385 12.159 -6.657 1.00 97.00 401 ALA A C 1
ATOM 3017 O O . ALA A 1 401 ? -8.507 11.798 -7.006 1.00 97.00 401 ALA A O 1
ATOM 3018 N N . ARG A 1 402 ? -6.317 11.958 -7.438 1.00 97.81 402 ARG A N 1
ATOM 3019 C CA . ARG A 1 402 ? -6.412 11.327 -8.764 1.00 97.81 402 ARG A CA 1
ATOM 3020 C C . ARG A 1 402 ? -6.634 9.826 -8.670 1.00 97.81 402 ARG A C 1
ATOM 3022 O O . ARG A 1 402 ? -7.453 9.296 -9.412 1.00 97.81 402 ARG A O 1
ATOM 3029 N N . TYR A 1 403 ? -5.951 9.148 -7.755 1.00 98.25 403 TYR A N 1
ATOM 3030 C CA . TYR A 1 403 ? -6.155 7.717 -7.542 1.00 98.25 403 TYR A CA 1
ATOM 3031 C C . TYR A 1 403 ? -7.527 7.418 -6.930 1.00 98.25 403 TYR A C 1
ATOM 3033 O O . TYR A 1 403 ? -8.178 6.474 -7.366 1.00 98.25 403 TYR A O 1
ATOM 3041 N N . GLU A 1 404 ? -8.023 8.252 -6.013 1.00 97.06 404 GLU A N 1
ATOM 3042 C CA . GLU A 1 404 ? -9.398 8.154 -5.500 1.00 97.06 404 GLU A CA 1
ATOM 3043 C C . GLU A 1 404 ? -10.434 8.385 -6.614 1.00 97.06 404 GLU A C 1
ATOM 3045 O O . GLU A 1 404 ? -11.438 7.678 -6.685 1.00 97.06 404 GLU A O 1
ATOM 3050 N N . ALA A 1 405 ? -10.181 9.322 -7.534 1.00 98.25 405 ALA A N 1
ATOM 3051 C CA . ALA A 1 405 ? -11.046 9.541 -8.693 1.00 98.25 405 ALA A CA 1
ATOM 3052 C C . ALA A 1 405 ? -11.018 8.368 -9.695 1.00 98.25 405 ALA A C 1
ATOM 3054 O O . ALA A 1 405 ? -12.062 7.994 -10.245 1.00 98.25 405 ALA A O 1
ATOM 3055 N N . LEU A 1 406 ? -9.847 7.760 -9.915 1.00 98.44 406 LEU A N 1
ATOM 3056 C CA . LEU A 1 406 ? -9.723 6.532 -10.702 1.00 98.44 406 LEU A CA 1
ATOM 3057 C C . LEU A 1 406 ? -10.508 5.395 -10.040 1.00 98.44 406 LEU A C 1
ATOM 3059 O O . LEU A 1 406 ? -11.319 4.745 -10.697 1.00 98.44 406 LEU A O 1
ATOM 3063 N N . ASP A 1 407 ? -10.317 5.186 -8.738 1.00 97.69 407 ASP A N 1
ATOM 3064 C CA . ASP A 1 407 ? -10.999 4.124 -8.005 1.00 97.69 407 ASP A CA 1
ATOM 3065 C C . ASP A 1 407 ? -12.519 4.311 -8.009 1.00 97.69 407 ASP A C 1
ATOM 3067 O O . ASP A 1 407 ? -13.264 3.363 -8.251 1.00 97.69 407 ASP A O 1
ATOM 3071 N N . ALA A 1 408 ? -12.998 5.550 -7.864 1.00 96.94 408 ALA A N 1
ATOM 3072 C CA . ALA A 1 408 ? -14.413 5.875 -8.002 1.00 96.94 408 ALA A CA 1
ATOM 3073 C C . ALA A 1 408 ? -14.961 5.520 -9.398 1.00 96.94 408 ALA A C 1
ATOM 3075 O O . ALA A 1 408 ? -16.087 5.023 -9.514 1.00 96.94 408 ALA A O 1
ATOM 3076 N N . SER A 1 409 ? -14.168 5.729 -10.453 1.00 97.94 409 SER A N 1
ATOM 3077 C CA . SER A 1 409 ? -14.534 5.373 -11.831 1.00 97.94 409 SER A CA 1
ATOM 3078 C C . SER A 1 409 ? -14.618 3.856 -12.021 1.00 97.94 409 SER A C 1
ATOM 3080 O O . SER A 1 409 ? -15.604 3.361 -12.570 1.00 97.94 409 SER A O 1
ATOM 3082 N N . LEU A 1 410 ? -13.645 3.105 -11.496 1.00 97.69 410 LEU A N 1
ATOM 3083 C CA . LEU A 1 410 ? -13.676 1.639 -11.486 1.00 97.69 410 LEU A CA 1
ATOM 3084 C C . LEU A 1 410 ? -14.875 1.128 -10.673 1.00 97.69 410 LEU A C 1
ATOM 3086 O O . LEU A 1 410 ? -15.656 0.311 -11.154 1.00 97.69 410 LEU A O 1
ATOM 3090 N N . ALA A 1 411 ? -15.088 1.655 -9.466 1.00 95.38 411 ALA A N 1
ATOM 3091 C CA . ALA A 1 411 ? -16.203 1.285 -8.601 1.00 95.38 411 ALA A CA 1
ATOM 3092 C C . ALA A 1 411 ? -17.564 1.540 -9.264 1.00 95.38 411 ALA A C 1
ATOM 3094 O O . ALA A 1 411 ? -18.489 0.746 -9.093 1.00 95.38 411 ALA A O 1
ATOM 3095 N N . LYS A 1 412 ? -17.700 2.614 -10.054 1.00 97.44 412 LYS A N 1
ATOM 3096 C CA . LYS A 1 412 ? -18.913 2.877 -10.840 1.00 97.44 412 LYS A CA 1
ATOM 3097 C C . LYS A 1 412 ? -19.193 1.753 -11.840 1.00 97.44 412 LYS A C 1
ATOM 3099 O O . LYS A 1 412 ? -20.341 1.327 -11.937 1.00 97.44 412 LYS A O 1
ATOM 3104 N N . TRP A 1 413 ? -18.170 1.236 -12.523 1.00 98.25 413 TRP A N 1
ATOM 3105 C CA . TRP A 1 413 ? -18.317 0.110 -13.453 1.00 98.25 413 TRP A CA 1
ATOM 3106 C C . TRP A 1 413 ? -18.853 -1.147 -12.751 1.00 98.25 413 TRP A C 1
ATOM 3108 O O . TRP A 1 413 ? -19.776 -1.786 -13.256 1.00 98.25 413 TRP A O 1
ATOM 3118 N N . PHE A 1 414 ? -18.343 -1.453 -11.552 1.00 95.50 414 PHE A N 1
ATOM 3119 C CA . PHE A 1 414 ? -18.775 -2.605 -10.745 1.00 95.50 414 PHE A CA 1
ATOM 3120 C C . PHE A 1 414 ? -20.132 -2.421 -10.049 1.00 95.50 414 PHE A C 1
ATOM 3122 O O . PHE A 1 414 ? -20.736 -3.403 -9.624 1.00 95.50 414 PHE A O 1
ATOM 3129 N N . LYS A 1 415 ? -20.636 -1.187 -9.936 1.00 94.25 415 LYS A N 1
ATOM 3130 C CA . LYS A 1 415 ? -21.995 -0.900 -9.441 1.00 94.25 415 LYS A CA 1
ATOM 3131 C C . LYS A 1 415 ? -23.066 -1.057 -10.523 1.00 94.25 415 LYS A C 1
ATOM 3133 O O . LYS A 1 415 ? -24.249 -1.154 -10.194 1.00 94.25 415 LYS A O 1
ATOM 3138 N N . ASP A 1 416 ? -22.682 -1.082 -11.797 1.00 97.00 416 ASP A N 1
ATOM 3139 C CA . ASP A 1 416 ? -23.620 -1.278 -12.896 1.00 97.00 416 ASP A CA 1
ATOM 3140 C C . ASP A 1 416 ? -24.153 -2.722 -12.912 1.00 97.00 416 ASP A C 1
ATOM 3142 O O . ASP A 1 416 ? -23.421 -3.692 -13.130 1.00 97.00 416 ASP A O 1
ATOM 3146 N N . LYS A 1 417 ? -25.467 -2.873 -12.706 1.00 96.25 417 LYS A N 1
ATOM 3147 C CA . LYS A 1 417 ? -26.132 -4.184 -12.636 1.00 96.25 417 LYS A CA 1
ATOM 3148 C C . LYS A 1 417 ? -26.010 -4.987 -13.935 1.00 96.25 417 LYS A C 1
ATOM 3150 O O . LYS A 1 417 ? -26.024 -6.217 -13.882 1.00 96.25 417 LYS A O 1
ATOM 3155 N N . SER A 1 418 ? -25.910 -4.324 -15.087 1.00 97.50 418 SER A N 1
ATOM 3156 C CA . SER A 1 418 ? -25.751 -4.984 -16.386 1.00 97.50 418 SER A CA 1
ATOM 3157 C C . SER A 1 418 ? -24.358 -5.600 -16.525 1.00 97.50 418 SER A C 1
ATOM 3159 O O . SER A 1 418 ? -24.254 -6.762 -16.924 1.00 97.50 418 SER A O 1
ATOM 3161 N N . ASN A 1 419 ? -23.315 -4.890 -16.082 1.00 97.75 419 ASN A N 1
ATOM 3162 C CA . ASN A 1 419 ? -21.946 -5.406 -16.039 1.00 97.75 419 ASN A CA 1
ATOM 3163 C C . ASN A 1 419 ? -21.837 -6.583 -15.069 1.00 97.75 419 ASN A C 1
ATOM 3165 O O . ASN A 1 419 ? -21.371 -7.653 -15.458 1.00 97.75 419 ASN A O 1
ATOM 3169 N N . VAL A 1 420 ? -22.349 -6.427 -13.842 1.00 95.50 420 VAL A N 1
ATOM 3170 C CA . VAL A 1 420 ? -22.340 -7.491 -12.823 1.00 95.50 420 VAL A CA 1
ATOM 3171 C C . VAL A 1 420 ? -23.064 -8.739 -13.323 1.00 95.50 420 VAL A C 1
ATOM 3173 O O . VAL A 1 420 ? -22.567 -9.853 -13.173 1.00 95.50 420 VAL A O 1
ATOM 3176 N N . LYS A 1 421 ? -24.222 -8.579 -13.971 1.00 96.06 421 LYS A N 1
ATOM 3177 C CA . LYS A 1 421 ? -24.940 -9.707 -14.573 1.00 96.06 421 LYS A CA 1
ATOM 3178 C C . LYS A 1 421 ? -24.127 -10.355 -15.696 1.00 96.06 421 LYS A C 1
ATOM 3180 O O . LYS A 1 421 ? -24.060 -11.581 -15.756 1.00 96.06 421 LYS A O 1
ATOM 3185 N N . ALA A 1 422 ? -23.508 -9.559 -16.567 1.00 96.94 422 ALA A N 1
ATOM 3186 C CA . ALA A 1 422 ? -22.741 -10.059 -17.704 1.00 96.94 422 ALA A CA 1
ATOM 3187 C C . ALA A 1 422 ? -21.519 -10.882 -17.271 1.00 96.94 422 ALA A C 1
ATOM 3189 O O . ALA A 1 422 ? -21.307 -11.957 -17.823 1.00 96.94 422 ALA A O 1
ATOM 3190 N N . VAL A 1 423 ? -20.782 -10.464 -16.236 1.00 96.12 423 VAL A N 1
ATOM 3191 C CA . VAL A 1 423 ? -19.626 -11.234 -15.730 1.00 96.12 423 VAL A CA 1
ATOM 3192 C C . VAL A 1 423 ? -20.009 -12.526 -15.002 1.00 96.12 423 VAL A C 1
ATOM 3194 O O . VAL A 1 423 ? -19.132 -13.326 -14.696 1.00 96.12 423 VAL A O 1
ATOM 3197 N N . GLY A 1 424 ? -21.299 -12.770 -14.748 1.00 93.00 424 GLY A N 1
ATOM 3198 C CA . GLY A 1 424 ? -21.792 -13.977 -14.076 1.00 93.00 424 GLY A CA 1
ATOM 3199 C C . GLY A 1 424 ? -22.313 -13.759 -12.654 1.00 93.00 424 GLY A C 1
ATOM 3200 O O . GLY A 1 424 ? -22.517 -14.733 -11.936 1.00 93.00 424 GLY A O 1
ATOM 3201 N N . GLY A 1 425 ? -22.541 -12.512 -12.239 1.00 90.06 425 GLY A N 1
ATOM 3202 C CA . GLY A 1 425 ? -23.067 -12.151 -10.923 1.00 90.06 425 GLY A CA 1
ATOM 3203 C C . GLY A 1 425 ? -22.011 -11.582 -9.975 1.00 90.06 425 GLY A C 1
ATOM 3204 O O . GLY A 1 425 ? -20.844 -11.410 -10.329 1.00 90.06 425 GLY A O 1
ATOM 3205 N N . THR A 1 426 ? -22.440 -11.279 -8.748 1.00 86.00 426 THR A N 1
ATOM 3206 C CA . THR A 1 426 ? -21.645 -10.540 -7.754 1.00 86.00 426 THR A CA 1
ATOM 3207 C C . THR A 1 426 ? -20.312 -11.205 -7.432 1.00 86.00 426 THR A C 1
ATOM 3209 O O . THR A 1 426 ? -19.311 -10.507 -7.351 1.00 86.00 426 THR A O 1
ATOM 3212 N N . TYR A 1 427 ? -20.265 -12.536 -7.308 1.00 84.25 427 TYR A N 1
ATOM 3213 C CA . TYR A 1 427 ? -19.017 -13.253 -7.029 1.00 84.25 427 TYR A CA 1
ATOM 3214 C C . TYR A 1 427 ? -17.950 -12.965 -8.097 1.00 84.25 427 TYR A C 1
ATOM 3216 O O . TYR A 1 427 ? -16.882 -12.445 -7.788 1.00 84.25 427 TYR A O 1
ATOM 3224 N N . TRP A 1 428 ? -18.271 -13.206 -9.369 1.00 89.50 428 TRP A N 1
ATOM 3225 C CA . TRP A 1 428 ? -17.347 -12.980 -10.482 1.00 89.50 428 TRP A CA 1
ATOM 3226 C C . TRP A 1 428 ? -16.993 -11.502 -10.667 1.00 89.50 428 TRP A C 1
ATOM 3228 O O . TRP A 1 428 ? -15.860 -11.190 -11.025 1.00 89.50 428 TRP A O 1
ATOM 3238 N N . ALA A 1 429 ? -17.921 -10.590 -10.362 1.00 90.81 429 ALA A N 1
ATOM 3239 C CA . ALA A 1 429 ? -17.640 -9.158 -10.321 1.00 90.81 429 ALA A CA 1
ATOM 3240 C C . ALA A 1 429 ? -16.626 -8.804 -9.220 1.00 90.81 429 ALA A C 1
ATOM 3242 O O . ALA A 1 429 ? -15.682 -8.064 -9.483 1.00 90.81 429 ALA A O 1
ATOM 3243 N N . THR A 1 430 ? -16.758 -9.372 -8.019 1.00 85.62 430 THR A N 1
ATOM 3244 C CA . THR A 1 430 ? -15.787 -9.209 -6.925 1.00 85.62 430 THR A CA 1
ATOM 3245 C C . THR A 1 430 ? -14.418 -9.768 -7.310 1.00 85.62 430 THR A C 1
ATOM 3247 O O . THR A 1 430 ? -13.400 -9.105 -7.101 1.00 85.62 430 THR A O 1
ATOM 3250 N N . MET A 1 431 ? -14.378 -10.946 -7.938 1.00 86.31 431 MET A N 1
ATOM 3251 C CA . MET A 1 431 ? -13.126 -11.537 -8.411 1.00 86.31 431 MET A CA 1
ATOM 3252 C C . MET A 1 431 ? -12.466 -10.684 -9.493 1.00 86.31 431 MET A C 1
ATOM 3254 O O . MET A 1 431 ? -11.267 -10.424 -9.424 1.00 86.31 431 MET A O 1
ATOM 3258 N N . LEU A 1 432 ? -13.240 -10.163 -10.444 1.00 93.19 432 LEU A N 1
ATOM 3259 C CA . LEU A 1 432 ? -12.724 -9.227 -11.436 1.00 93.19 432 LEU A CA 1
ATOM 3260 C C . LEU A 1 432 ? -12.235 -7.931 -10.778 1.00 93.19 432 LEU A C 1
ATOM 3262 O O . LEU A 1 432 ? -11.149 -7.468 -11.104 1.00 93.19 432 LEU A O 1
ATOM 3266 N N . ARG A 1 433 ? -12.945 -7.380 -9.784 1.00 92.38 433 ARG A N 1
ATOM 3267 C CA . ARG A 1 433 ? -12.469 -6.206 -9.031 1.00 92.38 433 ARG A CA 1
ATOM 3268 C C . ARG A 1 433 ? -11.158 -6.492 -8.299 1.00 92.38 433 ARG A C 1
ATOM 3270 O O . ARG A 1 433 ? -10.330 -5.592 -8.186 1.00 92.38 433 ARG A O 1
ATOM 3277 N N . SER A 1 434 ? -10.906 -7.726 -7.858 1.00 88.69 434 SER A N 1
ATOM 3278 C CA . SER A 1 434 ? -9.610 -8.121 -7.279 1.00 88.69 434 SER A CA 1
ATOM 3279 C C . SER A 1 434 ? -8.436 -8.003 -8.267 1.00 88.69 434 SER A C 1
ATOM 3281 O O . SER A 1 434 ? -7.305 -7.741 -7.856 1.00 88.69 434 SER A O 1
ATOM 3283 N N . ASN A 1 435 ? -8.703 -8.063 -9.576 1.00 92.81 435 ASN A N 1
ATOM 3284 C CA . ASN A 1 435 ? -7.704 -7.784 -10.604 1.00 92.81 435 ASN A CA 1
ATOM 3285 C C . ASN A 1 435 ? -7.458 -6.289 -10.819 1.00 92.81 435 ASN A C 1
ATOM 3287 O O . ASN A 1 435 ? -6.388 -5.964 -11.308 1.00 92.81 435 ASN A O 1
ATOM 3291 N N . TYR A 1 436 ? -8.343 -5.383 -10.402 1.00 95.75 436 TYR A N 1
ATOM 3292 C CA . TYR A 1 436 ? -8.208 -3.937 -10.621 1.00 95.75 436 TYR A CA 1
ATOM 3293 C C . TYR A 1 436 ? -8.227 -3.206 -9.289 1.00 95.75 436 TYR A C 1
ATOM 3295 O O . TYR A 1 436 ? -9.300 -2.878 -8.800 1.00 95.75 436 TYR A O 1
ATOM 3303 N N . GLN A 1 437 ? -7.066 -2.975 -8.683 1.00 93.38 437 GLN A N 1
ATOM 3304 C CA . GLN A 1 437 ? -6.959 -2.432 -7.329 1.00 93.38 437 GLN A CA 1
ATOM 3305 C C . GLN A 1 437 ? -6.274 -1.072 -7.315 1.00 93.38 437 GLN A C 1
ATOM 3307 O O . GLN A 1 437 ? -5.232 -0.893 -7.941 1.00 93.38 437 GLN A O 1
ATOM 3312 N N . VAL A 1 438 ? -6.837 -0.150 -6.537 1.00 95.06 438 VAL A N 1
ATOM 3313 C CA . VAL A 1 438 ? -6.172 1.071 -6.087 1.00 95.06 438 VAL A CA 1
ATOM 3314 C C . VAL A 1 438 ? -5.978 0.948 -4.582 1.00 95.06 438 VAL A C 1
ATOM 3316 O O . VAL A 1 438 ? -6.938 0.713 -3.852 1.00 95.06 438 VAL A O 1
ATOM 3319 N N . ALA A 1 439 ? -4.736 1.057 -4.126 1.00 88.56 439 ALA A N 1
ATOM 3320 C CA . ALA A 1 439 ? -4.358 0.886 -2.736 1.00 88.56 439 ALA A CA 1
ATOM 3321 C C . ALA A 1 439 ? -3.571 2.113 -2.248 1.00 88.56 439 ALA A C 1
ATOM 3323 O O . ALA A 1 439 ? -2.533 2.450 -2.826 1.00 88.56 439 ALA A O 1
ATOM 3324 N N . PRO A 1 440 ? -4.009 2.776 -1.168 1.00 86.38 440 PRO A N 1
ATOM 3325 C CA . PRO A 1 440 ? -3.214 3.825 -0.560 1.00 86.38 440 PRO A CA 1
ATOM 3326 C C . PRO A 1 440 ? -1.964 3.231 0.099 1.00 86.38 440 PRO A C 1
ATOM 3328 O O . PRO A 1 440 ? -1.984 2.135 0.665 1.00 86.38 440 PRO A O 1
ATOM 3331 N N . ALA A 1 441 ? -0.881 3.997 0.080 1.00 79.25 441 ALA A N 1
ATOM 3332 C CA . ALA A 1 441 ? 0.263 3.792 0.948 1.00 79.25 441 ALA A CA 1
ATOM 3333 C C . ALA A 1 441 ? -0.116 4.053 2.418 1.00 79.25 441 ALA A C 1
ATOM 3335 O O . ALA A 1 441 ? -1.223 4.525 2.714 1.00 79.25 441 ALA A O 1
ATOM 3336 N N . ASP A 1 442 ? 0.797 3.762 3.352 1.00 74.25 442 ASP A N 1
ATOM 3337 C CA . ASP A 1 442 ? 0.532 3.969 4.777 1.00 74.25 442 ASP A CA 1
ATOM 3338 C C . ASP A 1 442 ? 0.078 5.419 5.036 1.00 74.25 442 ASP A C 1
ATOM 3340 O O . ASP A 1 442 ? 0.544 6.363 4.398 1.00 74.25 442 ASP A O 1
ATOM 3344 N N . LYS A 1 443 ? -0.856 5.629 5.973 1.00 74.00 443 LYS A N 1
ATOM 3345 C CA . LYS A 1 443 ? -1.404 6.969 6.269 1.00 74.00 443 LYS A CA 1
ATOM 3346 C C . LYS A 1 443 ? -0.335 7.985 6.678 1.00 74.00 443 LYS A C 1
ATOM 3348 O O . LYS A 1 443 ? -0.599 9.182 6.676 1.00 74.00 443 LYS A O 1
ATOM 3353 N N . SER A 1 444 ? 0.842 7.516 7.063 1.00 71.19 444 SER A N 1
ATOM 3354 C CA . SER A 1 444 ? 1.988 8.340 7.410 1.00 71.19 444 SER A CA 1
ATOM 3355 C C . SER A 1 444 ? 2.916 8.706 6.251 1.00 71.19 444 SER A C 1
ATOM 3357 O O . SER A 1 444 ? 3.835 9.503 6.433 1.00 71.19 444 SER A O 1
ATOM 3359 N N . GLU A 1 445 ? 2.690 8.146 5.066 1.00 75.69 445 GLU A N 1
ATOM 3360 C CA . GLU A 1 445 ? 3.442 8.427 3.845 1.00 75.69 445 GLU A CA 1
ATOM 3361 C C . GLU A 1 445 ? 2.941 9.743 3.215 1.00 75.69 445 GLU A C 1
ATOM 3363 O O . GLU A 1 445 ? 2.343 9.760 2.141 1.00 75.69 445 GLU A O 1
ATOM 3368 N N . THR A 1 446 ? 3.127 10.863 3.929 1.00 76.00 446 THR A N 1
ATOM 3369 C CA . THR A 1 446 ? 2.525 12.185 3.639 1.00 76.00 446 THR A CA 1
ATOM 3370 C C . THR A 1 446 ? 3.494 13.213 3.042 1.00 76.00 446 THR A C 1
ATOM 3372 O O . THR A 1 446 ? 3.245 14.413 3.130 1.00 76.00 446 THR A O 1
ATOM 3375 N N . GLY A 1 447 ? 4.612 12.793 2.450 1.00 82.38 447 GLY A N 1
ATOM 3376 C CA . GLY A 1 447 ? 5.646 13.713 1.967 1.00 82.38 447 GLY A CA 1
ATOM 3377 C C . GLY A 1 447 ? 6.425 13.190 0.768 1.00 82.38 447 GLY A C 1
ATOM 3378 O O . GLY A 1 447 ? 6.243 12.055 0.340 1.00 82.38 447 GLY A O 1
ATOM 3379 N N . TYR A 1 448 ? 7.314 14.033 0.242 1.00 80.25 448 TYR A N 1
ATOM 3380 C CA . TYR A 1 448 ? 8.078 13.731 -0.970 1.00 80.25 448 TYR A CA 1
ATOM 3381 C C . TYR A 1 448 ? 9.063 12.560 -0.789 1.00 80.25 448 TYR A C 1
ATOM 3383 O O . TYR A 1 448 ? 9.260 11.777 -1.704 1.00 80.25 448 TYR A O 1
ATOM 3391 N N . GLU A 1 449 ? 9.617 12.355 0.409 1.00 82.44 449 GLU A N 1
ATOM 3392 C CA . GLU A 1 449 ? 10.396 11.141 0.704 1.00 82.44 449 GLU A CA 1
ATOM 3393 C C . GLU A 1 449 ? 9.559 9.875 0.499 1.00 82.44 449 GLU A C 1
ATOM 3395 O O . GLU A 1 449 ? 9.987 8.926 -0.148 1.00 82.44 449 GLU A O 1
ATOM 3400 N N . ALA A 1 450 ? 8.320 9.880 0.993 1.00 86.25 450 ALA A N 1
ATOM 3401 C CA . ALA A 1 450 ? 7.428 8.748 0.815 1.00 86.25 450 ALA A CA 1
ATOM 3402 C C . ALA A 1 450 ? 7.052 8.539 -0.656 1.00 86.25 450 ALA A C 1
ATOM 3404 O O . ALA A 1 450 ? 6.908 7.400 -1.079 1.00 86.25 450 ALA A O 1
ATOM 3405 N N . HIS A 1 451 ? 6.948 9.620 -1.436 1.00 91.00 451 HIS A N 1
ATOM 3406 C CA . HIS A 1 451 ? 6.773 9.544 -2.885 1.00 91.00 451 HIS A CA 1
ATOM 3407 C C . HIS A 1 451 ? 7.932 8.810 -3.555 1.00 91.00 451 HIS A C 1
ATOM 3409 O O . HIS A 1 451 ? 7.696 7.905 -4.346 1.00 91.00 451 HIS A O 1
ATOM 3415 N N . GLU A 1 452 ? 9.175 9.149 -3.212 1.00 88.19 452 GLU A N 1
ATOM 3416 C CA . GLU A 1 452 ? 10.354 8.491 -3.781 1.00 88.19 452 GLU A CA 1
ATOM 3417 C C . GLU A 1 452 ? 10.459 7.022 -3.367 1.00 88.19 452 GLU A C 1
ATOM 3419 O O . GLU A 1 452 ? 10.820 6.183 -4.187 1.00 88.19 452 GLU A O 1
ATOM 3424 N N . HIS A 1 453 ? 10.092 6.704 -2.124 1.00 89.62 453 HIS A N 1
ATOM 3425 C CA . HIS A 1 453 ? 10.200 5.366 -1.542 1.00 89.62 453 HIS A CA 1
ATOM 3426 C C . HIS A 1 453 ? 8.951 4.492 -1.710 1.00 89.62 453 HIS A C 1
ATOM 3428 O O . HIS A 1 453 ? 8.946 3.348 -1.250 1.00 89.62 453 HIS A O 1
ATOM 3434 N N . VAL A 1 454 ? 7.893 4.987 -2.362 1.00 90.00 454 VAL A N 1
ATOM 3435 C CA . VAL A 1 454 ? 6.586 4.310 -2.413 1.00 90.00 454 VAL A CA 1
ATOM 3436 C C . VAL A 1 454 ? 6.688 2.884 -2.965 1.00 90.00 454 VAL A C 1
ATOM 3438 O O . VAL A 1 454 ? 5.923 2.020 -2.549 1.00 90.00 454 VAL A O 1
ATOM 3441 N N . MET A 1 455 ? 7.640 2.614 -3.859 1.00 91.81 455 MET A N 1
ATOM 3442 C CA . MET A 1 455 ? 7.846 1.297 -4.462 1.00 91.81 455 MET A CA 1
ATOM 3443 C C . MET A 1 455 ? 8.502 0.289 -3.515 1.00 91.81 455 MET A C 1
ATOM 3445 O O . MET A 1 455 ? 8.032 -0.847 -3.406 1.00 91.81 455 MET A O 1
ATOM 3449 N N . GLY A 1 456 ? 9.595 0.690 -2.858 1.00 85.06 456 GLY A N 1
ATOM 3450 C CA . GLY A 1 456 ? 10.348 -0.169 -1.944 1.00 85.06 456 GLY A CA 1
ATOM 3451 C C . GLY A 1 456 ? 9.645 -0.353 -0.602 1.00 85.06 456 GLY A C 1
ATOM 3452 O O . GLY A 1 456 ? 9.638 -1.448 -0.041 1.00 85.06 456 GLY A O 1
ATOM 3453 N N . HIS A 1 457 ? 8.977 0.690 -0.100 1.00 83.75 457 HIS A N 1
ATOM 3454 C CA . HIS A 1 457 ? 8.228 0.610 1.150 1.00 83.75 457 HIS A CA 1
ATOM 3455 C C . HIS A 1 457 ? 7.100 -0.419 1.067 1.00 83.75 457 HIS A C 1
ATOM 3457 O O . HIS A 1 457 ? 6.201 -0.330 0.233 1.00 83.75 457 HIS A O 1
ATOM 3463 N N . GLY A 1 458 ? 7.131 -1.393 1.978 1.00 75.44 458 GLY A N 1
ATOM 3464 C CA . GLY A 1 458 ? 6.120 -2.444 2.054 1.00 75.44 458 GLY A CA 1
ATOM 3465 C C . GLY A 1 458 ? 6.172 -3.457 0.908 1.00 75.44 458 GLY A C 1
ATOM 3466 O O . GLY A 1 458 ? 5.194 -4.181 0.734 1.00 75.44 458 GLY A O 1
ATOM 3467 N N . HIS A 1 459 ? 7.273 -3.522 0.145 1.00 85.00 459 HIS A N 1
ATOM 3468 C CA . HIS A 1 459 ? 7.476 -4.512 -0.920 1.00 85.00 459 HIS A CA 1
ATOM 3469 C C . HIS A 1 459 ? 6.329 -4.529 -1.943 1.00 85.00 459 HIS A C 1
ATOM 3471 O O . HIS A 1 459 ? 5.804 -5.586 -2.308 1.00 85.00 459 HIS A O 1
ATOM 3477 N N . ARG A 1 460 ? 5.875 -3.347 -2.375 1.00 89.12 460 ARG A N 1
ATOM 3478 C CA . ARG A 1 460 ? 4.619 -3.213 -3.128 1.00 89.12 460 ARG A CA 1
ATOM 3479 C C . ARG A 1 460 ? 4.675 -3.794 -4.537 1.00 89.12 460 ARG A C 1
ATOM 3481 O O . ARG A 1 460 ? 3.641 -4.237 -5.027 1.00 89.12 460 ARG A O 1
ATOM 3488 N N . ILE A 1 461 ? 5.846 -3.865 -5.166 1.00 91.50 461 ILE A N 1
ATOM 3489 C CA . ILE A 1 461 ? 6.011 -4.602 -6.426 1.00 91.50 461 ILE A CA 1
ATOM 3490 C C . ILE A 1 461 ? 5.836 -6.092 -6.164 1.00 91.50 461 ILE A C 1
ATOM 3492 O O . ILE A 1 461 ? 5.024 -6.726 -6.826 1.00 91.50 461 ILE A O 1
ATOM 3496 N N . ALA A 1 462 ? 6.524 -6.657 -5.167 1.00 86.81 462 ALA A N 1
ATOM 3497 C CA . ALA A 1 462 ? 6.358 -8.072 -4.831 1.00 86.81 462 ALA A CA 1
ATOM 3498 C C . ALA A 1 462 ? 4.900 -8.389 -4.452 1.00 86.81 462 ALA A C 1
ATOM 3500 O O . ALA A 1 462 ? 4.358 -9.416 -4.861 1.00 86.81 462 ALA A O 1
ATOM 3501 N N . ALA A 1 463 ? 4.237 -7.489 -3.719 1.00 85.44 463 ALA A N 1
ATOM 3502 C CA . ALA A 1 463 ? 2.823 -7.602 -3.380 1.00 85.44 463 ALA A CA 1
ATOM 3503 C C . ALA A 1 463 ? 1.926 -7.593 -4.628 1.00 85.44 463 ALA A C 1
ATOM 3505 O O . ALA A 1 463 ? 1.060 -8.458 -4.747 1.00 85.44 463 ALA A O 1
ATOM 3506 N N . ALA A 1 464 ? 2.148 -6.668 -5.568 1.00 89.06 464 ALA A N 1
ATOM 3507 C CA . ALA A 1 464 ? 1.443 -6.628 -6.848 1.00 89.06 464 ALA A CA 1
ATOM 3508 C C . ALA A 1 464 ? 1.646 -7.927 -7.637 1.00 89.06 464 ALA A C 1
ATOM 3510 O O . ALA A 1 464 ? 0.678 -8.589 -8.002 1.00 89.06 464 ALA A O 1
ATOM 3511 N N . LEU A 1 465 ? 2.902 -8.351 -7.794 1.00 86.56 465 LEU A N 1
ATOM 3512 C CA . LEU A 1 465 ? 3.271 -9.524 -8.577 1.00 86.56 465 LEU A CA 1
ATOM 3513 C C . LEU A 1 465 ? 2.708 -10.834 -8.010 1.00 86.56 465 LEU A C 1
ATOM 3515 O O . LEU A 1 465 ? 2.428 -11.745 -8.788 1.00 86.56 465 LEU A O 1
ATOM 3519 N N . ARG A 1 466 ? 2.524 -10.939 -6.690 1.00 82.19 466 ARG A N 1
ATOM 3520 C CA . ARG A 1 466 ? 1.915 -12.106 -6.024 1.00 82.19 466 ARG A CA 1
ATOM 3521 C C . ARG A 1 466 ? 0.385 -12.061 -5.992 1.00 82.19 466 ARG A C 1
ATOM 3523 O O . ARG A 1 466 ? -0.242 -13.061 -5.646 1.00 82.19 466 ARG A O 1
ATOM 3530 N N . ALA A 1 467 ? -0.226 -10.917 -6.295 1.00 75.75 467 ALA A N 1
ATOM 3531 C CA . ALA A 1 467 ? -1.656 -10.713 -6.118 1.00 75.75 467 ALA A CA 1
ATOM 3532 C C . ALA A 1 467 ? -2.462 -11.418 -7.216 1.00 75.75 467 ALA A C 1
ATOM 3534 O O . ALA A 1 467 ? -2.834 -10.809 -8.221 1.00 75.75 467 ALA A O 1
ATOM 3535 N N . LEU A 1 468 ? -2.773 -12.692 -6.987 1.00 68.88 468 LEU A N 1
ATOM 3536 C CA . LEU A 1 468 ? -3.733 -13.449 -7.779 1.00 68.88 468 LEU A CA 1
ATOM 3537 C C . LEU A 1 468 ? -5.146 -13.336 -7.189 1.00 68.88 468 LEU A C 1
ATOM 3539 O O . LEU A 1 468 ? -5.296 -13.292 -5.962 1.00 68.88 468 LEU A O 1
ATOM 3543 N N . PRO A 1 469 ? -6.186 -13.321 -8.043 1.00 69.44 469 PRO A N 1
ATOM 3544 C CA . PRO A 1 469 ? -7.551 -13.483 -7.578 1.00 69.44 469 PRO A CA 1
ATOM 3545 C C . PRO A 1 469 ? -7.671 -14.844 -6.870 1.00 69.44 469 PRO A C 1
ATOM 3547 O O . PRO A 1 469 ? -7.185 -15.847 -7.404 1.00 69.44 469 PRO A O 1
ATOM 3550 N N . PRO A 1 470 ? -8.316 -14.904 -5.695 1.00 70.38 470 PRO A N 1
ATOM 3551 C CA . PRO A 1 470 ? -8.664 -16.171 -5.061 1.00 70.38 470 PRO A CA 1
ATOM 3552 C C . PRO A 1 470 ? -9.397 -17.145 -6.005 1.00 70.38 470 PRO A C 1
ATOM 3554 O O . PRO A 1 470 ? -10.073 -16.739 -6.948 1.00 70.38 470 PRO A O 1
ATOM 3557 N N . THR A 1 471 ? -9.308 -18.447 -5.760 1.00 72.56 471 THR A N 1
ATOM 3558 C CA . THR A 1 471 ? -10.145 -19.426 -6.477 1.00 72.56 471 THR A CA 1
ATOM 3559 C C . THR A 1 471 ? -11.582 -19.435 -5.939 1.00 72.56 471 THR A C 1
ATOM 3561 O O . THR A 1 471 ? -11.845 -18.955 -4.833 1.00 72.56 471 THR A O 1
ATOM 3564 N N . GLU A 1 472 ? -12.525 -20.020 -6.686 1.00 75.12 472 GLU A N 1
ATOM 3565 C CA . GLU A 1 472 ? -13.897 -20.277 -6.204 1.00 75.12 472 GLU A CA 1
ATOM 3566 C C . GLU A 1 472 ? -13.910 -21.056 -4.890 1.00 75.12 472 GLU A C 1
ATOM 3568 O O . GLU A 1 472 ? -14.618 -20.687 -3.957 1.00 75.12 472 GLU A O 1
ATOM 3573 N N . GLU A 1 473 ? -13.041 -22.058 -4.769 1.00 79.69 473 GLU A N 1
ATOM 3574 C CA . GLU A 1 473 ? -12.864 -22.828 -3.541 1.00 79.69 473 GLU A CA 1
ATOM 3575 C C . GLU A 1 473 ? -12.373 -21.955 -2.375 1.00 79.69 473 GLU A C 1
ATOM 3577 O O . GLU A 1 473 ? -12.925 -22.009 -1.279 1.00 79.69 473 GLU A O 1
ATOM 3582 N N . GLN A 1 474 ? -11.372 -21.103 -2.609 1.00 81.38 474 GLN A N 1
ATOM 3583 C CA . GLN A 1 474 ? -10.827 -20.208 -1.585 1.00 81.38 474 GLN A CA 1
ATOM 3584 C C . GLN A 1 474 ? -11.847 -19.159 -1.134 1.00 81.38 474 GLN A C 1
ATOM 3586 O O . GLN A 1 474 ? -11.913 -18.817 0.048 1.00 81.38 474 GLN A O 1
ATOM 3591 N N . HIS A 1 475 ? -12.666 -18.655 -2.055 1.00 79.31 475 HIS A N 1
ATOM 3592 C CA . HIS A 1 475 ? -13.738 -17.731 -1.710 1.00 79.31 475 HIS A CA 1
ATOM 3593 C C . HIS A 1 475 ? -14.897 -18.440 -1.000 1.00 79.31 475 HIS A C 1
ATOM 3595 O O . HIS A 1 475 ? -15.437 -17.913 -0.031 1.00 79.31 475 HIS A O 1
ATOM 3601 N N . ALA A 1 476 ? -15.265 -19.653 -1.417 1.00 84.69 476 ALA A N 1
ATOM 3602 C CA . ALA A 1 476 ? -16.238 -20.470 -0.697 1.00 84.69 476 ALA A CA 1
ATOM 3603 C C . ALA A 1 476 ? -15.756 -20.777 0.730 1.00 84.69 476 ALA A C 1
ATOM 3605 O O . ALA A 1 476 ? -16.538 -20.716 1.683 1.00 84.69 476 ALA A O 1
ATOM 3606 N N . PHE A 1 477 ? -14.456 -21.031 0.895 1.00 90.06 477 PHE A N 1
ATOM 3607 C CA . PHE A 1 477 ? -13.828 -21.174 2.200 1.00 90.06 477 PHE A CA 1
ATOM 3608 C C . PHE A 1 477 ? -13.926 -19.883 3.020 1.00 90.06 477 PHE A C 1
ATOM 3610 O O . PHE A 1 477 ? -14.375 -19.949 4.161 1.00 90.06 477 PHE A O 1
ATOM 3617 N N . LEU A 1 478 ? -13.616 -18.712 2.445 1.00 90.81 478 LEU A N 1
ATOM 3618 C CA . LEU A 1 478 ? -13.832 -17.410 3.094 1.00 90.81 478 LEU A CA 1
ATOM 3619 C C . LEU A 1 478 ? -15.270 -17.266 3.599 1.00 90.81 478 LEU A C 1
ATOM 3621 O O . LEU A 1 478 ? -15.467 -16.960 4.774 1.00 90.81 478 LEU A O 1
ATOM 3625 N N . GLU A 1 479 ? -16.272 -17.504 2.748 1.00 92.00 479 GLU A N 1
ATOM 3626 C CA . GLU A 1 479 ? -17.687 -17.383 3.133 1.00 92.00 479 GLU A CA 1
ATOM 3627 C C . GLU A 1 479 ? -18.052 -18.343 4.267 1.00 92.00 479 GLU A C 1
ATOM 3629 O O . GLU A 1 479 ? -18.804 -17.997 5.180 1.00 92.00 479 GLU A O 1
ATOM 3634 N N . THR A 1 480 ? -17.504 -19.556 4.227 1.00 96.00 480 THR A N 1
ATOM 3635 C CA . THR A 1 480 ? -17.729 -20.567 5.261 1.00 96.00 480 THR A CA 1
ATOM 3636 C C . THR A 1 480 ? -17.092 -20.144 6.582 1.00 96.00 480 THR A C 1
ATOM 3638 O O . THR A 1 480 ? -17.735 -20.239 7.627 1.00 96.00 480 THR A O 1
ATOM 3641 N N . VAL A 1 481 ? -15.871 -19.601 6.547 1.00 96.81 481 VAL A N 1
ATOM 3642 C CA . VAL A 1 481 ? -15.194 -19.060 7.730 1.00 96.81 481 VAL A CA 1
ATOM 3643 C C . VAL A 1 481 ? -15.935 -17.853 8.291 1.00 96.81 481 VAL A C 1
ATOM 3645 O O . VAL A 1 481 ? -16.129 -17.783 9.501 1.00 96.81 481 VAL A O 1
ATOM 3648 N N . LEU A 1 482 ? -16.383 -16.923 7.447 1.00 94.81 482 LEU A N 1
ATOM 3649 C CA . LEU A 1 482 ? -17.133 -15.748 7.887 1.00 94.81 482 LEU A CA 1
ATOM 3650 C C . LEU A 1 482 ? -18.423 -16.163 8.601 1.00 94.81 482 LEU A C 1
ATOM 3652 O O . LEU A 1 482 ? -18.689 -15.713 9.716 1.00 94.81 482 LEU A O 1
ATOM 3656 N N . LYS A 1 483 ? -19.191 -17.081 8.001 1.00 95.62 483 LYS A N 1
ATOM 3657 C CA . LYS A 1 483 ? -20.398 -17.645 8.622 1.00 95.62 483 LYS A CA 1
ATOM 3658 C C . LYS A 1 483 ? -20.081 -18.338 9.943 1.00 95.62 483 LYS A C 1
ATOM 3660 O O . LYS A 1 483 ? -20.797 -18.118 10.915 1.00 95.62 483 LYS A O 1
ATOM 3665 N N . ALA A 1 484 ? -19.013 -19.133 10.001 1.00 96.19 484 ALA A N 1
ATOM 3666 C CA . ALA A 1 484 ? -18.589 -19.802 11.227 1.00 96.19 484 ALA A CA 1
ATOM 3667 C C . ALA A 1 484 ? -18.177 -18.799 12.319 1.00 96.19 484 ALA A C 1
ATOM 3669 O O . ALA A 1 484 ? -18.565 -18.963 13.473 1.00 96.19 484 ALA A O 1
ATOM 3670 N N . ALA A 1 485 ? -17.460 -17.729 11.964 1.00 95.69 485 ALA A N 1
ATOM 3671 C CA . ALA A 1 485 ? -17.052 -16.676 12.891 1.00 95.69 485 ALA A CA 1
ATOM 3672 C C . ALA A 1 485 ? -18.261 -15.917 13.465 1.00 95.69 485 ALA A C 1
ATOM 3674 O O . ALA A 1 485 ? -18.340 -15.705 14.677 1.00 95.69 485 ALA A O 1
ATOM 3675 N N . ILE A 1 486 ? -19.231 -15.563 12.613 1.00 94.38 486 ILE A N 1
ATOM 3676 C CA . ILE A 1 486 ? -20.502 -14.943 13.018 1.00 94.38 486 ILE A CA 1
ATOM 3677 C C . ILE A 1 486 ? -21.301 -15.898 13.915 1.00 94.38 486 ILE A C 1
ATOM 3679 O O . ILE A 1 486 ? -21.758 -15.497 14.984 1.00 94.38 486 ILE A O 1
ATOM 3683 N N . ALA A 1 487 ? -21.446 -17.166 13.523 1.00 93.56 487 ALA A N 1
ATOM 3684 C CA . ALA A 1 487 ? -22.202 -18.164 14.279 1.00 93.56 487 ALA A CA 1
ATOM 3685 C C . ALA A 1 487 ? -21.586 -18.444 15.659 1.00 93.56 487 ALA A C 1
ATOM 3687 O O . ALA A 1 487 ? -22.312 -18.535 16.653 1.00 93.56 487 ALA A O 1
ATOM 3688 N N . ALA A 1 488 ? -20.255 -18.523 15.741 1.00 91.62 488 ALA A N 1
ATOM 3689 C CA . ALA A 1 488 ? -19.539 -18.680 17.003 1.00 91.62 488 ALA A CA 1
ATOM 3690 C C . ALA A 1 488 ? -19.829 -17.505 17.949 1.00 91.62 488 ALA A C 1
ATOM 3692 O O . ALA A 1 488 ? -20.205 -17.717 19.100 1.00 91.62 488 ALA A O 1
ATOM 3693 N N . LYS A 1 489 ? -19.759 -16.262 17.451 1.00 91.69 489 LYS A N 1
ATOM 3694 C CA . LYS A 1 489 ? -20.073 -15.079 18.265 1.00 91.69 489 LYS A CA 1
ATOM 3695 C C . LYS A 1 489 ? -21.544 -14.965 18.638 1.00 91.69 489 LYS A C 1
ATOM 3697 O O . LYS A 1 489 ? -21.842 -14.631 19.780 1.00 91.69 489 LYS A O 1
ATOM 3702 N N . LYS A 1 490 ? -22.458 -15.310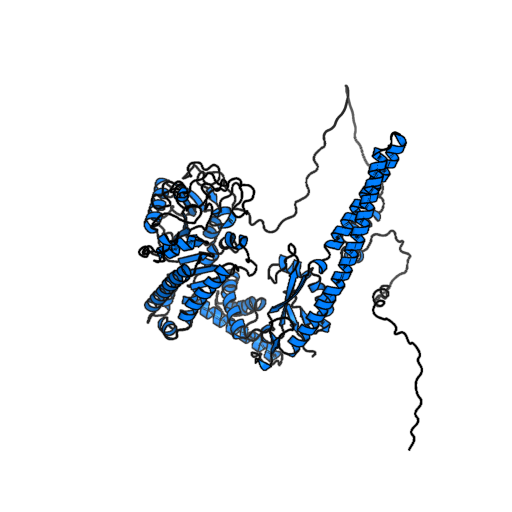 17.734 1.00 91.00 490 LYS A N 1
ATOM 3703 C CA . LYS A 1 490 ? -23.889 -15.404 18.043 1.00 91.00 490 LYS A CA 1
ATOM 3704 C C . LYS A 1 490 ? -24.145 -16.386 19.190 1.00 91.00 490 LYS A C 1
ATOM 3706 O O . LYS A 1 490 ? -24.823 -16.033 20.149 1.00 91.00 490 LYS A O 1
ATOM 3711 N N . THR A 1 491 ? -23.514 -17.558 19.146 1.00 90.38 491 THR A N 1
ATOM 3712 C CA . THR A 1 491 ? -23.605 -18.563 20.217 1.00 90.38 491 THR A CA 1
ATOM 3713 C C . THR A 1 491 ? -23.072 -18.024 21.550 1.00 90.38 491 THR A C 1
ATOM 3715 O O . THR A 1 491 ? -23.685 -18.251 22.593 1.00 90.38 491 THR A O 1
ATOM 3718 N N . ASP A 1 492 ? -21.952 -17.292 21.540 1.00 87.94 492 ASP A N 1
ATOM 3719 C CA . ASP A 1 492 ? -21.401 -16.656 22.747 1.00 87.94 492 ASP A CA 1
ATOM 3720 C C . ASP A 1 492 ? -22.376 -15.627 23.348 1.00 87.94 492 ASP A C 1
ATOM 3722 O O . ASP A 1 492 ? -22.531 -15.550 24.570 1.00 87.94 492 ASP A O 1
ATOM 3726 N N . TYR A 1 493 ? -23.053 -14.846 22.501 1.00 87.50 493 TYR A N 1
ATOM 3727 C CA . TYR A 1 493 ? -24.049 -13.858 22.920 1.00 87.50 493 TYR A CA 1
ATOM 3728 C C . TYR A 1 493 ? -25.298 -14.515 23.509 1.00 87.50 493 TYR A C 1
ATOM 3730 O O . TYR A 1 493 ? -25.719 -14.142 24.603 1.00 87.50 493 TYR A O 1
ATOM 3738 N N . GLU A 1 494 ? -25.833 -15.538 22.844 1.00 88.31 494 GLU A N 1
ATOM 3739 C CA . GLU A 1 494 ? -26.995 -16.299 23.314 1.00 88.31 494 GLU A CA 1
ATOM 3740 C C . GLU A 1 494 ? -26.713 -16.981 24.661 1.00 88.31 494 GLU A C 1
ATOM 3742 O O . GLU A 1 494 ? -27.500 -16.852 25.600 1.00 88.31 494 GLU A O 1
ATOM 3747 N N . LYS A 1 495 ? -25.546 -17.627 24.813 1.00 89.25 495 LYS A N 1
ATOM 3748 C CA . LYS A 1 495 ? -25.102 -18.203 26.099 1.00 89.25 495 LYS A CA 1
ATOM 3749 C C . LYS A 1 495 ? -24.952 -17.144 27.187 1.00 89.25 495 LYS A C 1
ATOM 3751 O O . LYS A 1 495 ? -25.253 -17.404 28.349 1.00 89.25 495 LYS A O 1
ATOM 3756 N N . GLY A 1 496 ? -24.496 -15.952 26.808 1.00 85.81 496 GLY A N 1
ATOM 3757 C CA . GLY A 1 496 ? -24.400 -14.794 27.688 1.00 85.81 496 GLY A CA 1
ATOM 3758 C C . GLY A 1 496 ? -25.732 -14.092 27.963 1.00 85.81 496 GLY A C 1
ATOM 3759 O O . GLY A 1 496 ? -25.714 -13.111 28.703 1.00 85.81 496 GLY A O 1
ATOM 3760 N N . LYS A 1 497 ? -26.850 -14.553 27.376 1.00 83.88 497 LYS A N 1
ATOM 3761 C CA . LYS A 1 497 ? -28.167 -13.890 27.398 1.00 83.88 497 LYS A CA 1
ATOM 3762 C C . LYS A 1 497 ? -28.096 -12.415 26.973 1.00 83.88 497 LYS A C 1
ATOM 3764 O O . LYS A 1 497 ? -28.743 -11.562 27.573 1.00 83.88 497 LYS A O 1
ATOM 3769 N N . LYS A 1 498 ? -27.265 -12.114 25.973 1.00 80.50 498 LYS A N 1
ATOM 3770 C CA . LYS A 1 498 ? -27.090 -10.773 25.402 1.00 80.50 498 LYS A CA 1
ATOM 3771 C C . LYS A 1 498 ? -27.866 -10.658 24.099 1.00 80.50 498 LYS A C 1
ATOM 3773 O O . LYS A 1 498 ? -27.835 -11.585 23.290 1.00 80.50 498 LYS A O 1
ATOM 3778 N N . ASP A 1 499 ? -28.476 -9.501 23.873 1.00 82.50 499 ASP A N 1
ATOM 3779 C CA . ASP A 1 499 ? -29.110 -9.193 22.594 1.00 82.50 499 ASP A CA 1
ATOM 3780 C C . ASP A 1 499 ? -28.084 -9.181 21.463 1.00 82.50 499 ASP A C 1
ATOM 3782 O O . ASP A 1 499 ? -26.936 -8.753 21.636 1.00 82.50 499 ASP A O 1
ATOM 3786 N N . LEU A 1 500 ? -28.509 -9.651 20.289 1.00 83.75 500 LEU A N 1
ATOM 3787 C CA . LEU A 1 500 ? -27.667 -9.592 19.105 1.00 83.75 500 LEU A CA 1
ATOM 3788 C C . LEU A 1 500 ? -27.438 -8.133 18.708 1.00 83.75 500 LEU A C 1
ATOM 3790 O O . LEU A 1 500 ? -28.400 -7.364 18.649 1.00 83.75 500 LEU A O 1
ATOM 3794 N N . PRO A 1 501 ? -26.190 -7.742 18.413 1.00 83.69 501 PRO A N 1
ATOM 3795 C CA . PRO A 1 501 ? -25.921 -6.369 18.031 1.00 83.69 501 PRO A CA 1
ATOM 3796 C C . PRO A 1 501 ? -26.577 -6.007 16.698 1.00 83.69 501 PRO A C 1
ATOM 3798 O O . PRO A 1 501 ? -26.684 -6.834 15.790 1.00 83.69 501 PRO A O 1
ATOM 3801 N N . ARG A 1 502 ? -26.961 -4.738 16.576 1.00 90.50 502 ARG A N 1
ATOM 3802 C CA . ARG A 1 502 ? -27.457 -4.114 15.346 1.00 90.50 502 ARG A CA 1
ATOM 3803 C C . ARG A 1 502 ? -26.671 -2.841 15.058 1.00 90.50 502 ARG A C 1
ATOM 3805 O O . ARG A 1 502 ? -25.943 -2.356 15.924 1.00 90.50 502 ARG A O 1
ATOM 3812 N N . ASP A 1 503 ? -26.830 -2.313 13.854 1.00 91.50 503 ASP A N 1
ATOM 3813 C CA . ASP A 1 503 ? -26.352 -0.968 13.549 1.00 91.50 503 ASP A CA 1
ATOM 3814 C C . ASP A 1 503 ? -27.156 0.062 14.352 1.00 91.50 503 ASP A C 1
ATOM 3816 O O . ASP A 1 503 ? -28.349 -0.127 14.617 1.00 91.50 503 ASP A O 1
ATOM 3820 N N . LEU A 1 504 ? -26.464 1.115 14.785 1.00 91.00 504 LEU A N 1
ATOM 3821 C CA . LEU A 1 504 ? -27.067 2.250 15.471 1.00 91.00 504 LEU A CA 1
ATOM 3822 C C . LEU A 1 504 ? -27.685 3.190 14.441 1.00 91.00 504 LEU A C 1
ATOM 3824 O O . LEU A 1 504 ? -27.055 3.511 13.426 1.00 91.00 504 LEU A O 1
ATOM 3828 N N . GLU A 1 505 ? -28.896 3.646 14.733 1.00 92.69 505 GLU A N 1
ATOM 3829 C CA . GLU A 1 505 ? -29.578 4.660 13.944 1.00 92.69 505 GLU A CA 1
ATOM 3830 C C . GLU A 1 505 ? -28.923 6.035 14.164 1.00 92.69 505 GLU A C 1
ATOM 3832 O O . GLU A 1 505 ? -28.307 6.280 15.211 1.00 92.69 505 GLU A O 1
ATOM 3837 N N . PRO A 1 506 ? -29.021 6.970 13.199 1.00 91.12 506 PRO A N 1
ATOM 3838 C CA . PRO A 1 506 ? -28.390 8.284 13.316 1.00 91.12 506 PRO A CA 1
ATOM 3839 C C . PRO A 1 506 ? -28.779 9.064 14.580 1.00 91.12 506 PRO A C 1
ATOM 3841 O O . PRO A 1 506 ? -27.977 9.843 15.086 1.00 91.12 506 PRO A O 1
ATOM 3844 N N . ASP A 1 507 ? -29.988 8.857 15.103 1.00 94.94 507 ASP A N 1
ATOM 3845 C CA . ASP A 1 507 ? -30.489 9.489 16.322 1.00 94.94 507 ASP A CA 1
ATOM 3846 C C . ASP A 1 507 ? -30.010 8.806 17.615 1.00 94.94 507 ASP A C 1
ATOM 3848 O O . ASP A 1 507 ? -30.226 9.343 18.699 1.00 94.94 507 ASP A O 1
ATOM 3852 N N . GLU A 1 508 ? -29.321 7.669 17.543 1.00 95.31 508 GLU A N 1
ATOM 3853 C CA . GLU A 1 508 ? -28.659 7.017 18.683 1.00 95.31 508 GLU A CA 1
ATOM 3854 C C . GLU A 1 508 ? -27.191 7.433 18.829 1.00 95.31 508 GLU A C 1
ATOM 3856 O O . GLU A 1 508 ? -26.544 7.142 19.844 1.00 95.31 508 GLU A O 1
ATOM 3861 N N . LEU A 1 509 ? -26.670 8.119 17.814 1.00 96.06 509 LEU A N 1
ATOM 3862 C CA . LEU A 1 509 ? -25.300 8.591 17.745 1.00 96.06 509 LEU A CA 1
ATOM 3863 C C . LEU A 1 509 ? -25.191 10.050 18.186 1.00 96.06 509 LEU A C 1
ATOM 3865 O O . LEU A 1 509 ? -26.125 10.843 18.068 1.00 96.06 509 LEU A O 1
ATOM 3869 N N . ASP A 1 510 ? -24.009 10.397 18.675 1.00 97.19 510 ASP A N 1
ATOM 3870 C CA . ASP A 1 510 ? -23.573 11.777 18.845 1.00 97.19 510 ASP A CA 1
ATOM 3871 C C . ASP A 1 510 ? -22.069 11.877 18.580 1.00 97.19 510 ASP A C 1
ATOM 3873 O O . ASP A 1 510 ? -21.349 10.872 18.556 1.00 97.19 510 ASP A O 1
ATOM 3877 N N . PHE A 1 511 ? -21.583 13.090 18.353 1.00 96.00 511 PHE A N 1
ATOM 3878 C CA . PHE A 1 511 ? -20.170 13.344 18.131 1.00 96.00 511 PHE A CA 1
ATOM 3879 C C . PHE A 1 511 ? -19.446 13.589 19.448 1.00 96.00 511 PHE A C 1
ATOM 3881 O O . PHE A 1 511 ? -19.891 14.347 20.305 1.00 96.00 511 PHE A O 1
ATOM 3888 N N . VAL A 1 512 ? -18.262 12.996 19.581 1.00 95.31 512 VAL A N 1
ATOM 3889 C CA . VAL A 1 512 ? -17.338 13.364 20.656 1.00 95.31 512 VAL A CA 1
ATOM 3890 C C . VAL A 1 512 ? -16.890 14.812 20.431 1.00 95.31 512 VAL A C 1
ATOM 3892 O O . VAL A 1 512 ? -16.368 15.124 19.356 1.00 95.31 512 VAL A O 1
ATOM 3895 N N . ALA A 1 513 ? -17.089 15.698 21.411 1.00 89.88 513 ALA A N 1
ATOM 3896 C CA . ALA A 1 513 ? -16.917 17.137 21.219 1.00 89.88 513 ALA A CA 1
ATOM 3897 C C . ALA A 1 513 ? -15.498 17.526 20.769 1.00 89.88 513 ALA A C 1
ATOM 3899 O O . ALA A 1 513 ? -14.491 16.911 21.139 1.00 89.88 513 ALA A O 1
ATOM 3900 N N . ASP A 1 514 ? -15.430 18.567 19.937 1.00 85.62 514 ASP A N 1
ATOM 3901 C CA . ASP A 1 514 ? -14.228 19.016 19.220 1.00 85.62 514 ASP A CA 1
ATOM 3902 C C . ASP A 1 514 ? -13.587 17.929 18.338 1.00 85.62 514 ASP A C 1
ATOM 3904 O O . ASP A 1 514 ? -12.403 17.986 17.994 1.00 85.62 514 ASP A O 1
ATOM 3908 N N . THR A 1 515 ? -14.364 16.914 17.962 1.00 89.12 515 THR A N 1
ATOM 3909 C CA . THR A 1 515 ? -13.999 15.913 16.963 1.00 89.12 515 THR A CA 1
ATOM 3910 C C . THR A 1 515 ? -15.158 15.710 15.985 1.00 89.12 515 THR A C 1
ATOM 3912 O O . THR A 1 515 ? -16.258 16.218 16.176 1.00 89.12 515 THR A O 1
ATOM 3915 N N . LYS A 1 516 ? -14.913 14.953 14.912 1.00 89.94 516 LYS A N 1
ATOM 3916 C CA . LYS A 1 516 ? -15.957 14.487 13.983 1.00 89.94 516 LYS A CA 1
ATOM 3917 C C . LYS A 1 516 ? -16.220 12.989 14.140 1.00 89.94 516 LYS A C 1
ATOM 3919 O O . LYS A 1 516 ? -16.631 12.334 13.188 1.00 89.94 516 LYS A O 1
ATOM 3924 N N . ILE A 1 517 ? -15.898 12.432 15.307 1.00 95.00 517 ILE A N 1
ATOM 3925 C CA . ILE A 1 517 ? -15.973 10.996 15.560 1.00 95.00 517 ILE A CA 1
ATOM 3926 C C . ILE A 1 517 ? -17.325 10.673 16.207 1.00 95.00 517 ILE A C 1
ATOM 3928 O O . ILE A 1 517 ? -17.559 11.121 17.332 1.00 95.00 517 ILE A O 1
ATOM 3932 N N . PRO A 1 518 ? -18.218 9.938 15.516 1.00 96.12 518 PRO A N 1
ATOM 3933 C CA . PRO A 1 518 ? -19.491 9.529 16.090 1.00 96.12 518 PRO A CA 1
ATOM 3934 C C . PRO A 1 518 ? -19.280 8.393 17.093 1.00 96.12 518 PRO A C 1
ATOM 3936 O O . PRO A 1 518 ? -18.409 7.550 16.899 1.00 96.12 518 PRO A O 1
ATOM 3939 N N . MET A 1 519 ? -20.094 8.336 18.137 1.00 96.81 519 MET A N 1
ATOM 3940 C CA . MET A 1 519 ? -20.219 7.222 19.082 1.00 96.81 519 MET A CA 1
ATOM 3941 C C . MET A 1 519 ? -21.680 7.118 19.528 1.00 96.81 519 MET A C 1
ATOM 3943 O O . MET A 1 519 ? -22.473 8.015 19.253 1.00 96.81 519 MET A O 1
ATOM 3947 N N . LYS A 1 520 ? -22.048 6.051 20.240 1.00 95.88 520 LYS A N 1
ATOM 3948 C CA . LYS A 1 520 ? -23.348 5.983 20.920 1.00 95.88 520 LYS A CA 1
ATOM 3949 C C . LYS A 1 520 ? -23.466 7.158 21.898 1.00 95.88 520 LYS A C 1
ATOM 3951 O O . LYS A 1 520 ? -22.488 7.459 22.572 1.00 95.88 520 LYS A O 1
ATOM 3956 N N . LYS A 1 521 ? -24.624 7.818 21.984 1.00 96.00 521 LYS A N 1
ATOM 3957 C CA . LYS A 1 521 ? -24.832 9.072 22.747 1.00 96.00 521 LYS A CA 1
ATOM 3958 C C . LYS A 1 521 ? -24.187 9.118 24.139 1.00 96.00 521 LYS A C 1
ATOM 3960 O O . LYS A 1 521 ? -23.476 10.065 24.466 1.00 96.00 521 LYS A O 1
ATOM 3965 N N . ASP A 1 522 ? -24.412 8.097 24.958 1.00 94.56 522 ASP A N 1
ATOM 3966 C CA . ASP A 1 522 ? -23.849 7.994 26.309 1.00 94.56 522 ASP A CA 1
ATOM 3967 C C . ASP A 1 522 ? -22.320 7.849 26.294 1.00 94.56 522 ASP A C 1
ATOM 3969 O O . ASP A 1 522 ? -21.611 8.551 27.021 1.00 94.56 522 ASP A O 1
ATOM 3973 N N . ALA A 1 523 ? -21.806 6.996 25.410 1.00 96.25 523 ALA A N 1
ATOM 3974 C CA . ALA A 1 523 ? -20.378 6.819 25.198 1.00 96.25 523 ALA A CA 1
ATOM 3975 C C . ALA A 1 523 ? -19.719 8.092 24.633 1.00 96.25 523 ALA A C 1
ATOM 3977 O O . ALA A 1 523 ? -18.627 8.452 25.064 1.00 96.25 523 ALA A O 1
ATOM 3978 N N . ALA A 1 524 ? -20.390 8.814 23.729 1.00 97.00 524 ALA A N 1
ATOM 3979 C CA . ALA A 1 524 ? -19.931 10.076 23.152 1.00 97.00 524 ALA A CA 1
ATOM 3980 C C . ALA A 1 524 ? -19.813 11.174 24.219 1.00 97.00 524 ALA A C 1
ATOM 3982 O O . ALA A 1 524 ? -18.803 11.881 24.280 1.00 97.00 524 ALA A O 1
ATOM 3983 N N . ALA A 1 525 ? -20.810 11.277 25.103 1.00 96.56 525 ALA A N 1
ATOM 3984 C CA . ALA A 1 525 ? -20.795 12.204 26.228 1.00 96.56 525 ALA A CA 1
ATOM 3985 C C . ALA A 1 525 ? -19.637 11.894 27.191 1.00 96.56 525 ALA A C 1
ATOM 3987 O O . ALA A 1 525 ? -18.865 12.785 27.546 1.00 96.56 525 ALA A O 1
ATOM 3988 N N . LYS A 1 526 ? -19.434 10.621 27.553 1.00 97.31 526 LYS A N 1
ATOM 3989 C CA . LYS A 1 526 ? -18.322 10.231 28.435 1.00 97.31 526 LYS A CA 1
ATOM 3990 C C . LYS A 1 526 ? -16.951 10.339 27.777 1.00 97.31 526 LYS A C 1
ATOM 3992 O O . LYS A 1 526 ? -16.001 10.755 28.437 1.00 97.31 526 LYS A O 1
ATOM 3997 N N . ALA A 1 527 ? -16.836 10.056 26.482 1.00 97.31 527 ALA A N 1
ATOM 3998 C CA . ALA A 1 527 ? -15.612 10.307 25.724 1.00 97.31 527 ALA A CA 1
ATOM 3999 C C . ALA A 1 527 ? -15.293 11.809 25.666 1.00 97.31 527 ALA A C 1
ATOM 4001 O O . ALA A 1 527 ? -14.130 12.197 25.776 1.00 97.31 527 ALA A O 1
ATOM 4002 N N . THR A 1 528 ? -16.322 12.652 25.546 1.00 97.38 528 THR A N 1
ATOM 4003 C CA . THR A 1 528 ? -16.200 14.115 25.587 1.00 97.38 528 THR A CA 1
ATOM 4004 C C . THR A 1 528 ? -15.689 14.595 26.942 1.00 97.38 528 THR A C 1
ATOM 4006 O O . THR A 1 528 ? -14.722 15.355 26.995 1.00 97.38 528 THR A O 1
ATOM 4009 N N . GLU A 1 529 ? -16.289 14.133 28.042 1.00 97.62 529 GLU A N 1
ATOM 4010 C CA . GLU A 1 529 ? -15.815 14.424 29.401 1.00 97.62 529 GLU A CA 1
ATOM 4011 C C . GLU A 1 529 ? -14.354 13.981 29.594 1.00 97.62 529 GLU A C 1
ATOM 4013 O O . GLU A 1 529 ? -13.523 14.776 30.040 1.00 97.62 529 GLU A O 1
ATOM 4018 N N . MET A 1 530 ? -14.019 12.750 29.188 1.00 97.56 530 MET A N 1
ATOM 4019 C CA . MET A 1 530 ? -12.671 12.186 29.303 1.00 97.56 530 MET A CA 1
ATOM 4020 C C . MET A 1 530 ? -11.639 12.999 28.515 1.00 97.56 530 MET A C 1
ATOM 4022 O O . MET A 1 530 ? -10.600 13.365 29.062 1.00 97.56 530 MET A O 1
ATOM 4026 N N . LEU A 1 531 ? -11.911 13.317 27.243 1.00 96.81 531 LEU A N 1
ATOM 4027 C CA . LEU A 1 531 ? -11.000 14.116 26.419 1.00 96.81 531 LEU A CA 1
ATOM 4028 C C . LEU A 1 531 ? -10.863 15.547 26.942 1.00 96.81 531 LEU A C 1
ATOM 4030 O O . LEU A 1 531 ? -9.770 16.110 26.889 1.00 96.81 531 LEU A O 1
ATOM 4034 N N . THR A 1 532 ? -11.933 16.132 27.476 1.00 97.00 532 THR A N 1
ATOM 4035 C CA . THR A 1 532 ? -11.909 17.477 28.067 1.00 97.00 532 THR A CA 1
ATOM 4036 C C . THR A 1 532 ? -11.056 17.503 29.336 1.00 97.00 532 THR A C 1
ATOM 4038 O O . THR A 1 532 ? -10.210 18.388 29.503 1.00 97.00 532 THR A O 1
ATOM 4041 N N . ALA A 1 533 ? -11.207 16.502 30.207 1.00 97.62 533 ALA A N 1
ATOM 4042 C CA . ALA A 1 533 ? -10.372 16.329 31.390 1.00 97.62 533 ALA A CA 1
ATOM 4043 C C . ALA A 1 533 ? -8.903 16.077 31.015 1.00 97.62 533 ALA A C 1
ATOM 4045 O O . ALA A 1 533 ? -8.018 16.732 31.566 1.00 97.62 533 ALA A O 1
ATOM 4046 N N . ALA A 1 534 ? -8.640 15.224 30.020 1.00 97.31 534 ALA A N 1
ATOM 4047 C CA . ALA A 1 534 ? -7.292 14.969 29.518 1.00 97.31 534 ALA A CA 1
ATOM 4048 C C . ALA A 1 534 ? -6.651 16.245 28.953 1.00 97.31 534 ALA A C 1
ATOM 4050 O O . ALA A 1 534 ? -5.524 16.576 29.295 1.00 97.31 534 ALA A O 1
ATOM 4051 N N . ARG A 1 535 ? -7.367 17.028 28.137 1.00 97.00 535 ARG A N 1
ATOM 4052 C CA . ARG A 1 535 ? -6.864 18.309 27.602 1.00 97.00 535 ARG A CA 1
ATOM 4053 C C . ARG A 1 535 ? -6.570 19.321 28.712 1.00 97.00 535 ARG A C 1
ATOM 4055 O O . ARG A 1 535 ? -5.586 20.055 28.631 1.00 97.00 535 ARG A O 1
ATOM 4062 N N . THR A 1 536 ? -7.396 19.343 29.755 1.00 97.00 536 THR A N 1
ATOM 4063 C CA . THR A 1 536 ? -7.203 20.213 30.922 1.00 97.00 536 THR A CA 1
ATOM 4064 C C . THR A 1 536 ? -5.960 19.807 31.715 1.00 97.00 536 THR A C 1
ATOM 4066 O O . THR A 1 536 ? -5.121 20.660 32.012 1.00 97.00 536 THR A O 1
ATOM 4069 N N . ALA A 1 537 ? -5.799 18.509 31.988 1.00 97.25 537 ALA A N 1
ATOM 4070 C CA . ALA A 1 537 ? -4.610 17.961 32.633 1.00 97.25 537 ALA A CA 1
ATOM 4071 C C . ALA A 1 537 ? -3.352 18.203 31.793 1.00 97.25 537 ALA A C 1
ATOM 4073 O O . ALA A 1 537 ? -2.368 18.704 32.318 1.00 97.25 537 ALA A O 1
ATOM 4074 N N . LEU A 1 538 ? -3.413 17.982 30.475 1.00 96.69 538 LEU A N 1
ATOM 4075 C CA . LEU A 1 538 ? -2.309 18.260 29.556 1.00 96.69 538 LEU A CA 1
ATOM 4076 C C . LEU A 1 538 ? -1.848 19.712 29.681 1.00 96.69 538 LEU A C 1
ATOM 4078 O O . LEU A 1 538 ? -0.656 19.976 29.790 1.00 96.69 538 LEU A O 1
ATOM 4082 N N . LYS A 1 539 ? -2.783 20.668 29.688 1.00 96.50 539 LYS A N 1
ATOM 4083 C CA . LYS A 1 539 ? -2.453 22.089 29.833 1.00 96.50 539 LYS A CA 1
ATOM 4084 C C . LYS A 1 539 ? -1.759 22.380 31.168 1.00 96.50 539 LYS A C 1
ATOM 4086 O O . LYS A 1 539 ? -0.771 23.113 31.177 1.00 96.50 539 LYS A O 1
ATOM 4091 N N . SER A 1 540 ? -2.268 21.825 32.269 1.00 95.50 540 SER A N 1
ATOM 4092 C CA . SER A 1 540 ? -1.689 22.007 33.607 1.00 95.50 540 SER A CA 1
ATOM 4093 C C . SER A 1 540 ? -0.302 21.371 33.714 1.00 95.50 540 SER A C 1
ATOM 4095 O O . SER A 1 540 ? 0.667 22.047 34.054 1.00 95.50 540 SER A O 1
ATOM 4097 N N . ASP A 1 541 ? -0.182 20.102 33.337 1.00 96.06 541 ASP A N 1
ATOM 4098 C CA . ASP A 1 541 ? 1.049 19.324 33.442 1.00 96.06 541 ASP A CA 1
ATOM 4099 C C . ASP A 1 541 ? 2.138 19.867 32.508 1.00 96.06 541 ASP A C 1
ATOM 4101 O O . ASP A 1 541 ? 3.308 19.909 32.884 1.00 96.06 541 ASP A O 1
ATOM 4105 N N . ARG A 1 542 ? 1.772 20.363 31.314 1.00 95.62 542 ARG A N 1
ATOM 4106 C CA . ARG A 1 542 ? 2.702 21.104 30.446 1.00 95.62 542 ARG A CA 1
ATOM 4107 C C . ARG A 1 542 ? 3.204 22.375 31.118 1.00 95.62 542 ARG A C 1
ATOM 4109 O O . ARG A 1 542 ? 4.391 22.667 31.014 1.00 95.62 542 ARG A O 1
ATOM 4116 N N . ALA A 1 543 ? 2.333 23.137 31.781 1.00 95.19 543 ALA A N 1
ATOM 4117 C CA . ALA A 1 543 ? 2.741 24.360 32.467 1.00 95.19 543 ALA A CA 1
ATOM 4118 C C . ALA A 1 543 ? 3.703 24.060 33.627 1.00 95.19 543 ALA A C 1
ATOM 4120 O O . ALA A 1 543 ? 4.689 24.773 33.805 1.00 95.19 543 ALA A O 1
ATOM 4121 N N . ASP A 1 544 ? 3.462 22.993 34.385 1.00 93.50 544 ASP A N 1
ATOM 4122 C CA . ASP A 1 544 ? 4.342 22.592 35.484 1.00 93.50 544 ASP A CA 1
ATOM 4123 C C . ASP A 1 544 ? 5.665 21.995 34.991 1.00 93.50 544 ASP A C 1
ATOM 4125 O O . ASP A 1 544 ? 6.728 22.342 35.512 1.00 93.50 544 ASP A O 1
ATOM 4129 N N . ALA A 1 545 ? 5.635 21.184 33.930 1.00 94.12 545 ALA A N 1
ATOM 4130 C CA . ALA A 1 545 ? 6.846 20.715 33.264 1.00 94.12 545 ALA A CA 1
ATOM 4131 C C . ALA A 1 545 ? 7.661 21.885 32.692 1.00 94.12 545 ALA A C 1
ATOM 4133 O O . ALA A 1 545 ? 8.883 21.899 32.827 1.00 94.12 545 ALA A O 1
ATOM 4134 N N . GLN A 1 546 ? 7.005 22.906 32.131 1.00 96.38 546 GLN A N 1
ATOM 4135 C CA . GLN A 1 546 ? 7.686 24.100 31.636 1.00 96.38 546 GLN A CA 1
ATOM 4136 C C . GLN A 1 546 ? 8.350 24.886 32.772 1.00 96.38 546 GLN A C 1
ATOM 4138 O O . GLN A 1 546 ? 9.514 25.248 32.647 1.00 96.38 546 GLN A O 1
ATOM 4143 N N . LYS A 1 547 ? 7.686 25.069 33.921 1.00 96.19 547 LYS A N 1
ATOM 4144 C CA . LYS A 1 547 ? 8.327 25.681 35.102 1.00 96.19 547 LYS A CA 1
ATOM 4145 C C . LYS A 1 547 ? 9.558 24.893 35.556 1.00 96.19 547 LYS A C 1
ATOM 4147 O O . LYS A 1 547 ? 10.551 25.492 35.962 1.00 96.19 547 LYS A O 1
ATOM 4152 N N . ALA A 1 548 ? 9.510 23.559 35.496 1.00 94.00 548 ALA A N 1
ATOM 4153 C CA . ALA A 1 548 ? 10.659 22.716 35.821 1.00 94.00 548 ALA A CA 1
ATOM 4154 C C . ALA A 1 548 ? 11.806 22.891 34.811 1.00 94.00 548 ALA A C 1
ATOM 4156 O O . ALA A 1 548 ? 12.969 22.930 35.216 1.00 94.00 548 ALA A O 1
ATOM 4157 N N . VAL A 1 549 ? 11.491 23.048 33.520 1.00 96.12 549 VAL A N 1
ATOM 4158 C CA . VAL A 1 549 ? 12.470 23.401 32.480 1.00 96.12 549 VAL A CA 1
ATOM 4159 C C . VAL A 1 549 ? 13.095 24.762 32.762 1.00 96.12 549 VAL A C 1
ATOM 4161 O O . VAL A 1 549 ? 14.318 24.864 32.744 1.00 96.12 549 VAL A O 1
ATOM 4164 N N . ASP A 1 550 ? 12.289 25.776 33.068 1.00 97.00 550 ASP A N 1
ATOM 4165 C CA . ASP A 1 550 ? 12.765 27.137 33.327 1.00 97.00 550 ASP A CA 1
ATOM 4166 C C . ASP A 1 550 ? 13.664 27.181 34.573 1.00 97.00 550 ASP A C 1
ATOM 4168 O O . ASP A 1 550 ? 14.733 27.792 34.558 1.00 97.00 550 ASP A O 1
ATOM 4172 N N . ALA A 1 551 ? 13.286 26.467 35.639 1.00 96.38 551 ALA A N 1
ATOM 4173 C CA . ALA A 1 551 ? 14.100 26.335 36.845 1.00 96.38 551 ALA A CA 1
ATOM 4174 C C . ALA A 1 551 ? 15.426 25.601 36.574 1.00 96.38 551 ALA A C 1
ATOM 4176 O O . ALA A 1 551 ? 16.482 26.033 37.044 1.00 96.38 551 ALA A O 1
ATOM 4177 N N . ALA A 1 552 ? 15.390 24.513 35.798 1.00 96.62 552 ALA A N 1
ATOM 4178 C CA . ALA A 1 552 ? 16.590 23.773 35.420 1.00 96.62 552 ALA A CA 1
ATOM 4179 C C . ALA A 1 552 ? 17.501 24.585 34.485 1.00 96.62 552 ALA A C 1
ATOM 4181 O O . ALA A 1 552 ? 18.723 24.496 34.599 1.00 96.62 552 ALA A O 1
ATOM 4182 N N . ASP A 1 553 ? 16.936 25.396 33.586 1.00 97.69 553 ASP A N 1
ATOM 4183 C CA . ASP A 1 553 ? 17.710 26.291 32.726 1.00 97.69 553 ASP A CA 1
ATOM 4184 C C . ASP A 1 553 ? 18.356 27.419 33.533 1.00 97.69 553 ASP A C 1
ATOM 4186 O O . ASP A 1 553 ? 19.530 27.715 33.326 1.00 97.69 553 ASP A O 1
ATOM 4190 N N . ALA A 1 554 ? 17.643 28.000 34.501 1.00 97.44 554 ALA A N 1
ATOM 4191 C CA . ALA A 1 554 ? 18.203 29.009 35.396 1.00 97.44 554 ALA A CA 1
ATOM 4192 C C . ALA A 1 554 ? 19.399 28.464 36.201 1.00 97.44 554 ALA A C 1
ATOM 4194 O O . ALA A 1 554 ? 20.447 29.115 36.258 1.00 97.44 554 ALA A O 1
ATOM 4195 N N . ASP A 1 555 ? 19.289 27.253 36.765 1.00 97.44 555 ASP A N 1
ATOM 4196 C CA . ASP A 1 555 ? 20.413 26.596 37.450 1.00 97.44 555 ASP A CA 1
ATOM 4197 C C . ASP A 1 555 ? 21.570 26.311 36.479 1.00 97.44 555 ASP A C 1
ATOM 4199 O O . ASP A 1 555 ? 22.720 26.662 36.749 1.00 97.44 555 ASP A O 1
ATOM 4203 N N . ARG A 1 556 ? 21.274 25.775 35.291 1.00 97.69 556 ARG A N 1
ATOM 4204 C CA . ARG A 1 556 ? 22.267 25.531 34.236 1.00 97.69 556 ARG A CA 1
ATOM 4205 C C . ARG A 1 556 ? 23.024 26.803 33.852 1.00 97.69 556 ARG A C 1
ATOM 4207 O O . ARG A 1 556 ? 24.254 26.787 33.806 1.00 97.69 556 ARG A O 1
ATOM 4214 N N . GLN A 1 557 ? 22.321 27.908 33.611 1.00 97.69 557 GLN A N 1
ATOM 4215 C CA . GLN A 1 557 ? 22.923 29.203 33.289 1.00 97.69 557 GLN A CA 1
ATOM 4216 C C . GLN A 1 557 ? 23.806 29.715 34.437 1.00 97.69 557 GLN A C 1
ATOM 4218 O O . GLN A 1 557 ? 24.921 30.188 34.193 1.00 97.69 557 GLN A O 1
ATOM 4223 N N . LEU A 1 558 ? 23.359 29.562 35.689 1.00 97.88 558 LEU A N 1
ATOM 4224 C CA . LEU A 1 558 ? 24.146 29.914 36.869 1.00 97.88 558 LEU A CA 1
ATOM 4225 C C . LEU A 1 558 ? 25.446 29.098 36.942 1.00 97.88 558 LEU A C 1
ATOM 4227 O O . LEU A 1 558 ? 26.521 29.680 37.097 1.00 97.88 558 LEU A O 1
ATOM 4231 N N . LYS A 1 559 ? 25.388 27.771 36.768 1.00 97.81 559 LYS A N 1
ATOM 4232 C CA . LYS A 1 559 ? 26.582 26.906 36.815 1.00 97.81 559 LYS A CA 1
ATOM 4233 C C . LYS A 1 559 ? 27.548 27.150 35.663 1.00 97.81 559 LYS A C 1
ATOM 4235 O O . LYS A 1 559 ? 28.759 27.124 35.877 1.00 97.81 559 LYS A O 1
ATOM 4240 N N . VAL A 1 560 ? 27.046 27.473 34.472 1.00 97.06 560 VAL A N 1
ATOM 4241 C CA . VAL A 1 560 ? 27.888 27.902 33.344 1.00 97.06 560 VAL A CA 1
ATOM 4242 C C . VAL A 1 560 ? 28.607 29.217 33.662 1.00 97.06 560 VAL A C 1
ATOM 4244 O O . VAL A 1 560 ? 29.803 29.339 33.393 1.00 97.06 560 VAL A O 1
ATOM 4247 N N . LYS A 1 561 ? 27.927 30.184 34.293 1.00 97.69 561 LYS A N 1
ATOM 4248 C CA . LYS A 1 561 ? 28.545 31.448 34.724 1.00 97.69 561 LYS A CA 1
ATOM 4249 C C . LYS A 1 561 ? 29.609 31.231 35.805 1.00 97.69 561 LYS A C 1
ATOM 4251 O O . LYS A 1 561 ? 30.692 31.807 35.713 1.00 97.69 561 LYS A O 1
ATOM 4256 N N . GLU A 1 562 ? 29.336 30.379 36.796 1.00 97.25 562 GLU A N 1
ATOM 4257 C CA . GLU A 1 562 ? 30.313 29.995 37.828 1.00 97.25 562 GLU A CA 1
ATOM 4258 C C . GLU A 1 562 ? 31.557 29.325 37.212 1.00 97.25 562 GLU A C 1
ATOM 4260 O O . GLU A 1 562 ? 32.684 29.658 37.580 1.00 97.25 562 GLU A O 1
ATOM 4265 N N . LEU A 1 563 ? 31.372 28.423 36.241 1.00 97.31 563 LEU A N 1
ATOM 4266 C CA . LEU A 1 563 ? 32.470 27.781 35.511 1.00 97.31 563 LEU A CA 1
ATOM 4267 C C . LEU A 1 563 ? 33.290 28.789 34.694 1.00 97.31 563 LEU A C 1
ATOM 4269 O O . LEU A 1 563 ? 34.521 28.705 34.665 1.00 97.31 563 LEU A O 1
ATOM 4273 N N . ALA A 1 564 ? 32.633 29.752 34.045 1.00 96.94 564 ALA A N 1
ATOM 4274 C CA . ALA A 1 564 ? 33.311 30.808 33.301 1.00 96.94 564 ALA A CA 1
ATOM 4275 C C . ALA A 1 564 ? 34.179 31.680 34.225 1.00 96.94 564 ALA A C 1
ATOM 4277 O O . ALA A 1 564 ? 35.335 31.950 33.898 1.00 96.94 564 ALA A O 1
ATOM 4278 N N . ALA A 1 565 ? 33.663 32.047 35.404 1.00 96.00 565 ALA A N 1
ATOM 4279 C CA . ALA A 1 565 ? 34.413 32.794 36.412 1.00 96.00 565 ALA A CA 1
ATOM 4280 C C . ALA A 1 565 ? 35.617 31.998 36.947 1.00 96.00 565 ALA A C 1
ATOM 4282 O O . ALA A 1 565 ? 36.728 32.524 36.980 1.00 96.00 565 ALA A O 1
ATOM 4283 N N . ALA A 1 566 ? 35.434 30.714 37.279 1.00 95.19 566 ALA A N 1
ATOM 4284 C CA . ALA A 1 566 ? 36.533 29.841 37.705 1.00 95.19 566 ALA A CA 1
ATOM 4285 C C . ALA A 1 566 ? 37.602 29.689 36.607 1.00 95.19 566 ALA A C 1
ATOM 4287 O O . ALA A 1 566 ? 38.799 29.743 36.873 1.00 95.19 566 ALA A O 1
ATOM 4288 N N . THR A 1 567 ? 37.178 29.579 35.345 1.00 95.50 567 THR A N 1
ATOM 4289 C CA . THR A 1 567 ? 38.087 29.517 34.192 1.00 95.50 567 THR A CA 1
ATOM 4290 C C . THR A 1 567 ? 38.871 30.818 34.009 1.00 95.50 567 THR A C 1
ATOM 4292 O O . THR A 1 567 ? 40.055 30.776 33.678 1.00 95.50 567 THR A O 1
ATOM 4295 N N . ALA A 1 568 ? 38.241 31.975 34.230 1.00 95.00 568 ALA A N 1
ATOM 4296 C CA . ALA A 1 568 ? 38.919 33.267 34.191 1.00 95.00 568 ALA A CA 1
ATOM 4297 C C . ALA A 1 568 ? 39.938 33.416 35.334 1.00 95.00 568 ALA A C 1
ATOM 4299 O O . ALA A 1 568 ? 41.047 33.883 35.087 1.00 95.00 568 ALA A O 1
ATOM 4300 N N . ALA A 1 569 ? 39.605 32.960 36.547 1.00 93.31 569 ALA A N 1
ATOM 4301 C CA . ALA A 1 569 ? 40.512 32.980 37.695 1.00 93.31 569 ALA A CA 1
ATOM 4302 C C . ALA A 1 569 ? 41.773 32.132 37.453 1.00 93.31 569 ALA A C 1
ATOM 4304 O O . ALA A 1 569 ? 42.882 32.618 37.663 1.00 93.31 569 ALA A O 1
ATOM 4305 N N . VAL A 1 570 ? 41.618 30.912 36.916 1.00 93.50 570 VAL A N 1
ATOM 4306 C CA . VAL A 1 570 ? 42.756 30.064 36.506 1.00 93.50 570 VAL A CA 1
ATOM 4307 C C . VAL A 1 570 ? 43.650 30.791 35.496 1.00 93.50 570 VAL A C 1
ATOM 4309 O O . VAL A 1 570 ? 44.868 30.774 35.636 1.00 93.50 570 VAL A O 1
ATOM 4312 N N . LYS A 1 571 ? 43.064 31.467 34.496 1.00 92.38 571 LYS A N 1
ATOM 4313 C CA . LYS A 1 571 ? 43.822 32.208 33.468 1.00 92.38 571 LYS A CA 1
ATOM 4314 C C . LYS A 1 571 ? 44.559 33.436 34.011 1.00 92.38 571 LYS A C 1
ATOM 4316 O O . LYS A 1 571 ? 45.568 33.826 33.433 1.00 92.38 571 LYS A O 1
ATOM 4321 N N . ALA A 1 572 ? 44.033 34.073 35.055 1.00 91.62 572 ALA A N 1
ATOM 4322 C CA . ALA A 1 572 ? 44.600 35.293 35.624 1.00 91.62 572 ALA A CA 1
ATOM 4323 C C . ALA A 1 572 ? 45.723 35.026 36.642 1.00 91.62 572 ALA A C 1
ATOM 4325 O O . ALA A 1 572 ? 46.536 35.920 36.890 1.00 91.62 572 ALA A O 1
ATOM 4326 N N . SER A 1 573 ? 45.776 33.827 37.234 1.00 89.50 573 SER A N 1
ATOM 4327 C CA . SER A 1 573 ? 46.778 33.496 38.250 1.00 89.50 573 SER A CA 1
ATOM 4328 C C . SER A 1 573 ? 48.183 33.357 37.657 1.00 89.50 573 SER A C 1
ATOM 4330 O O . SER A 1 573 ? 48.380 32.746 36.608 1.00 89.50 573 SER A O 1
ATOM 4332 N N . LYS A 1 574 ? 49.174 33.910 38.363 1.00 88.50 574 LYS A N 1
ATOM 4333 C CA . LYS A 1 574 ? 50.610 33.798 38.044 1.00 88.50 574 LYS A CA 1
ATOM 4334 C C . LYS A 1 574 ? 51.388 32.974 39.080 1.00 88.50 574 LYS A C 1
ATOM 4336 O O . LYS A 1 574 ? 52.584 32.765 38.902 1.00 88.50 574 LYS A O 1
ATOM 4341 N N . ASN A 1 575 ? 50.727 32.536 40.154 1.00 89.50 575 ASN A N 1
ATOM 4342 C CA . ASN A 1 575 ? 51.315 31.747 41.234 1.00 89.50 575 ASN A CA 1
ATOM 4343 C C . ASN A 1 575 ? 51.024 30.257 41.006 1.00 89.50 575 ASN A C 1
ATOM 4345 O O . ASN A 1 575 ? 49.874 29.878 40.786 1.00 89.50 575 ASN A O 1
ATOM 4349 N N . ALA A 1 576 ? 52.068 29.427 41.055 1.00 77.50 576 ALA A N 1
ATOM 4350 C CA . ALA A 1 576 ? 51.987 27.995 40.788 1.00 77.50 576 ALA A CA 1
ATOM 4351 C C . ALA A 1 576 ? 51.114 27.235 41.805 1.00 77.50 576 ALA A C 1
ATOM 4353 O O . ALA A 1 576 ? 50.353 26.359 41.395 1.00 77.50 576 ALA A O 1
ATOM 4354 N N . ASP A 1 577 ? 51.164 27.599 43.090 1.00 79.81 577 ASP A N 1
ATOM 4355 C CA . ASP A 1 577 ? 50.397 26.910 44.139 1.00 79.81 577 ASP A CA 1
ATOM 4356 C C . ASP A 1 577 ? 48.903 27.266 44.066 1.00 79.81 577 ASP A C 1
ATOM 4358 O O . ASP A 1 577 ? 48.036 26.391 44.143 1.00 79.81 577 ASP A O 1
ATOM 4362 N N . ASP A 1 578 ? 48.589 28.537 43.791 1.00 85.12 578 ASP A N 1
ATOM 4363 C CA . ASP A 1 578 ? 47.211 28.997 43.573 1.00 85.12 578 ASP A CA 1
ATOM 4364 C C . ASP A 1 578 ? 46.592 28.346 42.328 1.00 85.12 578 ASP A C 1
ATOM 4366 O O . ASP A 1 578 ? 45.387 28.091 42.278 1.00 85.12 578 ASP A O 1
ATOM 4370 N N . LEU A 1 579 ? 47.406 28.055 41.309 1.00 88.50 579 LEU A N 1
ATOM 4371 C CA . LEU A 1 579 ? 46.940 27.484 40.049 1.00 88.50 579 LEU A CA 1
ATOM 4372 C C . LEU A 1 579 ? 46.392 26.062 40.226 1.00 88.50 579 LEU A C 1
ATOM 4374 O O . LEU A 1 579 ? 45.396 25.724 39.587 1.00 88.50 579 LEU A O 1
ATOM 4378 N N . VAL A 1 580 ? 46.973 25.256 41.124 1.00 89.56 580 VAL A N 1
ATOM 4379 C CA . VAL A 1 580 ? 46.470 23.907 41.445 1.00 89.56 580 VAL A CA 1
ATOM 4380 C C . VAL A 1 580 ? 45.096 23.990 42.114 1.00 89.56 580 VAL A C 1
ATOM 4382 O O . VAL A 1 580 ? 44.141 23.375 41.640 1.00 89.56 580 VAL A O 1
ATOM 4385 N N . ALA A 1 581 ? 44.959 24.819 43.153 1.00 90.88 581 ALA A N 1
ATOM 4386 C CA . ALA A 1 581 ? 43.691 24.989 43.863 1.00 90.88 581 ALA A CA 1
ATOM 4387 C C . ALA A 1 581 ? 42.584 25.568 42.959 1.00 90.88 581 ALA A C 1
ATOM 4389 O O . ALA A 1 581 ? 41.441 25.105 42.984 1.00 90.88 581 ALA A O 1
ATOM 4390 N N . LEU A 1 582 ? 42.915 26.553 42.115 1.00 93.31 582 LEU A N 1
ATOM 4391 C CA . LEU A 1 582 ? 41.980 27.127 41.143 1.00 93.31 582 LEU A CA 1
ATOM 4392 C C . LEU A 1 582 ? 41.577 26.113 40.062 1.00 93.31 582 LEU A C 1
ATOM 4394 O O . LEU A 1 582 ? 40.425 26.110 39.619 1.00 93.31 582 LEU A O 1
ATOM 4398 N N . GLN A 1 583 ? 42.492 25.231 39.651 1.00 94.00 583 GLN A N 1
ATOM 4399 C CA . GLN A 1 583 ? 42.197 24.173 38.689 1.00 94.00 583 GLN A CA 1
ATOM 4400 C C . GLN A 1 583 ? 41.231 23.132 39.271 1.00 94.00 583 GLN A C 1
ATOM 4402 O O . GLN A 1 583 ? 40.288 22.732 38.583 1.00 94.00 583 GLN A O 1
ATOM 4407 N N . ASP A 1 584 ? 41.395 22.746 40.537 1.00 92.75 584 ASP A N 1
ATOM 4408 C CA . ASP A 1 584 ? 40.462 21.847 41.225 1.00 92.75 584 ASP A CA 1
ATOM 4409 C C . ASP A 1 584 ? 39.073 22.477 41.381 1.00 92.75 584 ASP A C 1
ATOM 4411 O O . ASP A 1 584 ? 38.056 21.836 41.098 1.00 92.75 584 ASP A O 1
ATOM 4415 N N . GLN A 1 585 ? 39.013 23.767 41.729 1.00 93.75 585 GLN A N 1
ATOM 4416 C CA . GLN A 1 585 ? 37.754 24.514 41.758 1.00 93.75 585 GLN A CA 1
ATOM 4417 C C . GLN A 1 585 ? 37.087 24.553 40.379 1.00 93.75 585 GLN A C 1
ATOM 4419 O O . GLN A 1 585 ? 35.886 24.292 40.275 1.00 93.75 585 GLN A O 1
ATOM 4424 N N . LYS A 1 586 ? 37.845 24.821 39.306 1.00 96.69 586 LYS A N 1
ATOM 4425 C CA . LYS A 1 586 ? 37.328 24.775 37.931 1.00 96.69 586 LYS A CA 1
ATOM 4426 C C . LYS A 1 586 ? 36.753 23.396 37.605 1.00 96.69 586 LYS A C 1
ATOM 4428 O O . LYS A 1 586 ? 35.635 23.324 37.100 1.00 96.69 586 LYS A O 1
ATOM 4433 N N . ASN A 1 587 ? 37.475 22.319 37.911 1.00 95.12 587 ASN A N 1
ATOM 4434 C CA . ASN A 1 587 ? 37.029 20.949 37.640 1.00 95.12 587 ASN A CA 1
ATOM 4435 C C . ASN A 1 587 ? 35.727 20.619 38.393 1.00 95.12 587 ASN A C 1
ATOM 4437 O O . ASN A 1 587 ? 34.803 20.041 37.818 1.00 95.12 587 ASN A O 1
ATOM 4441 N N . ALA A 1 588 ? 35.606 21.045 39.655 1.00 95.38 588 ALA A N 1
ATOM 4442 C CA . ALA A 1 588 ? 34.376 20.891 40.428 1.00 95.38 588 ALA A CA 1
ATOM 4443 C C . ALA A 1 588 ? 33.200 21.669 39.805 1.00 95.38 588 ALA A C 1
ATOM 4445 O O . ALA A 1 588 ? 32.094 21.136 39.686 1.00 95.38 588 ALA A O 1
ATOM 4446 N N . LYS A 1 589 ? 33.427 22.910 39.348 1.00 97.06 589 LYS A N 1
ATOM 4447 C CA . LYS A 1 589 ? 32.402 23.701 38.641 1.00 97.06 589 LYS A CA 1
ATOM 4448 C C . LYS A 1 589 ? 32.015 23.092 37.295 1.00 97.06 589 LYS A C 1
ATOM 4450 O O . LYS A 1 589 ? 30.846 23.141 36.926 1.00 97.06 589 LYS A O 1
ATOM 4455 N N . GLU A 1 590 ? 32.955 22.475 36.590 1.00 96.81 590 GLU A N 1
ATOM 4456 C CA . GLU A 1 590 ? 32.715 21.786 35.319 1.00 96.81 590 GLU A CA 1
ATOM 4457 C C . GLU A 1 590 ? 31.819 20.552 35.501 1.00 96.81 590 GLU A C 1
ATOM 4459 O O . GLU A 1 590 ? 30.867 20.348 34.739 1.00 96.81 590 GLU A O 1
ATOM 4464 N N . ALA A 1 591 ? 32.045 19.779 36.569 1.00 94.88 591 ALA A N 1
ATOM 4465 C CA . ALA A 1 591 ? 31.175 18.669 36.948 1.00 94.88 591 ALA A CA 1
ATOM 4466 C C . ALA A 1 591 ? 29.750 19.142 37.294 1.00 94.88 591 ALA A C 1
ATOM 4468 O O . ALA A 1 591 ? 28.777 18.546 36.827 1.00 94.88 591 ALA A O 1
ATOM 4469 N N . LEU A 1 592 ? 29.616 20.240 38.051 1.00 96.38 592 LEU A N 1
ATOM 4470 C CA . LEU A 1 592 ? 28.313 20.828 38.390 1.00 96.38 592 LEU A CA 1
ATOM 4471 C C . LEU A 1 592 ? 27.575 21.365 37.158 1.00 96.38 592 LEU A C 1
ATOM 4473 O O . LEU A 1 592 ? 26.387 21.096 37.002 1.00 96.38 592 LEU A O 1
ATOM 4477 N N . ALA A 1 593 ? 28.265 22.064 36.254 1.00 96.44 593 ALA A N 1
ATOM 4478 C CA . ALA A 1 593 ? 27.674 22.545 35.004 1.00 96.44 593 ALA A CA 1
ATOM 4479 C C . ALA A 1 593 ? 27.203 21.381 34.115 1.00 96.44 593 ALA A C 1
ATOM 4481 O O . ALA A 1 593 ? 26.115 21.432 33.545 1.00 96.44 593 ALA A O 1
ATOM 4482 N N . THR A 1 594 ? 27.980 20.295 34.053 1.00 95.12 594 THR A N 1
ATOM 4483 C CA . THR A 1 594 ? 27.599 19.076 33.325 1.00 95.12 594 THR A CA 1
ATOM 4484 C C . THR A 1 594 ? 26.367 18.405 33.936 1.00 95.12 594 THR A C 1
ATOM 4486 O O . THR A 1 594 ? 25.491 17.944 33.203 1.00 95.12 594 THR A O 1
ATOM 4489 N N . ALA A 1 595 ? 26.278 18.347 35.268 1.00 92.88 595 ALA A N 1
ATOM 4490 C CA . ALA A 1 595 ? 25.108 17.813 35.959 1.00 92.88 595 ALA A CA 1
ATOM 4491 C C . ALA A 1 595 ? 23.860 18.678 35.707 1.00 92.88 595 ALA A C 1
ATOM 4493 O O . ALA A 1 595 ? 22.812 18.139 35.357 1.00 92.88 595 ALA A O 1
ATOM 4494 N N . ALA A 1 596 ? 23.982 20.007 35.789 1.00 93.69 596 ALA A N 1
ATOM 4495 C CA . ALA A 1 596 ? 22.882 20.932 35.515 1.00 93.69 596 ALA A CA 1
ATOM 4496 C C . ALA A 1 596 ? 22.394 20.850 34.054 1.00 93.69 596 ALA A C 1
ATOM 4498 O O . ALA A 1 596 ? 21.193 20.817 33.799 1.00 93.69 596 ALA A O 1
ATOM 4499 N N . GLU A 1 597 ? 23.307 20.710 33.085 1.00 95.56 597 GLU A N 1
ATOM 4500 C CA . GLU A 1 597 ? 22.974 20.455 31.675 1.00 95.56 597 GLU A CA 1
ATOM 4501 C C . GLU A 1 597 ? 22.189 19.142 31.492 1.00 95.56 597 GLU A C 1
ATOM 4503 O O . GLU A 1 597 ? 21.249 19.082 30.698 1.00 95.56 597 GLU A O 1
ATOM 4508 N N . GLN A 1 598 ? 22.548 18.081 32.224 1.00 91.94 598 GLN A N 1
ATOM 4509 C CA . GLN A 1 598 ? 21.807 16.814 32.195 1.00 91.94 598 GLN A CA 1
ATOM 4510 C C . GLN A 1 598 ? 20.405 16.963 32.795 1.00 91.94 598 GLN A C 1
ATOM 4512 O O . GLN A 1 598 ? 19.452 16.448 32.210 1.00 91.94 598 GLN A O 1
ATOM 4517 N N . THR A 1 599 ? 20.265 17.693 33.903 1.00 93.81 599 THR A N 1
ATOM 4518 C CA . THR A 1 599 ? 18.965 17.999 34.522 1.00 93.81 599 THR A CA 1
ATOM 4519 C C . THR A 1 599 ? 18.077 18.809 33.581 1.00 93.81 599 THR A C 1
ATOM 4521 O O . THR A 1 599 ? 16.924 18.441 33.371 1.00 93.81 599 THR A O 1
ATOM 4524 N N . TYR A 1 600 ? 18.617 19.851 32.944 1.00 94.56 600 TYR A N 1
ATOM 4525 C CA . TYR A 1 600 ? 17.899 20.644 31.943 1.00 94.56 600 TYR A CA 1
ATOM 4526 C C . TYR A 1 600 ? 17.425 19.787 30.762 1.00 94.56 600 TYR A C 1
ATOM 4528 O O . TYR A 1 600 ? 16.252 19.828 30.389 1.00 94.56 600 TYR A O 1
ATOM 4536 N N . LYS A 1 601 ? 18.305 18.940 30.209 1.00 90.88 601 LYS A N 1
ATOM 4537 C CA . LYS A 1 601 ? 17.939 17.997 29.139 1.00 90.88 601 LYS A CA 1
ATOM 4538 C C . LYS A 1 601 ? 16.854 17.014 29.573 1.00 90.88 601 LYS A C 1
ATOM 4540 O O . LYS A 1 601 ? 15.958 16.726 28.786 1.00 90.88 601 LYS A O 1
ATOM 4545 N N . ALA A 1 602 ? 16.931 16.490 30.795 1.00 85.81 602 ALA A N 1
ATOM 4546 C CA . ALA A 1 602 ? 15.924 15.578 31.327 1.00 85.81 602 ALA A CA 1
ATOM 4547 C C . ALA A 1 602 ? 14.563 16.272 31.491 1.00 85.81 602 ALA A C 1
ATOM 4549 O O . ALA A 1 602 ? 13.560 15.722 31.046 1.00 85.81 602 ALA A O 1
ATOM 4550 N N . ALA A 1 603 ? 14.538 17.490 32.045 1.00 87.19 603 ALA A N 1
ATOM 4551 C CA . ALA A 1 603 ? 13.318 18.283 32.195 1.00 87.19 603 ALA A CA 1
ATOM 4552 C C . ALA A 1 603 ? 12.672 18.595 30.836 1.00 87.19 603 ALA A C 1
ATOM 4554 O O . ALA A 1 603 ? 11.467 18.430 30.668 1.00 87.19 603 ALA A O 1
ATOM 4555 N N . ARG A 1 604 ? 13.479 18.974 29.836 1.00 89.69 604 ARG A N 1
ATOM 4556 C CA . ARG A 1 604 ? 12.999 19.281 28.480 1.00 89.69 604 ARG A CA 1
ATOM 4557 C C . ARG A 1 604 ? 12.441 18.061 27.743 1.00 89.69 604 ARG A C 1
ATOM 4559 O O . ARG A 1 604 ? 11.564 18.216 26.904 1.00 89.69 604 ARG A O 1
ATOM 4566 N N . ASN A 1 605 ? 12.944 16.868 28.055 1.00 86.56 605 ASN A N 1
ATOM 4567 C CA . ASN A 1 605 ? 12.493 15.607 27.464 1.00 86.56 605 ASN A CA 1
ATOM 4568 C C . ASN A 1 605 ? 11.284 14.991 28.192 1.00 86.56 605 ASN A C 1
ATOM 4570 O O . ASN A 1 605 ? 10.966 13.821 27.963 1.00 86.56 605 ASN A O 1
ATOM 4574 N N . ALA A 1 606 ? 10.628 15.725 29.098 1.00 91.00 606 ALA A N 1
ATOM 4575 C CA . ALA A 1 606 ? 9.390 15.263 29.712 1.00 91.00 606 ALA A CA 1
ATOM 4576 C C . ALA A 1 606 ? 8.316 15.044 28.630 1.00 91.00 606 ALA A C 1
ATOM 4578 O O . ALA A 1 606 ? 7.978 15.968 27.893 1.00 91.00 606 ALA A O 1
ATOM 4579 N N . ASP A 1 607 ? 7.749 13.834 28.550 1.00 93.50 607 ASP A N 1
ATOM 4580 C CA . ASP A 1 607 ? 6.865 13.431 27.440 1.00 93.50 607 ASP A CA 1
ATOM 4581 C C . ASP A 1 607 ? 5.659 14.364 27.237 1.00 93.50 607 ASP A C 1
ATOM 4583 O O . ASP A 1 607 ? 5.247 14.635 26.107 1.00 93.50 607 ASP A O 1
ATOM 4587 N N . VAL A 1 608 ? 5.136 14.916 28.333 1.00 95.06 608 VAL A N 1
ATOM 4588 C CA . VAL A 1 608 ? 4.009 15.854 28.326 1.00 95.06 608 VAL A CA 1
ATOM 4589 C C . VAL A 1 608 ? 4.285 17.108 27.486 1.00 95.06 608 VAL A C 1
ATOM 4591 O O . VAL A 1 608 ? 3.388 17.603 26.801 1.00 95.06 608 VAL A O 1
ATOM 4594 N N . LEU A 1 609 ? 5.538 17.579 27.449 1.00 94.62 609 LEU A N 1
ATOM 4595 C CA . LEU A 1 609 ? 5.953 18.723 26.631 1.00 94.62 609 LEU A CA 1
ATOM 4596 C C . LEU A 1 609 ? 5.925 18.399 25.135 1.00 94.62 609 LEU A C 1
ATOM 4598 O O . LEU A 1 609 ? 5.725 19.297 24.322 1.00 94.62 609 LEU A O 1
ATOM 4602 N N . HIS A 1 610 ? 6.015 17.124 24.764 1.00 94.12 610 HIS A N 1
ATOM 4603 C CA . HIS A 1 610 ? 5.964 16.695 23.370 1.00 94.12 610 HIS A CA 1
ATOM 4604 C C . HIS A 1 610 ? 4.544 16.433 22.862 1.00 94.12 610 HIS A C 1
ATOM 4606 O O . HIS A 1 610 ? 4.384 16.199 21.669 1.00 94.12 610 HIS A O 1
ATOM 4612 N N . THR A 1 611 ? 3.516 16.483 23.719 1.00 94.69 611 THR A N 1
ATOM 4613 C CA . THR A 1 611 ? 2.107 16.288 23.329 1.00 94.69 611 THR A CA 1
ATOM 4614 C C . THR A 1 611 ? 1.407 17.630 23.138 1.00 94.69 611 THR A C 1
ATOM 4616 O O . THR A 1 611 ? 1.137 18.330 24.112 1.00 94.69 611 THR A O 1
ATOM 4619 N N . THR A 1 612 ? 1.123 18.015 21.893 1.00 91.62 612 THR A N 1
ATOM 4620 C CA . THR A 1 612 ? 0.594 19.346 21.542 1.00 91.62 612 THR A CA 1
ATOM 4621 C C . THR A 1 612 ? -0.930 19.399 21.497 1.00 91.62 612 THR A C 1
ATOM 4623 O O . THR A 1 612 ? -1.507 20.433 21.827 1.00 91.62 612 THR A O 1
ATOM 4626 N N . ALA A 1 613 ? -1.590 18.303 21.119 1.00 92.06 613 ALA A N 1
ATOM 4627 C CA . ALA A 1 613 ? -3.047 18.225 21.053 1.00 92.06 613 ALA A CA 1
ATOM 4628 C C . ALA A 1 613 ? -3.550 16.790 21.263 1.00 92.06 613 ALA A C 1
ATOM 4630 O O . ALA A 1 613 ? -2.815 15.826 21.057 1.00 92.06 613 ALA A O 1
ATOM 4631 N N . LEU A 1 614 ? -4.824 16.650 21.638 1.00 95.06 614 LEU A N 1
ATOM 4632 C CA . LEU A 1 614 ? -5.494 15.363 21.862 1.00 95.06 614 LEU A CA 1
ATOM 4633 C C . LEU A 1 614 ? -6.781 15.277 21.037 1.00 95.06 614 LEU A C 1
ATOM 4635 O O . LEU A 1 614 ? -7.557 16.238 20.983 1.00 95.06 614 LEU A O 1
ATOM 4639 N N . GLY A 1 615 ? -7.053 14.108 20.459 1.00 93.56 615 GLY A N 1
ATOM 4640 C CA . GLY A 1 615 ? -8.286 13.853 19.718 1.00 93.56 615 GLY A CA 1
ATOM 4641 C C . GLY A 1 615 ? -8.593 12.369 19.550 1.00 93.56 615 GLY A C 1
ATOM 4642 O O . GLY A 1 615 ? -8.052 11.523 20.256 1.00 93.56 615 GLY A O 1
ATOM 4643 N N . ALA A 1 616 ? -9.452 12.061 18.582 1.00 94.38 616 ALA A N 1
ATOM 4644 C CA . ALA A 1 616 ? -9.852 10.701 18.241 1.00 94.38 616 ALA A CA 1
ATOM 4645 C C . ALA A 1 616 ? -9.709 10.435 16.734 1.00 94.38 616 ALA A C 1
ATOM 4647 O O . ALA A 1 616 ? -9.660 11.363 15.921 1.00 94.38 616 ALA A O 1
ATOM 4648 N N . THR A 1 617 ? -9.591 9.157 16.379 1.00 91.38 617 THR A N 1
ATOM 4649 C CA . THR A 1 617 ? -9.393 8.657 15.007 1.00 91.38 617 THR A CA 1
ATOM 4650 C C . THR A 1 617 ? -10.534 7.777 14.522 1.00 91.38 617 THR A C 1
ATOM 4652 O O . THR A 1 617 ? -10.792 7.749 13.322 1.00 91.38 617 THR A O 1
ATOM 4655 N N . SER A 1 618 ? -11.215 7.078 15.429 1.00 91.56 618 SER A N 1
ATOM 4656 C CA . SER A 1 618 ? -12.294 6.146 15.107 1.00 91.56 618 SER A CA 1
ATOM 4657 C C . SER A 1 618 ? -13.256 6.027 16.289 1.00 91.56 618 SER A C 1
ATOM 4659 O O . SER A 1 618 ? -12.842 6.176 17.439 1.00 91.56 618 SER A O 1
ATOM 4661 N N . GLY A 1 619 ? -14.527 5.762 15.986 1.00 93.50 619 GLY A N 1
ATOM 4662 C CA . GLY A 1 619 ? -15.634 5.611 16.932 1.00 93.50 619 GLY A CA 1
ATOM 4663 C C . GLY A 1 619 ? -16.629 4.581 16.399 1.00 93.50 619 GLY A C 1
ATOM 4664 O O . GLY A 1 619 ? -16.237 3.442 16.147 1.00 93.50 619 GLY A O 1
ATOM 4665 N N . TYR A 1 620 ? -17.883 4.974 16.173 1.00 94.56 620 TYR A N 1
ATOM 4666 C CA . TYR A 1 620 ? -18.913 4.125 15.580 1.00 94.56 620 TYR A CA 1
ATOM 4667 C C . TYR A 1 620 ? -18.540 3.632 14.173 1.00 94.56 620 TYR A C 1
ATOM 4669 O O . TYR A 1 620 ? -18.059 4.402 13.336 1.00 94.56 620 TYR A O 1
ATOM 4677 N N . ARG A 1 621 ? -18.802 2.346 13.907 1.00 91.25 621 ARG A N 1
ATOM 4678 C CA . ARG A 1 621 ? -18.582 1.689 12.613 1.00 91.25 621 ARG A CA 1
ATOM 4679 C C . ARG A 1 621 ? -19.704 0.705 12.271 1.00 91.25 621 ARG A C 1
ATOM 4681 O O . ARG A 1 621 ? -19.782 -0.336 12.903 1.00 91.25 621 ARG A O 1
ATOM 4688 N N . ALA A 1 622 ? -20.476 0.961 11.216 1.00 88.62 622 ALA A N 1
ATOM 4689 C CA . ALA A 1 622 ? -21.557 0.067 10.779 1.00 88.62 622 ALA A CA 1
ATOM 4690 C C . ALA A 1 622 ? -21.086 -1.349 10.366 1.00 88.62 622 ALA A C 1
ATOM 4692 O O . ALA A 1 622 ? -19.950 -1.529 9.908 1.00 88.62 622 ALA A O 1
ATOM 4693 N N . MET A 1 623 ? -21.991 -2.335 10.450 1.00 88.25 623 MET A N 1
ATOM 4694 C CA . MET A 1 623 ? -21.782 -3.750 10.104 1.00 88.25 623 MET A CA 1
ATOM 4695 C C . MET A 1 623 ? -21.182 -3.928 8.719 1.00 88.25 623 MET A C 1
ATOM 4697 O O . MET A 1 623 ? -20.210 -4.663 8.567 1.00 88.25 623 MET A O 1
ATOM 4701 N N . ALA A 1 624 ? -21.729 -3.233 7.719 1.00 78.56 624 ALA A N 1
ATOM 4702 C CA . ALA A 1 624 ? -21.271 -3.349 6.338 1.00 78.56 624 ALA A CA 1
ATOM 4703 C C . ALA A 1 624 ? -19.796 -2.942 6.187 1.00 78.56 624 ALA A C 1
ATOM 4705 O O . ALA A 1 624 ? -19.028 -3.628 5.515 1.00 78.56 624 ALA A O 1
ATOM 4706 N N . HIS A 1 625 ? -19.373 -1.868 6.865 1.00 78.06 625 HIS A N 1
ATOM 4707 C CA . HIS A 1 625 ? -17.970 -1.453 6.840 1.00 78.06 625 HIS A CA 1
ATOM 4708 C C . HIS A 1 625 ? -17.078 -2.413 7.644 1.00 78.06 625 HIS A C 1
ATOM 4710 O O . HIS A 1 625 ? -15.944 -2.688 7.259 1.00 78.06 625 HIS A O 1
ATOM 4716 N N . GLN A 1 626 ? -17.580 -2.974 8.749 1.00 87.88 626 GLN A N 1
ATOM 4717 C CA . GLN A 1 626 ? -16.850 -4.002 9.493 1.00 87.88 626 GLN A CA 1
ATOM 4718 C C . GLN A 1 626 ? -16.669 -5.291 8.669 1.00 87.88 626 GLN A C 1
ATOM 4720 O O . GLN A 1 626 ? -15.604 -5.903 8.729 1.00 87.88 626 GLN A O 1
ATOM 4725 N N . GLU A 1 627 ? -17.672 -5.690 7.884 1.00 84.88 627 GLU A N 1
ATOM 4726 C CA . GLU A 1 627 ? -17.596 -6.842 6.980 1.00 84.88 627 GLU A CA 1
ATOM 4727 C C . GLU A 1 627 ? -16.580 -6.606 5.859 1.00 84.88 627 GLU A C 1
ATOM 4729 O O . GLU A 1 627 ? -15.766 -7.484 5.579 1.00 84.88 627 GLU A O 1
ATOM 4734 N N . GLU A 1 628 ? -16.579 -5.412 5.262 1.00 75.94 628 GLU A N 1
ATOM 4735 C CA . GLU A 1 628 ? -15.591 -5.005 4.259 1.00 75.94 628 GLU A CA 1
ATOM 4736 C C . GLU A 1 628 ? -14.156 -5.153 4.790 1.00 75.94 628 GLU A C 1
ATOM 4738 O O . GLU A 1 628 ? -13.318 -5.782 4.140 1.00 75.94 628 GLU A O 1
ATOM 4743 N N . LEU A 1 629 ? -13.886 -4.656 6.004 1.00 78.00 629 LEU A N 1
ATOM 4744 C CA . LEU A 1 629 ? -12.581 -4.807 6.654 1.00 78.00 629 LEU A CA 1
ATOM 4745 C C . LEU A 1 629 ? -12.235 -6.276 6.911 1.00 78.00 629 LEU A C 1
ATOM 4747 O O . LEU A 1 629 ? -11.125 -6.711 6.607 1.00 78.00 629 LEU A O 1
ATOM 4751 N N . TRP A 1 630 ? -13.180 -7.054 7.447 1.00 88.62 630 TRP A N 1
ATOM 4752 C CA . TRP A 1 630 ? -12.968 -8.474 7.730 1.00 88.62 630 TRP A CA 1
ATOM 4753 C C . TRP A 1 630 ? -12.582 -9.242 6.459 1.00 88.62 630 TRP A C 1
ATOM 4755 O O . TRP A 1 630 ? -11.586 -9.968 6.442 1.00 88.62 630 TRP A O 1
ATOM 4765 N N . ARG A 1 631 ? -13.325 -9.025 5.365 1.00 85.94 631 ARG A N 1
ATOM 4766 C CA . ARG A 1 631 ? -13.070 -9.647 4.057 1.00 85.94 631 ARG A CA 1
ATOM 4767 C C . ARG A 1 631 ? -11.746 -9.186 3.456 1.00 85.94 631 ARG A C 1
ATOM 4769 O O . ARG A 1 631 ? -11.004 -10.013 2.931 1.00 85.94 631 ARG A O 1
ATOM 4776 N N . GLY A 1 632 ? -11.430 -7.896 3.570 1.00 71.56 632 GLY A N 1
ATOM 4777 C CA . GLY A 1 632 ? -10.178 -7.322 3.080 1.00 71.56 632 GLY A CA 1
ATOM 4778 C C . GLY A 1 632 ? -8.939 -7.918 3.753 1.00 71.56 632 GLY A C 1
ATOM 4779 O O . GLY A 1 632 ? -7.938 -8.167 3.084 1.00 71.56 632 GLY A O 1
ATOM 4780 N N . TYR A 1 633 ? -9.006 -8.210 5.055 1.00 78.88 633 TYR A N 1
ATOM 4781 C CA . TYR A 1 633 ? -7.890 -8.822 5.785 1.00 78.88 633 TYR A CA 1
ATOM 4782 C C . TYR A 1 633 ? -7.813 -10.345 5.648 1.00 78.88 633 TYR A C 1
ATOM 4784 O O . TYR A 1 633 ? -6.728 -10.911 5.803 1.00 78.88 633 TYR A O 1
ATOM 4792 N N . PHE A 1 634 ? -8.927 -11.016 5.332 1.00 85.56 634 PHE A N 1
ATOM 4793 C CA . PHE A 1 634 ? -9.009 -12.476 5.328 1.00 85.56 634 PHE A CA 1
ATOM 4794 C C . PHE A 1 634 ? -7.916 -13.141 4.490 1.00 85.56 634 PHE A C 1
ATOM 4796 O O . PHE A 1 634 ? -7.260 -14.057 4.979 1.00 85.56 634 PHE A O 1
ATOM 4803 N N . PHE A 1 635 ? -7.687 -12.693 3.250 1.00 79.56 635 PHE A N 1
ATOM 4804 C CA . PHE A 1 635 ? -6.736 -13.379 2.372 1.00 79.56 635 PHE A CA 1
ATOM 4805 C C . PHE A 1 635 ? -5.276 -13.225 2.811 1.00 79.56 635 PHE A C 1
ATOM 4807 O O . PHE A 1 635 ? -4.487 -14.132 2.569 1.00 79.56 635 PHE A O 1
ATOM 4814 N N . GLY A 1 636 ? -4.926 -12.157 3.536 1.00 70.38 636 GLY A N 1
ATOM 4815 C CA . GLY A 1 636 ? -3.621 -12.076 4.200 1.00 70.38 636 GLY A CA 1
ATOM 4816 C C . GLY A 1 636 ? -3.448 -13.230 5.189 1.00 70.38 636 GLY A C 1
ATOM 4817 O O . GLY A 1 636 ? -2.544 -14.050 5.048 1.00 70.38 636 GLY A O 1
ATOM 4818 N N . HIS A 1 637 ? -4.410 -13.382 6.102 1.00 83.06 637 HIS A N 1
ATOM 4819 C CA . HIS A 1 637 ? -4.418 -14.476 7.077 1.00 83.06 637 HIS A CA 1
ATOM 4820 C C . HIS A 1 637 ? -4.535 -15.860 6.433 1.00 83.06 637 HIS A C 1
ATOM 4822 O O . HIS A 1 637 ? -3.966 -16.832 6.924 1.00 83.06 637 HIS A O 1
ATOM 4828 N N . TYR A 1 638 ? -5.268 -15.970 5.327 1.00 84.06 638 TYR A N 1
ATOM 4829 C CA . TYR A 1 638 ? -5.391 -17.200 4.560 1.00 84.06 638 TYR A CA 1
ATOM 4830 C C . TYR A 1 638 ? -4.015 -17.697 4.101 1.00 84.06 638 TYR A C 1
ATOM 4832 O O . TYR A 1 638 ? -3.702 -18.875 4.285 1.00 84.06 638 TYR A O 1
ATOM 4840 N N . TYR A 1 639 ? -3.183 -16.818 3.537 1.00 77.19 639 TYR A N 1
ATOM 4841 C CA . TYR A 1 639 ? -1.845 -17.196 3.086 1.00 77.19 639 TYR A CA 1
ATOM 4842 C C . TYR A 1 639 ? -0.872 -17.395 4.255 1.00 77.19 639 TYR A C 1
ATOM 4844 O O . TYR A 1 639 ? -0.114 -18.364 4.231 1.00 77.19 639 TYR A O 1
ATOM 4852 N N . ASP A 1 640 ? -0.954 -16.568 5.303 1.00 73.38 640 ASP A N 1
ATOM 4853 C CA . ASP A 1 640 ? -0.118 -16.699 6.508 1.00 73.38 640 ASP A CA 1
ATOM 4854 C C . ASP A 1 640 ? -0.281 -18.066 7.190 1.00 73.38 640 ASP A C 1
ATOM 4856 O O . ASP A 1 640 ? 0.678 -18.619 7.717 1.00 73.38 640 ASP A O 1
ATOM 4860 N N . THR A 1 641 ? -1.493 -18.624 7.149 1.00 83.69 641 THR A N 1
ATOM 4861 C CA . THR A 1 641 ? -1.868 -19.876 7.830 1.00 83.69 641 THR A CA 1
ATOM 4862 C C . THR A 1 641 ? -1.833 -21.110 6.928 1.00 83.69 641 THR A C 1
ATOM 4864 O O . THR A 1 641 ? -2.309 -22.184 7.307 1.00 83.69 641 THR A O 1
ATOM 4867 N N . ALA A 1 642 ? -1.344 -20.982 5.690 1.00 77.50 642 ALA A N 1
ATOM 4868 C CA . ALA A 1 642 ? -1.425 -22.057 4.703 1.00 77.50 642 ALA A CA 1
ATOM 4869 C C . ALA A 1 642 ? -0.737 -23.350 5.182 1.00 77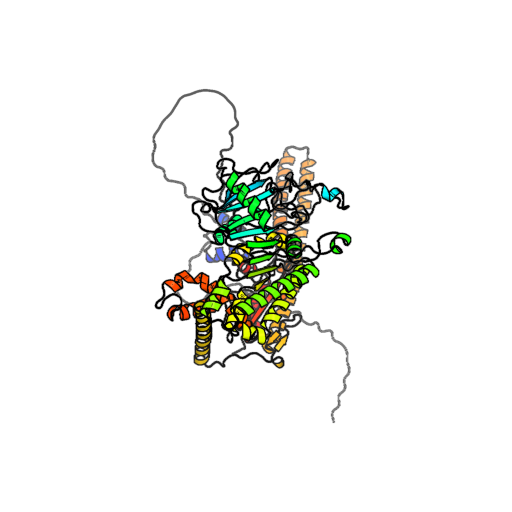.50 642 ALA A C 1
ATOM 4871 O O . ALA A 1 642 ? -1.262 -24.442 4.960 1.00 77.50 642 ALA A O 1
ATOM 4872 N N . LYS A 1 643 ? 0.404 -23.232 5.876 1.00 78.38 643 LYS A N 1
ATOM 4873 C CA . LYS A 1 643 ? 1.159 -24.380 6.404 1.00 78.38 643 LYS A CA 1
ATOM 4874 C C . LYS A 1 643 ? 0.411 -25.083 7.534 1.00 78.38 643 LYS A C 1
ATOM 4876 O O . LYS A 1 643 ? 0.370 -26.309 7.572 1.00 78.38 643 LYS A O 1
ATOM 4881 N N . GLU A 1 644 ? -0.193 -24.324 8.438 1.00 88.62 644 GLU A N 1
ATOM 4882 C CA . GLU A 1 644 ? -0.983 -24.841 9.550 1.00 88.62 644 GLU A CA 1
ATOM 4883 C C . GLU A 1 644 ? -2.216 -25.575 9.019 1.00 88.62 644 GLU A C 1
ATOM 4885 O O . GLU A 1 644 ? -2.438 -26.734 9.366 1.00 88.62 644 GLU A O 1
ATOM 4890 N N . ARG A 1 645 ? -2.974 -24.941 8.113 1.00 93.88 645 ARG A N 1
ATOM 4891 C CA . ARG A 1 645 ? -4.202 -25.512 7.539 1.00 93.88 645 ARG A CA 1
ATOM 4892 C C . ARG A 1 645 ? -3.952 -26.759 6.700 1.00 93.88 645 ARG A C 1
ATOM 4894 O O . ARG A 1 645 ? -4.768 -27.675 6.734 1.00 93.88 645 ARG A O 1
ATOM 4901 N N . ALA A 1 646 ? -2.836 -26.828 5.973 1.00 83.69 646 ALA A N 1
ATOM 4902 C CA . ALA A 1 646 ? -2.492 -28.001 5.166 1.00 83.69 646 ALA A CA 1
ATOM 4903 C C . ALA A 1 646 ? -2.380 -29.292 6.000 1.00 83.69 646 ALA A C 1
ATOM 4905 O O . ALA A 1 646 ? -2.648 -30.373 5.485 1.00 83.69 646 ALA A O 1
ATOM 4906 N N . ASN A 1 647 ? -2.028 -29.172 7.284 1.00 88.69 647 ASN A N 1
ATOM 4907 C CA . ASN A 1 647 ? -1.868 -30.300 8.203 1.00 88.69 647 ASN A CA 1
ATOM 4908 C C . ASN A 1 647 ? -3.131 -30.604 9.032 1.00 88.69 647 ASN A C 1
ATOM 4910 O O . ASN A 1 647 ? -3.110 -31.504 9.871 1.00 88.69 647 ASN A O 1
ATOM 4914 N N . MET A 1 648 ? -4.226 -29.863 8.835 1.00 92.31 648 MET A N 1
ATOM 4915 C CA . MET A 1 648 ? -5.476 -30.065 9.574 1.00 92.31 648 MET A CA 1
ATOM 4916 C C . MET A 1 648 ? -6.323 -31.181 8.963 1.00 92.31 648 MET A C 1
ATOM 4918 O O . MET A 1 648 ? -6.284 -31.455 7.759 1.00 92.31 648 MET A O 1
ATOM 4922 N N . LYS A 1 649 ? -7.138 -31.830 9.799 1.00 91.44 649 LYS A N 1
ATOM 4923 C CA . LYS A 1 649 ? -8.051 -32.879 9.344 1.00 91.44 649 LYS A CA 1
ATOM 4924 C C . LYS A 1 649 ? -9.079 -32.291 8.370 1.00 91.44 649 LYS A C 1
ATOM 4926 O O . LYS A 1 649 ? -9.690 -31.258 8.627 1.00 91.44 649 LYS A O 1
ATOM 4931 N N . GLY A 1 650 ? -9.277 -32.971 7.241 1.00 86.75 650 GLY A N 1
ATOM 4932 C CA . GLY A 1 650 ? -10.114 -32.469 6.145 1.00 86.75 650 GLY A CA 1
ATOM 4933 C C . GLY A 1 650 ? -9.392 -31.502 5.199 1.00 86.75 650 GLY A C 1
ATOM 4934 O O . GLY A 1 650 ? -10.016 -31.004 4.267 1.00 86.75 650 GLY A O 1
ATOM 4935 N N . GLY A 1 651 ? -8.090 -31.271 5.399 1.00 86.62 651 GLY A N 1
ATOM 4936 C CA . GLY A 1 651 ? -7.251 -30.481 4.504 1.00 86.62 651 GLY A CA 1
ATOM 4937 C C . GLY A 1 651 ? -7.404 -28.965 4.685 1.00 86.62 651 GLY A C 1
ATOM 4938 O O . GLY A 1 651 ? -8.068 -28.502 5.615 1.00 86.62 651 GLY A O 1
ATOM 4939 N N . PRO A 1 652 ? -6.810 -28.167 3.778 1.00 85.56 652 PRO A N 1
ATOM 4940 C CA . PRO A 1 652 ? -6.658 -26.723 3.954 1.00 85.56 652 PRO A CA 1
ATOM 4941 C C . PRO A 1 652 ? -7.979 -25.944 4.021 1.00 85.56 652 PRO A C 1
ATOM 4943 O O . PRO A 1 652 ? -7.993 -24.838 4.563 1.00 85.56 652 PRO A O 1
ATOM 4946 N N . HIS A 1 653 ? -9.075 -26.506 3.506 1.00 93.81 653 HIS A N 1
ATOM 4947 C CA . HIS A 1 653 ? -10.422 -25.923 3.558 1.00 93.81 653 HIS A CA 1
ATOM 4948 C C . HIS A 1 653 ? -11.438 -26.793 4.307 1.00 93.81 653 HIS A C 1
ATOM 4950 O O . HIS A 1 653 ? -12.641 -26.543 4.236 1.00 93.81 653 HIS A O 1
ATOM 4956 N N . GLY A 1 654 ? -10.967 -27.817 5.024 1.00 90.50 654 GLY A N 1
ATOM 4957 C CA . GLY A 1 654 ? -11.824 -28.702 5.802 1.00 90.50 654 GLY A CA 1
ATOM 4958 C C . GLY A 1 654 ? -12.466 -28.012 7.014 1.00 90.50 654 GLY A C 1
ATOM 4959 O O . GLY A 1 654 ? -12.082 -26.897 7.377 1.00 90.50 654 GLY A O 1
ATOM 4960 N N . PRO A 1 655 ? -13.417 -28.676 7.694 1.00 95.75 655 PRO A N 1
ATOM 4961 C CA . PRO A 1 655 ? -14.110 -28.119 8.860 1.00 95.75 655 PRO A CA 1
ATOM 4962 C C . PRO A 1 655 ? -13.174 -27.635 9.980 1.00 95.75 655 PRO A C 1
ATOM 4964 O O . PRO A 1 655 ? -13.414 -26.580 10.566 1.00 95.75 655 PRO A O 1
ATOM 4967 N N . ASP A 1 656 ? -12.075 -28.350 10.236 1.00 95.31 656 ASP A N 1
ATOM 4968 C CA . ASP A 1 656 ? -11.085 -27.958 11.248 1.00 95.31 656 ASP A CA 1
ATOM 4969 C C . ASP A 1 656 ? -10.351 -26.674 10.838 1.00 95.31 656 ASP A C 1
ATOM 4971 O O . ASP A 1 656 ? -10.158 -25.777 11.659 1.00 95.31 656 ASP A O 1
ATOM 4975 N N . ALA A 1 657 ? -10.015 -26.537 9.550 1.00 95.25 657 ALA A N 1
ATOM 4976 C CA . ALA A 1 657 ? -9.432 -25.316 9.007 1.00 95.25 657 ALA A CA 1
ATOM 4977 C C . ALA A 1 657 ? -10.416 -24.138 9.067 1.00 95.25 657 ALA A C 1
ATOM 4979 O O . ALA A 1 657 ? -9.997 -23.013 9.341 1.00 95.25 657 ALA A O 1
ATOM 4980 N N . VAL A 1 658 ? -11.719 -24.384 8.871 1.00 97.44 658 VAL A N 1
ATOM 4981 C CA . VAL A 1 658 ? -12.765 -23.363 9.039 1.00 97.44 658 VAL A CA 1
ATOM 4982 C C . VAL A 1 658 ? -12.795 -22.859 10.482 1.00 97.44 658 VAL A C 1
ATOM 4984 O O . VAL A 1 658 ? -12.738 -21.650 10.712 1.00 97.44 658 VAL A O 1
ATOM 4987 N N . ALA A 1 659 ? -12.859 -23.772 11.455 1.00 96.00 659 ALA A N 1
ATOM 4988 C CA . ALA A 1 659 ? -12.892 -23.425 12.873 1.00 96.00 659 ALA A CA 1
ATOM 4989 C C . ALA A 1 659 ? -11.614 -22.689 13.306 1.00 96.00 659 ALA A C 1
ATOM 4991 O O . ALA A 1 659 ? -11.685 -21.660 13.984 1.00 96.00 659 ALA A O 1
ATOM 4992 N N . TYR A 1 660 ? -10.453 -23.172 12.855 1.00 96.62 660 TYR A N 1
ATOM 4993 C CA . TYR A 1 660 ? -9.167 -22.533 13.104 1.00 96.62 660 TYR A CA 1
ATOM 4994 C C . TYR A 1 660 ? -9.115 -21.117 12.532 1.00 96.62 660 TYR A C 1
ATOM 4996 O O . TYR A 1 660 ? -8.754 -20.188 13.249 1.00 96.62 660 TYR A O 1
ATOM 5004 N N . MET A 1 661 ? -9.513 -20.922 11.272 1.00 96.62 661 MET A N 1
ATOM 5005 C CA . MET A 1 661 ? -9.493 -19.600 10.645 1.00 96.62 661 MET A CA 1
ATOM 5006 C C . MET A 1 661 ? -10.489 -18.637 11.282 1.00 96.62 661 MET A C 1
ATOM 5008 O O . MET A 1 661 ? -10.152 -17.472 11.481 1.00 96.62 661 MET A O 1
ATOM 5012 N N . ALA A 1 662 ? -11.682 -19.106 11.656 1.00 96.19 662 ALA A N 1
ATOM 5013 C CA . ALA A 1 662 ? -12.663 -18.286 12.363 1.00 96.19 662 ALA A CA 1
ATOM 5014 C C . ALA A 1 662 ? -12.098 -17.779 13.701 1.00 96.19 662 ALA A C 1
ATOM 5016 O O . ALA A 1 662 ? -12.239 -16.600 14.031 1.00 96.19 662 ALA A O 1
ATOM 5017 N N . TRP A 1 663 ? -11.400 -18.648 14.441 1.00 94.50 663 TRP A N 1
ATOM 5018 C CA . TRP A 1 663 ? -10.693 -18.272 15.663 1.00 94.50 663 TRP A CA 1
ATOM 5019 C C . TRP A 1 663 ? -9.510 -17.333 15.392 1.00 94.50 663 TRP A C 1
ATOM 5021 O O . TRP A 1 663 ? -9.409 -16.297 16.050 1.00 94.50 663 TRP A O 1
ATOM 5031 N N . TYR A 1 664 ? -8.642 -17.674 14.433 1.00 93.75 664 TYR A N 1
ATOM 5032 C CA . TYR A 1 664 ? -7.397 -16.963 14.133 1.00 93.75 664 TYR A CA 1
ATOM 5033 C C . TYR A 1 664 ? -7.670 -15.540 13.653 1.00 93.75 664 TYR A C 1
ATOM 5035 O O . TYR A 1 664 ? -7.152 -14.584 14.225 1.00 93.75 664 TYR A O 1
ATOM 5043 N N . VAL A 1 665 ? -8.539 -15.379 12.650 1.00 91.88 665 VAL A N 1
ATOM 5044 C CA . VAL A 1 665 ? -8.938 -14.061 12.133 1.00 91.88 665 VAL A CA 1
ATOM 5045 C C . VAL A 1 665 ? -9.644 -13.257 13.230 1.00 91.88 665 VAL A C 1
ATOM 5047 O O . VAL A 1 665 ? -9.363 -12.071 13.408 1.00 91.88 665 VAL A O 1
ATOM 5050 N N . GLY A 1 666 ? -10.478 -13.916 14.043 1.00 89.69 666 GLY A N 1
ATOM 5051 C CA . GLY A 1 666 ? -11.166 -13.310 15.185 1.00 89.69 666 GLY A CA 1
ATOM 5052 C C . GLY A 1 666 ? -10.249 -12.766 16.292 1.00 89.69 666 GLY A C 1
ATOM 5053 O O . GLY A 1 666 ? -10.716 -11.980 17.114 1.00 89.69 666 GLY A O 1
ATOM 5054 N N . GLN A 1 667 ? -8.960 -13.133 16.322 1.00 85.50 667 GLN A N 1
ATOM 5055 C CA . GLN A 1 667 ? -7.972 -12.534 17.235 1.00 85.50 667 GLN A CA 1
ATOM 5056 C C . GLN A 1 667 ? -7.561 -11.111 16.840 1.00 85.50 667 GLN A C 1
ATOM 5058 O O . GLN A 1 667 ? -6.994 -10.397 17.673 1.00 85.50 667 GLN A O 1
ATOM 5063 N N . TRP A 1 668 ? -7.802 -10.739 15.582 1.00 83.12 668 TRP A N 1
ATOM 5064 C CA . TRP A 1 668 ? -7.313 -9.507 14.964 1.00 83.12 668 TRP A CA 1
ATOM 5065 C C . TRP A 1 668 ? -8.447 -8.594 14.524 1.00 83.12 668 TRP A C 1
ATOM 5067 O O . TRP A 1 668 ? -8.366 -7.382 14.689 1.00 83.12 668 TRP A O 1
ATOM 5077 N N . VAL A 1 669 ? -9.513 -9.170 13.970 1.00 86.44 669 VAL A N 1
ATOM 5078 C CA . VAL A 1 669 ? -10.673 -8.426 13.493 1.00 86.44 669 VAL A CA 1
ATOM 5079 C C . VAL A 1 669 ? -11.945 -9.133 13.937 1.00 86.44 669 VAL A C 1
ATOM 5081 O O . VAL A 1 669 ? -12.189 -10.298 13.619 1.00 86.44 669 VAL A O 1
ATOM 5084 N N . ALA A 1 670 ? -12.774 -8.419 14.699 1.00 89.88 670 ALA A N 1
ATOM 5085 C CA . ALA A 1 670 ? -14.073 -8.937 15.099 1.00 89.88 670 ALA A CA 1
ATOM 5086 C C . ALA A 1 670 ? -14.939 -9.198 13.851 1.00 89.88 670 ALA A C 1
ATOM 5088 O O . ALA A 1 670 ? -14.926 -8.373 12.927 1.00 89.88 670 ALA A O 1
ATOM 5089 N N . PRO A 1 671 ? -15.698 -10.309 13.804 1.00 92.62 671 PRO A N 1
ATOM 5090 C CA . PRO A 1 671 ? -16.655 -10.524 12.729 1.00 92.62 671 PRO A CA 1
ATOM 5091 C C . PRO A 1 671 ? -17.701 -9.396 12.709 1.00 92.62 671 PRO A C 1
ATOM 5093 O O . PRO A 1 671 ? -17.985 -8.799 13.759 1.00 92.62 671 PRO A O 1
ATOM 5096 N N . PRO A 1 672 ? -18.270 -9.082 11.532 1.00 90.75 672 PRO A N 1
ATOM 5097 C CA . PRO A 1 672 ? -19.331 -8.087 11.426 1.00 90.75 672 PRO A CA 1
ATOM 5098 C C . PRO A 1 672 ? -20.497 -8.483 12.328 1.00 90.75 672 PRO A C 1
ATOM 5100 O O . PRO A 1 672 ? -20.818 -9.664 12.466 1.00 90.75 672 PRO A O 1
ATOM 5103 N N . GLY A 1 673 ? -21.087 -7.499 12.996 1.00 89.00 673 GLY A N 1
ATOM 5104 C CA . GLY A 1 673 ? -22.060 -7.738 14.053 1.00 89.00 673 GLY A CA 1
ATOM 5105 C C . GLY A 1 673 ? -21.465 -7.742 15.459 1.00 89.00 673 GLY A C 1
ATOM 5106 O O . GLY A 1 673 ? -22.228 -7.703 16.404 1.00 89.00 673 GLY A O 1
ATOM 5107 N N . PHE A 1 674 ? -20.142 -7.810 15.654 1.00 90.56 674 PHE A N 1
ATOM 5108 C CA . PHE A 1 674 ? -19.580 -8.114 16.986 1.00 90.56 674 PHE A CA 1
ATOM 5109 C C . PHE A 1 674 ? -18.371 -7.256 17.384 1.00 90.56 674 PHE A C 1
ATOM 5111 O O . PHE A 1 674 ? -17.614 -7.621 18.284 1.00 90.56 674 PHE A O 1
ATOM 5118 N N . SER A 1 675 ? -18.177 -6.113 16.725 1.00 89.50 675 SER A N 1
ATOM 5119 C CA . SER A 1 675 ? -17.154 -5.124 17.087 1.00 89.50 675 SER A CA 1
ATOM 5120 C C . SER A 1 675 ? -17.699 -4.098 18.087 1.00 89.50 675 SER A C 1
ATOM 5122 O O . SER A 1 675 ? -18.808 -3.595 17.915 1.00 89.50 675 SER A O 1
ATOM 5124 N N . ASN A 1 676 ? -16.908 -3.692 19.085 1.00 90.75 676 ASN A N 1
ATOM 5125 C CA . ASN A 1 676 ? -17.306 -2.599 19.985 1.00 90.75 676 ASN A CA 1
ATOM 5126 C C . ASN A 1 676 ? -17.356 -1.234 19.280 1.00 90.75 676 ASN A C 1
ATOM 5128 O O . ASN A 1 676 ? -18.129 -0.369 19.696 1.00 90.75 676 ASN A O 1
ATOM 5132 N N . HIS A 1 677 ? -16.617 -1.058 18.176 1.00 91.62 677 HIS A N 1
ATOM 5133 C CA . HIS A 1 677 ? -16.819 0.094 17.291 1.00 91.62 677 HIS A CA 1
ATOM 5134 C C . HIS A 1 677 ? -18.223 0.073 16.687 1.00 91.62 677 HIS A C 1
ATOM 5136 O O . HIS A 1 677 ? -18.861 1.108 16.582 1.00 91.62 677 HIS A O 1
ATOM 5142 N N . GLN A 1 678 ? -18.764 -1.096 16.357 1.00 90.75 678 GLN A N 1
ATOM 5143 C CA . GLN A 1 678 ? -20.124 -1.184 15.834 1.00 90.75 678 GLN A CA 1
ATOM 5144 C C . GLN A 1 678 ? -21.189 -0.903 16.886 1.00 90.75 678 GLN A C 1
ATOM 5146 O O . GLN A 1 678 ? -22.189 -0.272 16.589 1.00 90.75 678 GLN A O 1
ATOM 5151 N N . ASN A 1 679 ? -20.949 -1.242 18.147 1.00 89.00 679 ASN A N 1
ATOM 5152 C CA . ASN A 1 679 ? -21.861 -0.836 19.219 1.00 89.00 679 ASN A CA 1
ATOM 5153 C C . ASN A 1 679 ? -21.776 0.665 19.552 1.00 89.00 679 ASN A C 1
ATOM 5155 O O . ASN A 1 679 ? -22.455 1.126 20.465 1.00 89.00 679 ASN A O 1
ATOM 5159 N N . GLY A 1 680 ? -20.904 1.425 18.873 1.00 92.25 680 GLY A N 1
ATOM 5160 C CA . GLY A 1 680 ? -20.625 2.826 19.191 1.00 92.25 680 GLY A CA 1
ATOM 5161 C C . GLY A 1 680 ? -19.980 3.009 20.566 1.00 92.25 680 GLY A C 1
ATOM 5162 O O . GLY A 1 680 ? -20.047 4.102 21.121 1.00 92.25 680 GLY A O 1
ATOM 5163 N N . MET A 1 681 ? -19.388 1.946 21.124 1.00 94.00 681 MET A N 1
ATOM 5164 C CA . MET A 1 681 ? -18.846 1.909 22.486 1.00 94.00 681 MET A CA 1
ATOM 5165 C C . MET A 1 681 ? -17.319 2.000 22.519 1.00 94.00 681 MET A C 1
ATOM 5167 O O . MET A 1 681 ? -16.772 2.366 23.551 1.00 94.00 681 MET A O 1
ATOM 5171 N N . ALA A 1 682 ? -16.620 1.693 21.427 1.00 95.12 682 ALA A N 1
ATOM 5172 C CA . ALA A 1 682 ? -15.168 1.851 21.353 1.00 95.12 682 ALA A CA 1
ATOM 5173 C C . ALA A 1 682 ? -14.761 3.198 20.746 1.00 95.12 682 ALA A C 1
ATOM 5175 O O . ALA A 1 682 ? -15.401 3.688 19.812 1.00 95.12 682 ALA A O 1
ATOM 5176 N N . ILE A 1 683 ? -13.655 3.751 21.241 1.00 96.44 683 ILE A N 1
ATOM 5177 C CA . ILE A 1 683 ? -12.985 4.922 20.674 1.00 96.44 683 ILE A CA 1
ATOM 5178 C C . ILE A 1 683 ? -11.489 4.658 20.516 1.00 96.44 683 ILE A C 1
ATOM 5180 O O . ILE A 1 683 ? -10.835 4.171 21.437 1.00 96.44 683 ILE A O 1
ATOM 5184 N N . ASP A 1 684 ? -10.944 5.040 19.361 1.00 96.12 684 ASP A N 1
ATOM 5185 C CA . ASP A 1 684 ? -9.500 5.051 19.129 1.00 96.12 684 ASP A CA 1
ATOM 5186 C C . ASP A 1 684 ? -8.972 6.478 19.259 1.00 96.12 684 ASP A C 1
ATOM 5188 O O . ASP A 1 684 ? -9.268 7.350 18.432 1.00 96.12 684 ASP A O 1
ATOM 5192 N N . LEU A 1 685 ? -8.164 6.726 20.282 1.00 96.19 685 LEU A N 1
ATOM 5193 C CA . LEU A 1 685 ? -7.617 8.042 20.598 1.00 96.19 685 LEU A CA 1
ATOM 5194 C C . LEU A 1 685 ? -6.353 8.350 19.789 1.00 96.19 685 LEU A C 1
ATOM 5196 O O . LEU A 1 685 ? -5.630 7.456 19.353 1.00 96.19 685 LEU A O 1
ATOM 5200 N N . LYS A 1 686 ? -6.058 9.637 19.602 1.00 93.19 686 LYS A N 1
ATOM 5201 C CA . LYS A 1 686 ? -4.787 10.121 19.048 1.00 93.19 686 LYS A CA 1
ATOM 5202 C C . LYS A 1 686 ? -4.229 11.284 19.852 1.00 93.19 686 LYS A C 1
ATOM 5204 O O . LYS A 1 686 ? -4.963 12.046 20.480 1.00 93.19 686 LYS A O 1
ATOM 5209 N N . GLN A 1 687 ? -2.923 11.456 19.723 1.00 93.19 687 GLN A N 1
ATOM 5210 C CA . GLN A 1 687 ? -2.181 12.606 20.212 1.00 93.19 687 GLN A CA 1
ATOM 5211 C C . GLN A 1 687 ? -1.387 13.221 19.067 1.00 93.19 687 GLN A C 1
ATOM 5213 O O . GLN A 1 687 ? -0.758 12.516 18.276 1.00 93.19 687 GLN A O 1
ATOM 5218 N N . GLU A 1 688 ? -1.427 14.539 18.984 1.00 89.75 688 GLU A N 1
ATOM 5219 C CA . GLU A 1 688 ? -0.554 15.319 18.122 1.00 89.75 688 GLU A CA 1
ATOM 5220 C C . GLU A 1 688 ? 0.724 15.617 18.898 1.00 89.75 688 GLU A C 1
ATOM 5222 O O . GLU A 1 688 ? 0.694 15.869 20.107 1.00 89.75 688 GLU A O 1
ATOM 5227 N N . ARG A 1 689 ? 1.860 15.485 18.216 1.00 88.62 689 ARG A N 1
ATOM 5228 C CA . ARG A 1 689 ? 3.183 15.498 18.835 1.00 88.62 689 ARG A CA 1
ATOM 5229 C C . ARG A 1 689 ? 4.075 16.531 18.163 1.00 88.62 689 ARG A C 1
ATOM 5231 O O . ARG A 1 689 ? 3.909 16.808 16.976 1.00 88.62 689 ARG A O 1
ATOM 5238 N N . GLU A 1 690 ? 5.036 17.070 18.906 1.00 85.50 690 GLU A N 1
ATOM 5239 C CA . GLU A 1 690 ? 6.058 17.948 18.333 1.00 85.50 690 GLU A CA 1
ATOM 5240 C C . GLU A 1 690 ? 6.882 17.214 17.254 1.00 85.50 690 GLU A C 1
ATOM 5242 O O . GLU A 1 690 ? 7.135 16.005 17.376 1.00 85.50 690 GLU A O 1
ATOM 5247 N N . PRO A 1 691 ? 7.337 17.921 16.201 1.00 74.50 691 PRO A N 1
ATOM 5248 C CA . PRO A 1 691 ? 8.254 17.357 15.218 1.00 74.50 691 PRO A CA 1
ATOM 5249 C C . PRO A 1 691 ? 9.462 16.686 15.889 1.00 74.50 691 PRO A C 1
ATOM 5251 O O . PRO A 1 691 ? 10.096 17.260 16.771 1.00 74.50 691 PRO A O 1
ATOM 5254 N N . GLY A 1 692 ? 9.771 15.454 15.476 1.00 79.50 692 GLY A N 1
ATOM 5255 C CA . GLY A 1 692 ? 10.822 14.623 16.083 1.00 79.50 692 GLY A CA 1
ATOM 5256 C C . GLY A 1 692 ? 10.324 13.589 17.101 1.00 79.50 692 GLY A C 1
ATOM 5257 O O . GLY A 1 692 ? 11.068 12.662 17.415 1.00 79.50 692 GLY A O 1
ATOM 5258 N N . TYR A 1 693 ? 9.061 13.669 17.540 1.00 83.31 693 TYR A N 1
ATOM 5259 C CA . TYR A 1 693 ? 8.452 12.716 18.482 1.00 83.31 693 TYR A CA 1
ATOM 5260 C C . TYR A 1 693 ? 7.143 12.078 17.964 1.00 83.31 693 TYR A C 1
ATOM 5262 O O . TYR A 1 693 ? 6.172 11.998 18.725 1.00 83.31 693 TYR A O 1
ATOM 5270 N N . PRO A 1 694 ? 7.063 11.629 16.690 1.00 84.19 694 PRO A N 1
ATOM 5271 C CA . PRO A 1 694 ? 5.831 11.076 16.137 1.00 84.19 694 PRO A CA 1
ATOM 5272 C C . PRO A 1 694 ? 5.469 9.740 16.791 1.00 84.19 694 PRO A C 1
ATOM 5274 O O . PRO A 1 694 ? 6.342 8.935 17.125 1.00 84.19 694 PRO A O 1
ATOM 5277 N N . ILE A 1 695 ? 4.165 9.496 16.923 1.00 85.81 695 ILE A N 1
ATOM 5278 C CA . ILE A 1 695 ? 3.597 8.249 17.444 1.00 85.81 695 ILE A CA 1
ATOM 5279 C C . ILE A 1 695 ? 2.368 7.898 16.608 1.00 85.81 695 ILE A C 1
ATOM 5281 O O . ILE A 1 695 ? 1.561 8.778 16.301 1.00 85.81 695 ILE A O 1
ATOM 5285 N N . ARG A 1 696 ? 2.231 6.624 16.224 1.00 83.88 696 ARG A N 1
ATOM 5286 C CA . ARG A 1 696 ? 1.134 6.139 15.370 1.00 83.88 696 ARG A CA 1
ATOM 5287 C C . ARG A 1 696 ? 0.292 5.076 16.077 1.00 83.88 696 ARG A C 1
ATOM 5289 O O . ARG A 1 696 ? 0.816 4.261 16.833 1.00 83.88 696 ARG A O 1
ATOM 5296 N N . ASN A 1 697 ? -1.004 5.035 15.765 1.00 87.50 697 ASN A N 1
ATOM 5297 C CA . ASN A 1 697 ? -1.872 3.910 16.123 1.00 87.50 697 ASN A CA 1
ATOM 5298 C C . ASN A 1 697 ? -1.570 2.761 15.154 1.00 87.50 697 ASN A C 1
ATOM 5300 O O . ASN A 1 697 ? -2.070 2.744 14.030 1.00 87.50 697 ASN A O 1
ATOM 5304 N N . SER A 1 698 ? -0.662 1.869 15.545 1.00 80.38 698 SER A N 1
ATOM 5305 C CA . SER A 1 698 ? -0.122 0.827 14.673 1.00 80.38 698 SER A CA 1
ATOM 5306 C C . SER A 1 698 ? 0.109 -0.476 15.424 1.00 80.38 698 SER A C 1
ATOM 5308 O O . SER A 1 698 ? 0.591 -0.486 16.555 1.00 80.38 698 SER A O 1
ATOM 5310 N N . ARG A 1 699 ? -0.151 -1.596 14.741 1.00 73.06 699 ARG A N 1
ATOM 5311 C CA . ARG A 1 699 ? 0.178 -2.950 15.212 1.00 73.06 699 ARG A CA 1
ATOM 5312 C C . ARG A 1 699 ? 1.684 -3.226 15.285 1.00 73.06 699 ARG A C 1
ATOM 5314 O O . ARG A 1 699 ? 2.074 -4.308 15.723 1.00 73.06 699 ARG A O 1
ATOM 5321 N N . ASP A 1 700 ? 2.525 -2.303 14.833 1.00 76.75 700 ASP A N 1
ATOM 5322 C CA . ASP A 1 700 ? 3.964 -2.430 15.002 1.00 76.75 700 ASP A CA 1
ATOM 5323 C C . ASP A 1 700 ? 4.341 -2.389 16.492 1.00 76.75 700 ASP A C 1
ATOM 5325 O O . ASP A 1 700 ? 3.912 -1.519 17.254 1.00 76.75 700 ASP A O 1
ATOM 5329 N N . THR A 1 701 ? 5.154 -3.352 16.924 1.00 78.94 701 THR A N 1
ATOM 5330 C CA . THR A 1 701 ? 5.532 -3.490 18.335 1.00 78.94 701 THR A CA 1
ATOM 5331 C C . THR A 1 701 ? 6.316 -2.278 18.835 1.00 78.94 701 THR A C 1
ATOM 5333 O O . THR A 1 701 ? 6.169 -1.899 19.997 1.00 78.94 701 THR A O 1
ATOM 5336 N N . SER A 1 702 ? 7.124 -1.638 17.983 1.00 79.19 702 SER A N 1
ATOM 5337 C CA . SER A 1 702 ? 7.882 -0.449 18.374 1.00 79.19 702 SER A CA 1
ATOM 5338 C C . SER A 1 702 ? 6.967 0.763 18.573 1.00 79.19 702 SER A C 1
ATOM 5340 O O . SER A 1 702 ? 7.127 1.474 19.565 1.00 79.19 702 SER A O 1
ATOM 5342 N N . GLU A 1 703 ? 5.961 0.947 17.714 1.00 84.50 703 GLU A N 1
ATOM 5343 C CA . GLU A 1 703 ? 4.962 2.016 17.844 1.00 84.50 703 GLU A CA 1
ATOM 5344 C C . GLU A 1 703 ? 4.072 1.826 19.073 1.00 84.50 703 GLU A C 1
ATOM 5346 O O . GLU A 1 703 ? 3.919 2.762 19.861 1.00 84.50 703 GLU A O 1
ATOM 5351 N N . ARG A 1 704 ? 3.576 0.606 19.327 1.00 90.94 704 ARG A N 1
ATOM 5352 C CA . ARG A 1 704 ? 2.852 0.315 20.577 1.00 90.94 704 ARG A CA 1
ATOM 5353 C C . ARG A 1 704 ? 3.701 0.655 21.797 1.00 90.94 704 ARG A C 1
ATOM 5355 O O . ARG A 1 704 ? 3.236 1.352 22.692 1.00 90.94 704 ARG A O 1
ATOM 5362 N N . ASN A 1 705 ? 4.963 0.221 21.815 1.00 89.00 705 ASN A N 1
ATOM 5363 C CA . ASN A 1 705 ? 5.888 0.494 22.918 1.00 89.00 705 ASN A CA 1
ATOM 5364 C C . ASN A 1 705 ? 6.177 1.987 23.121 1.00 89.00 705 ASN A C 1
ATOM 5366 O O . ASN A 1 705 ? 6.512 2.379 24.238 1.00 89.00 705 ASN A O 1
ATOM 5370 N N . LYS A 1 706 ? 6.080 2.819 22.075 1.00 90.94 706 LYS A N 1
ATOM 5371 C CA . LYS A 1 706 ? 6.119 4.282 22.220 1.00 90.94 706 LYS A CA 1
ATOM 5372 C C . LYS A 1 706 ? 4.834 4.784 22.864 1.00 90.94 706 LYS A C 1
ATOM 5374 O O . LYS A 1 706 ? 4.907 5.538 23.826 1.00 90.94 706 LYS A O 1
ATOM 5379 N N . TRP A 1 707 ? 3.680 4.327 22.381 1.00 93.81 707 TRP A N 1
ATOM 5380 C CA . TRP A 1 707 ? 2.368 4.709 22.904 1.00 93.81 707 TRP A CA 1
ATOM 5381 C C . TRP A 1 707 ? 2.246 4.446 24.416 1.00 93.81 707 TRP A C 1
ATOM 5383 O O . TRP A 1 707 ? 1.896 5.362 25.158 1.00 93.81 707 TRP A O 1
ATOM 5393 N N . TRP A 1 708 ? 2.649 3.257 24.886 1.00 94.00 708 TRP A N 1
ATOM 5394 C CA . TRP A 1 708 ? 2.662 2.868 26.312 1.00 94.00 708 TRP A CA 1
ATOM 5395 C C . TRP A 1 708 ? 3.553 3.742 27.210 1.00 94.00 708 TRP A C 1
ATOM 5397 O O . TRP A 1 708 ? 3.472 3.650 28.427 1.00 94.00 708 TRP A O 1
ATOM 5407 N N . LYS A 1 709 ? 4.441 4.563 26.640 1.00 93.31 709 LYS A N 1
ATOM 5408 C CA . LYS A 1 709 ? 5.343 5.452 27.395 1.00 93.31 709 LYS A CA 1
ATOM 5409 C C . LYS A 1 709 ? 4.881 6.903 27.397 1.00 93.31 709 LYS A C 1
ATOM 5411 O O . LYS A 1 709 ? 5.601 7.774 27.879 1.00 93.31 709 LYS A O 1
ATOM 5416 N N . THR A 1 710 ? 3.730 7.176 26.795 1.00 95.31 710 THR A N 1
ATOM 5417 C CA . THR A 1 710 ? 3.266 8.548 26.620 1.00 95.31 710 THR A CA 1
ATOM 5418 C C . THR A 1 710 ? 2.558 9.056 27.853 1.00 95.31 710 THR A C 1
ATOM 5420 O O . THR A 1 710 ? 1.905 8.300 28.572 1.00 95.31 710 THR A O 1
ATOM 5423 N N . TRP A 1 711 ? 2.640 10.366 28.058 1.00 96.81 711 TRP A N 1
ATOM 5424 C CA . TRP A 1 711 ? 1.881 11.069 29.076 1.00 96.81 711 TRP A CA 1
ATOM 5425 C C . TRP A 1 711 ? 0.386 10.761 28.943 1.00 96.81 711 TRP A C 1
ATOM 5427 O O . TRP A 1 711 ? -0.249 10.433 29.940 1.00 96.81 711 TRP A O 1
ATOM 5437 N N . LEU A 1 712 ? -0.155 10.778 27.715 1.00 96.88 712 LEU A N 1
ATOM 5438 C CA . LEU A 1 712 ? -1.571 10.489 27.487 1.00 96.88 712 LEU A CA 1
ATOM 5439 C C . LEU A 1 712 ? -1.925 9.076 27.951 1.00 96.88 712 LEU A C 1
ATOM 5441 O O . LEU A 1 712 ? -2.933 8.899 28.627 1.00 96.88 712 LEU A O 1
ATOM 5445 N N . TRP A 1 713 ? -1.106 8.080 27.606 1.00 96.69 713 TRP A N 1
ATOM 5446 C CA . TRP A 1 713 ? -1.354 6.711 28.036 1.00 96.69 713 TRP A CA 1
ATOM 5447 C C . TRP A 1 713 ? -1.372 6.586 29.561 1.00 96.69 713 TRP A C 1
ATOM 5449 O O . TRP A 1 713 ? -2.339 6.070 30.111 1.00 96.69 713 TRP A O 1
ATOM 5459 N N . HIS A 1 714 ? -0.352 7.114 30.242 1.00 95.94 714 HIS A N 1
ATOM 5460 C CA . HIS A 1 714 ? -0.288 7.087 31.705 1.00 95.94 714 HIS A CA 1
ATOM 5461 C C . HIS A 1 714 ? -1.466 7.824 32.349 1.00 95.94 714 HIS A C 1
ATOM 5463 O O . HIS A 1 714 ? -2.022 7.362 33.345 1.00 95.94 714 HIS A O 1
ATOM 5469 N N . TRP A 1 715 ? -1.879 8.955 31.772 1.00 97.56 715 TRP A N 1
ATOM 5470 C CA . TRP A 1 715 ? -3.052 9.680 32.238 1.00 97.56 715 TRP A CA 1
ATOM 5471 C C . TRP A 1 715 ? -4.320 8.835 32.082 1.00 97.56 715 TRP A C 1
ATOM 5473 O O . TRP A 1 715 ? -5.109 8.741 33.019 1.00 97.56 715 TRP A O 1
ATOM 5483 N N . LEU A 1 716 ? -4.512 8.180 30.935 1.00 96.88 716 LEU A N 1
ATOM 5484 C CA . LEU A 1 716 ? -5.678 7.332 30.685 1.00 96.88 716 LEU A CA 1
ATOM 5485 C C . LEU A 1 716 ? -5.690 6.084 31.575 1.00 96.88 716 LEU A C 1
ATOM 5487 O O . LEU A 1 716 ? -6.739 5.751 32.115 1.00 96.88 716 LEU A O 1
ATOM 5491 N N . ASP A 1 717 ? -4.549 5.428 31.780 1.00 95.81 717 ASP A N 1
ATOM 5492 C CA . ASP A 1 717 ? -4.429 4.245 32.645 1.00 95.81 717 ASP A CA 1
ATOM 5493 C C . ASP A 1 717 ? -4.919 4.527 34.078 1.00 95.81 717 ASP A C 1
ATOM 5495 O O . ASP A 1 717 ? -5.601 3.710 34.696 1.00 95.81 717 ASP A O 1
ATOM 5499 N N . ILE A 1 718 ? -4.668 5.744 34.568 1.00 96.06 718 ILE A N 1
ATOM 5500 C CA . ILE A 1 718 ? -5.117 6.203 35.887 1.00 96.06 718 ILE A CA 1
ATOM 5501 C C . ILE A 1 718 ? -6.577 6.680 35.860 1.00 96.06 718 ILE A C 1
ATOM 5503 O O . ILE A 1 718 ? -7.345 6.383 36.777 1.00 96.06 718 ILE A O 1
ATOM 5507 N N . ASN A 1 719 ? -6.969 7.450 34.839 1.00 96.81 719 ASN A N 1
ATOM 5508 C CA . ASN A 1 719 ? -8.193 8.256 34.882 1.00 96.81 719 ASN A CA 1
ATOM 5509 C C . ASN A 1 719 ? -9.351 7.693 34.056 1.00 96.81 719 ASN A C 1
ATOM 5511 O O . ASN A 1 719 ? -10.500 7.890 34.430 1.00 96.81 719 ASN A O 1
ATOM 5515 N N . ALA A 1 720 ? -9.110 6.982 32.954 1.00 95.44 720 ALA A N 1
ATOM 5516 C CA . ALA A 1 720 ? -10.165 6.595 32.009 1.00 95.44 720 ALA A CA 1
ATOM 5517 C C . ALA A 1 720 ? -11.283 5.762 32.663 1.00 95.44 720 ALA A C 1
ATOM 5519 O O . ALA A 1 720 ? -12.453 5.888 32.298 1.00 95.44 720 ALA A O 1
ATOM 5520 N N . LYS A 1 721 ? -10.950 4.979 33.699 1.00 94.56 721 LYS A N 1
ATOM 5521 C CA . LYS A 1 721 ? -11.925 4.203 34.475 1.00 94.56 721 LYS A CA 1
ATOM 5522 C C . LYS A 1 721 ? -12.981 5.080 35.162 1.00 94.56 721 LYS A C 1
ATOM 5524 O O . LYS A 1 721 ? -14.126 4.645 35.261 1.00 94.56 721 LYS A O 1
ATOM 5529 N N . SER A 1 722 ? -12.644 6.295 35.611 1.00 95.75 722 SER A N 1
ATOM 5530 C CA . SER A 1 722 ? -13.625 7.216 36.217 1.00 95.75 722 SER A CA 1
ATOM 5531 C C . SER A 1 722 ? -14.626 7.758 35.191 1.00 95.75 722 SER A C 1
ATOM 5533 O O . SER A 1 722 ? -15.757 8.079 35.543 1.00 95.75 722 SER A O 1
ATOM 5535 N N . PHE A 1 723 ? -14.245 7.754 33.911 1.00 95.69 723 PHE A N 1
ATOM 5536 C CA . PHE A 1 723 ? -15.115 8.033 32.768 1.00 95.69 723 PHE A CA 1
ATOM 5537 C C . PHE A 1 723 ? -15.737 6.764 32.183 1.00 95.69 723 PHE A C 1
ATOM 5539 O O . PHE A 1 723 ? -16.287 6.801 31.086 1.00 95.69 723 PHE A O 1
ATOM 5546 N N . THR A 1 724 ? -15.666 5.638 32.902 1.00 95.75 724 THR A N 1
ATOM 5547 C CA . THR A 1 724 ? -16.199 4.321 32.516 1.00 95.75 724 THR A CA 1
ATOM 5548 C C . THR A 1 724 ? -15.562 3.700 31.267 1.00 95.75 724 THR A C 1
ATOM 5550 O O . THR A 1 724 ? -16.134 2.805 30.653 1.00 95.75 724 THR A O 1
ATOM 5553 N N . PHE A 1 725 ? -14.347 4.116 30.906 1.00 95.88 725 PHE A N 1
ATOM 5554 C CA . PHE A 1 725 ? -13.579 3.502 29.824 1.00 95.88 725 PHE A CA 1
ATOM 5555 C C . PHE A 1 725 ? -12.601 2.445 30.343 1.00 95.88 725 PHE A C 1
ATOM 5557 O O . PHE A 1 725 ? -11.997 2.583 31.408 1.00 95.88 725 PHE A O 1
ATOM 5564 N N . LYS A 1 726 ? -12.414 1.384 29.556 1.00 95.50 726 LYS A N 1
ATOM 5565 C CA . LYS A 1 726 ? -11.421 0.332 29.783 1.00 95.50 726 LYS A CA 1
ATOM 5566 C C . LYS A 1 726 ? -10.587 0.134 28.522 1.00 95.50 726 LYS A C 1
ATOM 5568 O O . LYS A 1 726 ? -11.144 -0.025 27.442 1.00 95.50 726 LYS A O 1
ATOM 5573 N N . ASN A 1 727 ? -9.268 0.092 28.664 1.00 95.12 727 ASN A N 1
ATOM 5574 C CA . ASN A 1 727 ? -8.380 -0.156 27.534 1.00 95.12 727 ASN A CA 1
ATOM 5575 C C . ASN A 1 727 ? -8.519 -1.586 26.987 1.00 95.12 727 ASN A C 1
ATOM 5577 O O . ASN A 1 727 ? -8.711 -2.544 27.747 1.00 95.12 727 ASN A O 1
ATOM 5581 N N . TYR A 1 728 ? -8.361 -1.723 25.672 1.00 89.25 728 TYR A N 1
ATOM 5582 C CA . TYR A 1 728 ? -8.055 -3.000 25.044 1.00 89.25 728 TYR A CA 1
ATOM 5583 C C . TYR A 1 728 ? -6.539 -3.218 25.046 1.00 89.25 728 TYR A C 1
ATOM 5585 O O . TYR A 1 728 ? -5.808 -2.556 24.322 1.00 89.25 728 TYR A O 1
ATOM 5593 N N . GLU A 1 729 ? -6.067 -4.170 25.852 1.00 85.62 729 GLU A N 1
ATOM 5594 C CA . GLU A 1 729 ? -4.649 -4.337 26.224 1.00 85.62 729 GLU A CA 1
ATOM 5595 C C . GLU A 1 729 ? -3.671 -4.461 25.042 1.00 85.62 729 GLU A C 1
ATOM 5597 O O . GLU A 1 729 ? -2.502 -4.107 25.157 1.00 85.62 729 GLU A O 1
ATOM 5602 N N . LYS A 1 730 ? -4.118 -4.949 23.879 1.00 85.44 730 LYS A N 1
ATOM 5603 C CA . LYS A 1 730 ? -3.256 -5.047 22.688 1.00 85.44 730 LYS A CA 1
ATOM 5604 C C . LYS A 1 730 ? -3.077 -3.708 21.965 1.00 85.44 730 LYS A C 1
ATOM 5606 O O . LYS A 1 730 ? -2.146 -3.575 21.171 1.00 85.44 730 LYS A O 1
ATOM 5611 N N . GLU A 1 731 ? -3.943 -2.735 22.223 1.00 89.81 731 GLU A N 1
ATOM 5612 C CA . GLU A 1 731 ? -4.045 -1.471 21.501 1.00 89.81 731 GLU A CA 1
ATOM 5613 C C . GLU A 1 731 ? -4.149 -0.297 22.494 1.00 89.81 731 GLU A C 1
ATOM 5615 O O . GLU A 1 731 ? -5.239 0.050 22.948 1.00 89.81 731 GLU A O 1
ATOM 5620 N N . PRO A 1 732 ? -3.030 0.361 22.844 1.00 94.38 732 PRO A N 1
ATOM 5621 C CA . PRO A 1 732 ? -3.014 1.420 23.866 1.00 94.38 732 PRO A CA 1
ATOM 5622 C C . PRO A 1 732 ? -3.882 2.647 23.528 1.00 94.38 732 PRO A C 1
ATOM 5624 O O . PRO A 1 732 ? -4.257 3.414 24.416 1.00 94.38 732 PRO A O 1
ATOM 5627 N N . TRP A 1 733 ? -4.225 2.832 22.251 1.00 95.69 733 TRP A N 1
ATOM 5628 C CA . TRP A 1 733 ? -5.140 3.875 21.782 1.00 95.69 733 TRP A CA 1
ATOM 5629 C C . TRP A 1 733 ? -6.620 3.494 21.873 1.00 95.69 733 TRP A C 1
ATOM 5631 O O . TRP A 1 733 ? -7.450 4.394 21.768 1.00 95.69 733 TRP A O 1
ATOM 5641 N N . HIS A 1 734 ? -6.957 2.211 22.031 1.00 95.50 734 HIS A N 1
ATOM 5642 C CA . HIS A 1 734 ? -8.323 1.700 21.939 1.00 95.50 734 HIS A CA 1
ATOM 5643 C C . HIS A 1 734 ? -8.964 1.578 23.320 1.00 95.50 734 HIS A C 1
ATOM 5645 O O . HIS A 1 734 ? -8.456 0.879 24.205 1.00 95.50 734 HIS A O 1
ATOM 5651 N N . TRP A 1 735 ? -10.100 2.240 23.508 1.00 96.25 735 TRP A N 1
ATOM 5652 C CA . TRP A 1 735 ? -10.794 2.288 24.790 1.00 96.25 735 TRP A CA 1
ATOM 5653 C C . TRP A 1 735 ? -12.276 1.969 24.618 1.00 96.25 735 TRP A C 1
ATOM 5655 O O . TRP A 1 735 ? -12.989 2.632 23.869 1.00 96.25 735 TRP A O 1
ATOM 5665 N N . ASP A 1 736 ? -12.737 0.964 25.357 1.00 95.44 736 ASP A N 1
ATOM 5666 C CA . ASP A 1 736 ? -14.130 0.541 25.414 1.00 95.44 736 ASP A CA 1
ATOM 5667 C C . ASP A 1 736 ? -14.870 1.292 26.516 1.00 95.44 736 ASP A C 1
ATOM 5669 O O . ASP A 1 736 ? -14.515 1.179 27.692 1.00 95.44 736 ASP A O 1
ATOM 5673 N N . PHE A 1 737 ? -15.963 1.953 26.166 1.00 95.06 737 PHE A N 1
ATOM 5674 C CA . PHE A 1 737 ? -16.973 2.388 27.114 1.00 95.06 737 PHE A CA 1
ATOM 5675 C C . PHE A 1 737 ? -17.637 1.166 27.763 1.00 95.06 737 PHE A C 1
ATOM 5677 O O . PHE A 1 737 ? -18.070 0.231 27.088 1.00 95.06 737 PHE A O 1
ATOM 5684 N N . ARG A 1 738 ? -17.715 1.152 29.091 1.00 88.75 738 ARG A N 1
ATOM 5685 C CA . ARG A 1 738 ? -18.352 0.105 29.889 1.00 88.75 738 ARG A CA 1
ATOM 5686 C C . ARG A 1 738 ? -19.507 0.751 30.639 1.00 88.75 738 ARG A C 1
ATOM 5688 O O . ARG A 1 738 ? -19.279 1.410 31.646 1.00 88.75 738 ARG A O 1
ATOM 5695 N N . GLN A 1 739 ? -20.736 0.560 30.159 1.00 72.62 739 GLN A N 1
ATOM 5696 C CA . GLN A 1 739 ? -21.915 0.960 30.929 1.00 72.62 739 GLN A CA 1
ATOM 5697 C C . GLN A 1 739 ? -21.810 0.367 32.341 1.00 72.62 739 GLN A C 1
ATOM 5699 O O . GLN A 1 739 ? -21.415 -0.794 32.493 1.00 72.62 739 GLN A O 1
ATOM 5704 N N . ALA A 1 740 ? -22.098 1.180 33.359 1.00 56.94 740 ALA A N 1
ATOM 5705 C CA . ALA A 1 740 ? -22.176 0.693 34.728 1.00 56.94 740 ALA A CA 1
ATOM 5706 C C . ALA A 1 740 ? -23.234 -0.418 34.769 1.00 56.94 740 ALA A C 1
ATOM 5708 O O . ALA A 1 740 ? -24.377 -0.190 34.375 1.00 56.94 740 ALA A O 1
ATOM 5709 N N . SER A 1 741 ? -22.801 -1.622 35.144 1.00 42.09 741 SER A N 1
ATOM 5710 C CA . SER A 1 741 ? -23.659 -2.792 35.339 1.00 42.09 741 SER A CA 1
ATOM 5711 C C . SER A 1 741 ? -24.598 -2.608 36.515 1.00 42.09 741 SER A C 1
ATOM 5713 O O . SER A 1 741 ? -24.084 -2.111 37.547 1.00 42.09 741 SER A O 1
#

Secondary structure (DSSP, 8-state):
-------------PPP--SSSTTSS--S--PPP----------TTSPPPHHHHHHHHHHH-HHHHHHHHHHTPPPPPPPPP-----------------PPPP-PPPPPPP--TT-------PPPSS-----TT--SGGGS-EEETTEEEEEEE--TTS--S-S-GGGGTT-S-S--TT-----TTEEEEEEETTTTSS---EEEEEEE--SSSTTSPP-PPPTT----SS-TT--HIIIII-HHHHHHHH-S-EEEEEE---TT----SS--HHHHHHHHHHHHHHTT--SSPPPEEEEEEEEETTHHHHHHHHTTPPPSSSHHHHTSPPPPPP---EEEEEEES---SHHHHHHHHHHHHHHHHHHHHHHTT--HHHHHHHHHHS-EEEEEE-S-HHHHHHHHHHHHHHHHHHH-HHHHHHTTSHHHHHHHHHHEEEEEPPTT--SHHHHHHTTTGGGHHHHHHH-PPPPHHHHHHHHHHHHHHHHHHHHHHHHTTPPPP-PPPGGGEEEPTTS--EEEHHHHHHHHHHHHHHHHHHHHHHHHHHHHHHHHHHHHHHHHHHHHHHHHHHHH---HHHHHHHHHHHHHHHHHHHHHHHHHHHHHT-GGGGEEEEEEEE----HHHHHHHHHHHHHHHHHHTHHHHHTSTT-TTSHHHHHHHHHHHHTTSPPTT--TTTTT-EEEEEEEE-TT------S-HHHHHHHTTSHHHHHHHHHGGGGTEEEETTEEEEEEE----

Foldseek 3Di:
DDDDDDDDDDDDDDDDDDDPPPPPDPPDDDDDDDDDDDDDDDDPLDQDDPVVLVVCCVVVNPVVSVVVRVVNDDDDDDDDDDDDDDDDDDDDDDDDDDDDDDDDDDDDDDDDPDPPDQFDWDDDDPFQAAFPPDDADRRGWTDGLQKIKGKHADLQLWAADFLCVVVPAPPPPSDQVQFPGTLHRIKIKIARNPPQADQAAAAEEEEFEAAAFFQTATDDGDPPDPDDAQDHRHGQCRRFQVVNVLVSLLPGRYMYMRHRDHRHRGTYDLSQPVSSVVSVLVSCVVSCVHNHRYHYPFYAYEYAASPLQSVLLLLQFAHDDDPVSSPDGGDDRHDGRHQEYEYQLSQHDPRSLVSVLVVVVVLLVVLLQQQFPDDQVSLLVCQQRHHAYEAEYEQAVRSVVSLVVSVVSLVVCLPDPVSQVSNPHDVSSVLNVLRYDYDYDDNPCHDPNSSSNVNVVPSVSSVRSNRGRDGPLVVVLVVLLLVVLVVVVVVVCVVVVHDQFAFDDPVQWDAQPPDPAIFGPLLSVLSNVVQVVLVVVLVVVLVVLVVQLVVLVVQLVVLVVQLVVLVVVLVPDPDPVVNVVSVVSNVVSVVSNVVSVVSNVVSCVAQSNFFDHKDFDHFADALVVLQVVLSVCLVVVLVVCQVVQCPDPVGNSGPRVSNVSSVVSCVPGRRRRDDLSSNRFKIFMDTDGDPPLDADQDLDPVSQVSLCPHPSLVCCVPPVVVSQWDDDVSTSRMIGRDPDD